Protein 3EWM (pdb70)

Organism: Pyrococcus horikoshii (strain ATCC 700860 / DSM 12428 / JCM 9974 / NBRC 100139 / OT-3) (NCBI:txid70601)

Solvent-accessible surface area: 23932 Å² total

Foldseek 3Di:
DEEEEEFAKAWEFEQPDDDDPVPRDGTDTDIDDLSLLLQLLLLLLPHAGEYAFEAAPDPRLVVRLVVSVVSVYHDPNYHHDPPFHGWYKYWYPDDPDTDIDTDQRGTRLEALVSGPVVNLLPHQEYEYECLSLLHPPSVVNVVSLVVCQVRHAYEYEPPDDVVSQPVNVVVLVSSLVSQASHQEYEEEPVRCCVSVVVVRHNCHCWYWYAPPQQAIWTDDDHDIDTQGADPADFPAQQQLSSQCNLLVLQCVQDPHPPPVLSRLRSRVQSRQLRHADDNNSGHGSVVQCVDPSSVNRSD/DEEEEFAKAWEFEQPDADDPVPRDHTDTDIDDLSLLLQLLLLLQPHAYEYAFEAAPDPRLVVSLVVSVVSNHHDPNYYHDDVFHGWYKYWYPDDPDTDIDTDQRGTRLEALVSGDVVVLQPHQEYEYECLSLLHPPSVVNCVSLVVCQVVHAYEYEPPDDVVSQPPNPVVLVSSLVSQASHQEYEYEVVRQVVSVVVVRHRCHVWYWYQDVQQGIWTDDPHDIDGAGAVLSSSCNLLVLQVVQPPVPPVVLSSLRSRVQSRCLCVNSGHGNVVCPVPPSSCVRSVD

Secondary structure (DSSP, 8-state):
-EEEEES--EEEEEESSSS-TTT--EEEEEEE-HHHHHHHHHHHTT-EEEEEEEEESSHHHHHHHHHHHHTT-B-TTEEEESSSPPEEEEEE-SSSS-EEEE--SSGGG--GGG--HHHHHH-SEEEEESGGGGSTTHHHH--HHHHHBTTBEEEEE----GGGGTT-S---HHHHHHHHH-SEEEEEHHHHHHHHTTT-------EEEE-GGGEEEEEETTEEEEEEPP----S--TTHHHH--HHHHHHHHSSS--HHHHHHHHHHHHHHHTTS-SS--PPPHHHHTTSHHHHHHH-/-EEEES--EEEEEESS-S-TTT--EEEEEEE-HHHHHHHHHHHTTS-EEEEEEEESSHHHHHHHHHHHHTT-B-TTEEEESSSPPEEEEEE--SSS-EEEE--SSGGG--GGG--HHHHHH-SEEEEESGGGGSTTHHHH--HHHHHBTTBEEEEE----GGGGTT-S---HHHHHHHHH-SEEEEEHHHHHHHHTTT-------EEEE-GGG-EEEEETTEEEEE---HHHH--HHHHHHHH-TT--HHHHHHHHHHHHHHH----PPPGGGSTT-HHHHHHHT-

Nearest PDB structures (foldseek):
  3gbu-assembly1_A  TM=9.991E-01  e=4.831E-58  Pyrococcus horikoshii OT3
  3ewm-assembly1_B  TM=9.839E-01  e=7.602E-55  Pyrococcus horikoshii
  3k9e-assembly1_A  TM=8.676E-01  e=8.570E-24  Escherichia coli O6
  4du5-assembly2_C  TM=8.514E-01  e=1.475E-23  Polaromonas sp. JS666
  4du5-assembly1_A  TM=8.436E-01  e=1.307E-23  Polaromonas sp. JS666

CATH classification: 3.40.1190.20

InterPro domains:
  IPR002139 Ribokinase/fructokinase [PR00990] (32-51)
  IPR002139 Ribokinase/fructokinase [PR00990] (185-200)
  IPR002139 Ribokinase/fructokinase [PR00990] (216-227)
  IPR002173 Carbohydrate/purine kinase, PfkB, conserved site [PS00583] (37-61)
  IPR002173 Carbohydrate/purine kinase, PfkB, conserved site [PS00584] (245-258)
  IPR011611 Carbohydrate kinase PfkB [PF00294] (7-290)
  IPR029056 Ribokinase-like [G3DSA:3.40.1190.20] (6-308)
  IPR029056 Ribokinase-like [SSF53613] (8-301)
  IPR050306 PfkB Carbohydrate Kinase [PTHR43085] (8-299)

B-factor: mean 19.5, std 8.05, range [5.49, 53.35]

Sequence (585 aa):
SLIASIGELLIDLISVEEGDLKDVRLFEKHPGGAPANVAVGVSRLGVKSSLISKVGNDPFGEYLIEELSKENVDTRGIVKDEKKHTGIVFVQLKGASPSFLLYDDVAYFNTLNDINWDIVEEAKIVNFGSVILARNPSRETVKVIKKIKGSSLIAFDVNLRLDLWRGQEEEIKVLEESIKLADIVKASEEEVLYLENQGVEVKGSLTAITLGPKGCRLIKNETVVDVPSYNVNPLDTTGAGDAFAALLVGILKLKGLDLLKLGKFANLVAALSTQKRGAWSTPRKDELLKYKEAREVLALIASIGELLIDLISVEEGDLKDVRLFEKHPGGAPANVAVGVSRLGVKSSLISKVGNDPFGEYLIEELSKENVDTRGIVKDEKKHTGIVFVQLKGASPSFLLYDDVAYFNTLNDINWDIVEEAKIVNFGSVILARNPSRETVKVIKKIKGSSSLIAFDVNLRLDLWRGQEEEIKVLEESIKLADIVKASEEEVLYLENQGVEVKGSLTAITLGPKGCRLIKNETVVDVPSGAGDAFAALLVGILKLKGLDLLKLGKFANLVAALSTAWSTPRKDELLKYKEAREVLAE

Structure (mmCIF, N/CA/C/O backbone):
data_3EWM
#
_entry.id   3EWM
#
_cell.length_a   43.757
_cell.length_b   79.373
_cell.length_c   82.990
_cell.angle_alpha   90.00
_cell.angle_beta   94.18
_cell.angle_gamma   90.00
#
_symmetry.space_group_name_H-M   'P 1 21 1'
#
loop_
_entity.id
_entity.type
_entity.pdbx_description
1 polymer 'Uncharacterized sugar kinase PH1459'
2 water water
#
loop_
_atom_site.group_PDB
_atom_site.id
_atom_site.type_symbol
_atom_site.label_atom_id
_atom_site.label_alt_id
_atom_site.label_comp_id
_atom_site.label_asym_id
_atom_site.label_entity_id
_atom_site.label_seq_id
_atom_site.pdbx_PDB_ins_code
_atom_site.Cartn_x
_atom_site.Cartn_y
_atom_site.Cartn_z
_atom_site.occupancy
_atom_site.B_iso_or_equiv
_atom_site.auth_seq_id
_atom_site.auth_comp_id
_atom_site.auth_asym_id
_atom_site.auth_atom_id
_atom_site.pdbx_PDB_model_num
ATOM 1 N N . SER A 1 2 ? -4.345 19.028 24.484 1.00 26.72 2 SER A N 1
ATOM 2 C CA . SER A 1 2 ? -2.937 18.867 24.013 1.00 25.60 2 SER A CA 1
ATOM 3 C C . SER A 1 2 ? -2.931 18.399 22.563 1.00 24.57 2 SER A C 1
ATOM 4 O O . SER A 1 2 ? -3.395 17.302 22.234 1.00 24.67 2 SER A O 1
ATOM 7 N N . LEU A 1 3 ? -2.417 19.266 21.699 1.00 22.43 3 LEU A N 1
ATOM 8 C CA . LEU A 1 3 ? -2.463 19.062 20.272 1.00 20.26 3 LEU A CA 1
ATOM 9 C C . LEU A 1 3 ? -1.052 19.126 19.727 1.00 18.00 3 LEU A C 1
ATOM 10 O O . LEU A 1 3 ? -0.241 19.956 20.141 1.00 17.96 3 LEU A O 1
ATOM 15 N N . ILE A 1 4 ? -0.758 18.206 18.822 1.00 15.54 4 ILE A N 1
ATOM 16 C CA . ILE A 1 4 ? 0.406 18.327 17.962 1.00 13.38 4 ILE A CA 1
ATOM 17 C C . ILE A 1 4 ? -0.045 18.622 16.532 1.00 12.22 4 ILE A C 1
ATOM 18 O O . ILE A 1 4 ? -0.824 17.869 15.944 1.00 11.95 4 ILE A O 1
ATOM 23 N N . ALA A 1 5 ? 0.414 19.740 15.988 1.00 11.68 5 ALA A N 1
ATOM 24 C CA . ALA A 1 5 ? 0.042 20.131 14.625 1.00 10.69 5 ALA A CA 1
ATOM 25 C C . ALA A 1 5 ? 1.215 19.883 13.717 1.00 10.98 5 ALA A C 1
ATOM 26 O O . ALA A 1 5 ? 2.344 20.267 14.030 1.00 11.57 5 ALA A O 1
ATOM 28 N N . SER A 1 6 ? 0.956 19.243 12.589 1.00 10.04 6 SER A N 1
ATOM 29 C CA . SER A 1 6 ? 1.976 19.105 11.571 1.00 10.22 6 SER A CA 1
ATOM 30 C C . SER A 1 6 ? 1.620 19.980 10.388 1.00 10.00 6 SER A C 1
ATOM 31 O O . SER A 1 6 ? 0.442 20.181 10.067 1.00 10.71 6 SER A O 1
ATOM 34 N N . ILE A 1 7 ? 2.637 20.547 9.766 1.00 9.43 7 ILE A N 1
ATOM 35 C CA . ILE A 1 7 ? 2.403 21.406 8.623 1.00 10.24 7 ILE A CA 1
ATOM 36 C C . ILE A 1 7 ? 3.376 21.068 7.530 1.00 9.62 7 ILE A C 1
ATOM 37 O O . ILE A 1 7 ? 4.578 20.977 7.758 1.00 9.74 7 ILE A O 1
ATOM 42 N N . GLY A 1 8 ? 2.847 20.874 6.333 1.00 9.14 8 GLY A N 1
ATOM 43 C CA . GLY A 1 8 ? 3.691 20.639 5.173 1.00 9.09 8 GLY A CA 1
ATOM 44 C C . GLY A 1 8 ? 2.987 19.755 4.160 1.00 9.45 8 GLY A C 1
ATOM 45 O O . GLY A 1 8 ? 1.762 19.768 4.059 1.00 9.81 8 GLY A O 1
ATOM 46 N N . GLU A 1 9 ? 3.785 18.966 3.449 1.00 8.84 9 GLU A N 1
ATOM 47 C CA . GLU A 1 9 ? 3.344 18.233 2.293 1.00 8.73 9 GLU A CA 1
ATOM 48 C C . GLU A 1 9 ? 2.370 17.113 2.665 1.00 8.96 9 GLU A C 1
ATOM 49 O O . GLU A 1 9 ? 2.588 16.365 3.624 1.00 8.86 9 GLU A O 1
ATOM 55 N N . LEU A 1 10 ? 1.298 17.042 1.892 1.00 8.27 10 LEU A N 1
ATOM 56 C CA . LEU A 1 10 ? 0.337 15.955 1.967 1.00 8.61 10 LEU A CA 1
ATOM 57 C C . LEU A 1 10 ? 0.096 15.579 0.537 1.00 8.61 10 LEU A C 1
ATOM 58 O O . LEU A 1 10 ? -0.279 16.427 -0.303 1.00 8.75 10 LEU A O 1
ATOM 63 N N . LEU A 1 11 ? 0.361 14.313 0.231 1.00 8.65 11 LEU A N 1
ATOM 64 C CA . LEU A 1 11 ? 0.397 13.902 -1.169 1.00 9.49 11 LEU A CA 1
ATOM 65 C C . LEU A 1 11 ? 0.020 12.449 -1.355 1.00 8.98 11 LEU A C 1
ATOM 66 O O . LEU A 1 11 ? -0.039 11.686 -0.385 1.00 9.10 11 LEU A O 1
ATOM 71 N N . ILE A 1 12 ? -0.209 12.075 -2.617 1.00 9.30 12 ILE A N 1
ATOM 72 C CA . ILE A 1 12 ? -0.343 10.680 -3.024 1.00 8.97 12 ILE A CA 1
ATOM 73 C C . ILE A 1 12 ? 1.041 10.079 -3.266 1.00 9.28 12 ILE A C 1
ATOM 74 O O . ILE A 1 12 ? 1.828 10.578 -4.076 1.00 9.98 12 ILE A O 1
ATOM 79 N N . ASP A 1 13 ? 1.365 9.024 -2.538 1.00 9.40 13 ASP A N 1
ATOM 80 C CA . ASP A 1 13 ? 2.517 8.222 -2.902 1.00 9.58 13 ASP A CA 1
ATOM 81 C C . ASP A 1 13 ? 2.028 7.177 -3.875 1.00 9.31 13 ASP A C 1
ATOM 82 O O . ASP A 1 13 ? 1.129 6.383 -3.566 1.00 9.77 13 ASP A O 1
ATOM 87 N N . LEU A 1 14 ? 2.620 7.172 -5.053 1.00 8.86 14 LEU A N 1
ATOM 88 C CA . LEU A 1 14 ? 2.354 6.099 -5.999 1.00 9.42 14 LEU A CA 1
ATOM 89 C C . LEU A 1 14 ? 3.540 5.172 -5.907 1.00 9.28 14 LEU A C 1
ATOM 90 O O . LEU A 1 14 ? 4.633 5.481 -6.357 1.00 8.74 14 LEU A O 1
ATOM 95 N N . ILE A 1 15 ? 3.330 4.055 -5.229 1.00 9.64 15 ILE A N 1
ATOM 96 C CA . ILE A 1 15 ? 4.460 3.222 -4.846 1.00 9.93 15 ILE A CA 1
ATOM 97 C C . ILE A 1 15 ? 4.606 2.052 -5.785 1.00 9.82 15 ILE A C 1
ATOM 98 O O . ILE A 1 15 ? 3.704 1.218 -5.888 1.00 9.60 15 ILE A O 1
ATOM 103 N N . SER A 1 16 ? 5.758 2.006 -6.442 1.00 10.80 16 SER A N 1
ATOM 104 C CA . SER A 1 16 ? 6.138 0.885 -7.294 1.00 12.01 16 SER A CA 1
ATOM 105 C C . SER A 1 16 ? 5.853 -0.417 -6.564 1.00 13.38 16 SER A C 1
ATOM 106 O O . SER A 1 16 ? 6.240 -0.610 -5.407 1.00 13.47 16 SER A O 1
ATOM 109 N N . VAL A 1 17 ? 5.161 -1.305 -7.259 1.00 14.83 17 VAL A N 1
ATOM 110 C CA . VAL A 1 17 ? 4.795 -2.589 -6.710 1.00 16.95 17 VAL A CA 1
ATOM 111 C C . VAL A 1 17 ? 5.872 -3.633 -7.038 1.00 17.96 17 VAL A C 1
ATOM 112 O O . VAL A 1 17 ? 5.935 -4.701 -6.417 1.00 19.85 17 VAL A O 1
ATOM 116 N N . GLU A 1 18 ? 6.720 -3.311 -8.003 1.00 17.35 18 GLU A N 1
ATOM 117 C CA . GLU A 1 18 ? 7.836 -4.172 -8.366 1.00 18.27 18 GLU A CA 1
ATOM 118 C C . GLU A 1 18 ? 9.156 -3.431 -8.297 1.00 17.75 18 GLU A C 1
ATOM 119 O O . GLU A 1 18 ? 9.198 -2.201 -8.171 1.00 16.19 18 GLU A O 1
ATOM 125 N N . GLU A 1 19 ? 10.236 -4.197 -8.383 1.00 18.34 19 GLU A N 1
ATOM 126 C CA . GLU A 1 19 ? 11.574 -3.626 -8.455 1.00 19.44 19 GLU A CA 1
ATOM 127 C C . GLU A 1 19 ? 11.832 -2.987 -9.806 1.00 18.65 19 GLU A C 1
ATOM 128 O O . GLU A 1 19 ? 11.149 -3.282 -10.790 1.00 18.66 19 GLU A O 1
ATOM 134 N N . GLY A 1 20 ? 12.810 -2.090 -9.830 1.00 18.03 20 GLY A N 1
ATOM 135 C CA . GLY A 1 20 ? 13.261 -1.473 -11.069 1.00 17.84 20 GLY A CA 1
ATOM 136 C C . GLY A 1 20 ? 13.242 0.037 -11.043 1.00 17.53 20 GLY A C 1
ATOM 137 O O . GLY A 1 20 ? 12.643 0.658 -10.150 1.00 1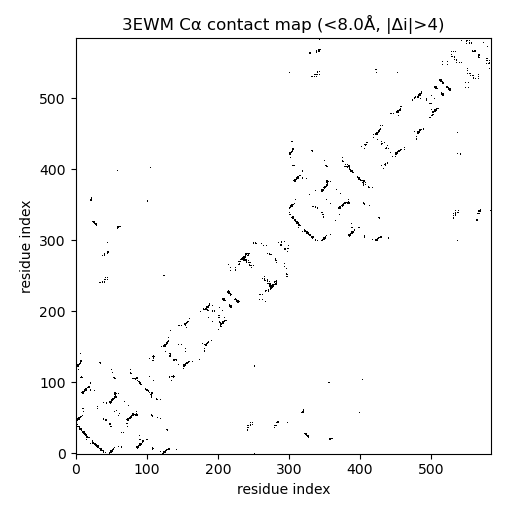7.15 20 GLY A O 1
ATOM 138 N N . ASP A 1 21 ? 13.898 0.620 -12.039 1.00 17.04 21 ASP A N 1
ATOM 139 C CA . ASP A 1 21 ? 13.869 2.038 -12.259 1.00 17.25 21 ASP A CA 1
ATOM 140 C C . ASP A 1 21 ? 12.412 2.442 -12.470 1.00 16.37 21 ASP A C 1
ATOM 141 O O . ASP A 1 21 ? 11.640 1.689 -13.067 1.00 15.54 21 ASP A O 1
ATOM 146 N N . LEU A 1 22 ? 12.038 3.605 -11.942 1.00 16.05 22 LEU A N 1
ATOM 147 C CA . LEU A 1 22 ? 10.722 4.200 -12.198 1.00 16.18 22 LEU A CA 1
ATOM 148 C C . LEU A 1 22 ? 10.356 4.220 -13.668 1.00 16.23 22 LEU A C 1
ATOM 149 O O . LEU A 1 22 ? 9.185 4.078 -14.022 1.00 16.70 22 LEU A O 1
ATOM 154 N N . LYS A 1 23 ? 11.357 4.425 -14.518 1.00 15.90 23 LYS A N 1
ATOM 155 C CA . LYS A 1 23 ? 11.154 4.363 -15.953 1.00 16.72 23 LYS A CA 1
ATOM 156 C C . LYS A 1 23 ? 10.394 3.095 -16.331 1.00 16.64 23 LYS A C 1
ATOM 157 O O . LYS A 1 23 ? 9.468 3.140 -17.163 1.00 16.71 23 LYS A O 1
ATOM 163 N N . ASP A 1 24 ? 10.765 1.988 -15.691 1.00 16.31 24 ASP A N 1
ATOM 164 C CA . ASP A 1 24 ? 10.334 0.660 -16.109 1.00 16.66 24 ASP A CA 1
ATOM 165 C C . ASP A 1 24 ? 9.232 0.056 -15.253 1.00 16.12 24 ASP A C 1
ATOM 166 O O . ASP A 1 24 ? 8.595 -0.907 -15.668 1.00 16.57 24 ASP A O 1
ATOM 171 N N . VAL A 1 25 ? 9.025 0.607 -14.062 1.00 15.33 25 VAL A N 1
ATOM 172 C CA . VAL A 1 25 ? 7.972 0.130 -13.172 1.00 14.79 25 VAL A CA 1
ATOM 173 C C . VAL A 1 25 ? 6.596 0.257 -13.843 1.00 14.75 25 VAL A C 1
ATOM 174 O O . VAL A 1 25 ? 6.253 1.298 -14.377 1.00 14.22 25 VAL A O 1
ATOM 178 N N . ARG A 1 26 ? 5.834 -0.836 -13.800 1.00 15.20 26 ARG A N 1
ATOM 179 C CA . ARG A 1 26 ? 4.571 -0.940 -14.517 1.00 15.72 26 ARG A CA 1
ATOM 180 C C . ARG A 1 26 ? 3.410 -0.584 -13.626 1.00 14.67 26 ARG A C 1
ATOM 181 O O . ARG A 1 26 ? 2.392 -0.113 -14.109 1.00 15.53 26 ARG A O 1
ATOM 189 N N . LEU A 1 27 ? 3.545 -0.867 -12.337 1.00 13.41 27 LEU A N 1
ATOM 190 C CA . LEU A 1 27 ? 2.411 -0.822 -11.424 1.00 13.62 27 LEU A CA 1
ATOM 191 C C . LEU A 1 27 ? 2.718 0.009 -10.196 1.00 12.44 27 LEU A C 1
ATOM 192 O O . LEU A 1 27 ? 3.753 -0.157 -9.570 1.00 12.35 27 LEU A O 1
ATOM 197 N N . PHE A 1 28 ? 1.776 0.864 -9.837 1.00 12.08 28 PHE A N 1
ATOM 198 C CA . PHE A 1 28 ? 1.901 1.723 -8.678 1.00 11.67 28 PHE A CA 1
ATOM 199 C C . PHE A 1 28 ? 0.679 1.607 -7.801 1.00 11.97 28 PHE A C 1
ATOM 200 O O . PHE A 1 28 ? -0.452 1.806 -8.267 1.00 11.26 28 PHE A O 1
ATOM 208 N N . GLU A 1 29 ? 0.928 1.276 -6.534 1.00 11.57 29 GLU A N 1
ATOM 209 C CA . GLU A 1 29 ? -0.066 1.346 -5.486 1.00 12.27 29 GLU A CA 1
ATOM 210 C C . GLU A 1 29 ? -0.217 2.770 -4.943 1.00 11.13 29 GLU A C 1
ATOM 211 O O . GLU A 1 29 ? 0.776 3.431 -4.613 1.00 10.60 29 GLU A O 1
ATOM 217 N N . LYS A 1 30 ? -1.464 3.211 -4.816 1.00 10.44 30 LYS A N 1
ATOM 218 C CA . LYS A 1 30 ? -1.776 4.548 -4.333 1.00 10.01 30 LYS A CA 1
ATOM 219 C C . LYS A 1 30 ? -1.925 4.511 -2.815 1.00 10.29 30 LYS A C 1
ATOM 220 O O . LYS A 1 30 ? -2.688 3.713 -2.265 1.00 9.74 30 LYS A O 1
ATOM 226 N N . HIS A 1 31 ? -1.182 5.378 -2.144 1.00 9.92 31 HIS A N 1
ATOM 227 C CA . HIS A 1 31 ? -1.256 5.466 -0.681 1.00 11.09 31 HIS A CA 1
ATOM 228 C C . HIS A 1 31 ? -1.147 6.922 -0.279 1.00 10.34 31 HIS A C 1
ATOM 229 O O . HIS A 1 31 ? -0.612 7.733 -1.044 1.00 11.33 31 HIS A O 1
ATOM 236 N N . PRO A 1 32 ? -1.619 7.255 0.932 1.00 10.13 32 PRO A N 1
ATOM 237 C CA . PRO A 1 32 ? -1.388 8.603 1.440 1.00 9.88 32 PRO A CA 1
ATOM 238 C C . PRO A 1 32 ? 0.044 8.763 1.901 1.00 10.28 32 PRO A C 1
ATOM 239 O O . PRO A 1 32 ? 0.609 7.851 2.479 1.00 10.11 32 PRO A O 1
ATOM 243 N N . GLY A 1 33 ? 0.632 9.915 1.613 1.00 10.04 33 GLY A N 1
ATOM 244 C CA . GLY A 1 33 ? 2.000 10.158 1.990 1.00 9.20 33 GLY A CA 1
ATOM 245 C C . GLY A 1 33 ? 2.277 11.598 2.337 1.00 9.00 33 GLY A C 1
ATOM 246 O O . GLY A 1 33 ? 1.362 12.459 2.363 1.00 7.70 33 GLY A O 1
ATOM 247 N N . GLY A 1 34 ? 3.562 11.841 2.580 1.00 7.80 34 GLY A N 1
ATOM 248 C CA . GLY A 1 34 ? 4.074 13.137 2.973 1.00 8.45 34 GLY A CA 1
ATOM 249 C C . GLY A 1 34 ? 4.453 12.977 4.420 1.00 8.87 34 GLY A C 1
ATOM 250 O O . GLY A 1 34 ? 3.609 12.625 5.243 1.00 10.12 34 GLY A O 1
ATOM 251 N N . ALA A 1 35 ? 5.723 13.205 4.734 1.00 9.01 35 ALA A N 1
ATOM 252 C CA . ALA A 1 35 ? 6.227 13.041 6.090 1.00 8.97 35 ALA A CA 1
ATOM 253 C C . ALA A 1 35 ? 5.342 13.668 7.198 1.00 9.01 35 ALA A C 1
ATOM 254 O O . ALA A 1 35 ? 4.982 12.983 8.142 1.00 7.95 35 ALA A O 1
ATOM 256 N N . PRO A 1 36 ? 4.926 14.950 7.049 1.00 9.48 36 PRO A N 1
ATOM 257 C CA . PRO A 1 36 ? 4.145 15.549 8.142 1.00 9.87 36 PRO A CA 1
ATOM 258 C C . PRO A 1 36 ? 2.788 14.867 8.316 1.00 9.15 36 PRO A C 1
ATOM 259 O O . PRO A 1 36 ? 2.311 14.746 9.433 1.00 9.35 36 PRO A O 1
ATOM 263 N N . ALA A 1 37 ? 2.194 14.406 7.215 1.00 8.52 37 ALA A N 1
ATOM 264 C CA . ALA A 1 37 ? 0.964 13.621 7.289 1.00 8.37 37 ALA A CA 1
ATOM 265 C C . ALA A 1 37 ? 1.247 12.311 8.013 1.00 8.30 37 ALA A C 1
ATOM 266 O O . ALA A 1 37 ? 0.453 11.870 8.843 1.00 7.96 37 ALA A O 1
ATOM 268 N N . ASN A 1 38 ? 2.374 11.680 7.681 1.00 7.90 38 ASN A N 1
ATOM 269 C CA . ASN A 1 38 ? 2.694 10.394 8.289 1.00 8.33 38 ASN A CA 1
ATOM 270 C C . ASN A 1 38 ? 2.921 10.555 9.777 1.00 7.77 38 ASN A C 1
ATOM 271 O O . ASN A 1 38 ? 2.517 9.710 10.565 1.00 7.82 38 ASN A O 1
ATOM 276 N N . VAL A 1 39 ? 3.600 11.634 10.151 1.00 7.22 39 VAL A N 1
ATOM 277 C CA . VAL A 1 39 ? 3.838 11.930 11.556 1.00 7.51 39 VAL A CA 1
ATOM 278 C C . VAL A 1 39 ? 2.501 12.236 12.250 1.00 7.36 39 VAL A C 1
ATOM 279 O O . VAL A 1 39 ? 2.245 11.774 13.358 1.00 7.54 39 VAL A O 1
ATOM 283 N N . ALA A 1 40 ? 1.654 12.998 11.569 1.00 7.22 40 ALA A N 1
ATOM 284 C CA . ALA A 1 40 ? 0.344 13.359 12.121 1.00 8.03 40 ALA A CA 1
ATOM 285 C C . ALA A 1 40 ? -0.470 12.111 12.419 1.00 8.25 40 ALA A C 1
ATOM 286 O O . ALA A 1 40 ? -1.104 12.026 13.467 1.00 8.96 40 ALA A O 1
ATOM 288 N N . VAL A 1 41 ? -0.451 11.147 11.499 1.00 8.54 41 VAL A N 1
ATOM 289 C CA . VAL A 1 41 ? -1.134 9.867 11.723 1.00 7.75 41 VAL A CA 1
ATOM 290 C C . VAL A 1 41 ? -0.495 9.107 12.902 1.00 7.93 41 VAL A C 1
ATOM 291 O O . VAL A 1 41 ? -1.204 8.595 13.768 1.00 7.37 41 VAL A O 1
ATOM 295 N N . GLY A 1 42 ? 0.832 9.076 12.949 1.00 7.38 42 GLY A N 1
ATOM 296 C CA . GLY A 1 42 ? 1.544 8.453 14.071 1.00 7.43 42 GLY A CA 1
ATOM 297 C C . GLY A 1 42 ? 1.141 9.038 15.410 1.00 7.79 42 GLY A C 1
ATOM 298 O O . GLY A 1 42 ? 0.827 8.301 16.337 1.00 8.07 42 GLY A O 1
ATOM 299 N N . VAL A 1 43 ? 1.135 10.366 15.498 1.00 8.01 43 VAL A N 1
ATOM 300 C CA . VAL A 1 43 ? 0.701 11.089 16.712 1.00 9.45 43 VAL A CA 1
ATOM 301 C C . VAL A 1 43 ? -0.697 10.664 17.147 1.00 10.09 43 VAL A C 1
ATOM 302 O O . VAL A 1 43 ? -0.913 10.303 18.309 1.00 10.48 43 VAL A O 1
ATOM 306 N N . SER A 1 44 ? -1.627 10.679 16.199 1.00 10.41 44 SER A N 1
ATOM 307 C CA . SER A 1 44 ? -2.978 10.210 16.442 1.00 11.71 44 SER A CA 1
ATOM 308 C C . SER A 1 44 ? -3.008 8.765 16.912 1.00 11.48 44 SER A C 1
ATOM 309 O O . SER A 1 44 ? -3.712 8.444 17.851 1.00 11.42 44 SER A O 1
ATOM 312 N N . ARG A 1 45 ? -2.225 7.896 16.275 1.00 11.82 45 ARG A N 1
ATOM 313 C CA . ARG A 1 45 ? -2.190 6.493 16.672 1.00 12.06 45 ARG A CA 1
ATOM 314 C C . ARG A 1 45 ? -1.683 6.261 18.089 1.00 12.07 45 ARG A C 1
ATOM 315 O O . ARG A 1 45 ? -2.108 5.315 18.772 1.00 12.07 45 ARG A O 1
ATOM 323 N N . LEU A 1 46 ? -0.787 7.134 18.523 1.00 12.13 46 LEU A N 1
ATOM 324 C CA . LEU A 1 46 ? -0.268 7.141 19.881 1.00 12.01 46 LEU A CA 1
ATOM 325 C C . LEU A 1 46 ? -1.230 7.771 20.905 1.00 12.96 46 LEU A C 1
ATOM 326 O O . LEU A 1 46 ? -0.884 7.893 22.078 1.00 13.31 46 LEU A O 1
ATOM 331 N N . GLY A 1 47 ? -2.407 8.183 20.445 1.00 13.27 47 GLY A N 1
ATOM 332 C CA . GLY A 1 47 ? -3.498 8.650 21.323 1.00 13.70 47 GLY A CA 1
ATOM 333 C C . GLY A 1 47 ? -3.540 10.144 21.577 1.00 14.00 47 GLY A C 1
ATOM 334 O O . GLY A 1 47 ? -4.256 10.612 22.483 1.00 14.03 47 GLY A O 1
ATOM 335 N N . VAL A 1 48 ? -2.786 10.902 20.780 1.00 12.82 48 VAL A N 1
ATOM 336 C CA . VAL A 1 48 ? -2.661 12.344 20.980 1.00 13.06 48 VAL A CA 1
ATOM 337 C C . VAL A 1 48 ? -3.396 13.090 19.863 1.00 13.39 48 VAL A C 1
ATOM 338 O O . VAL A 1 48 ? -3.312 12.687 18.710 1.00 12.48 48 VAL A O 1
ATOM 342 N N . LYS A 1 49 ? -4.122 14.153 20.222 1.00 14.28 49 LYS A N 1
ATOM 343 C CA . LYS A 1 49 ? -4.794 15.022 19.237 1.00 16.14 49 LYS A CA 1
ATOM 344 C C . LYS A 1 49 ? -3.792 15.526 18.203 1.00 14.70 49 LYS A C 1
ATOM 345 O O . LYS A 1 49 ? -2.765 16.117 18.545 1.00 15.29 49 LYS A O 1
ATOM 351 N N . SER A 1 50 ? -4.096 15.261 16.939 1.00 13.86 50 SER A N 1
ATOM 352 C CA . SER A 1 50 ? -3.183 15.540 15.842 1.00 12.93 50 SER A CA 1
ATOM 353 C C . SER A 1 50 ? -3.912 16.285 14.750 1.00 12.38 50 SER A C 1
ATOM 354 O O . SER A 1 50 ? -4.994 15.887 14.342 1.00 11.10 50 SER A O 1
ATOM 357 N N . SER A 1 51 ? -3.305 17.366 14.274 1.00 11.53 51 SER A N 1
ATOM 358 C CA . SER A 1 51 ? -3.885 18.180 13.216 1.00 12.01 51 SER A CA 1
ATOM 359 C C . SER A 1 51 ? -2.856 18.356 12.128 1.00 11.28 51 SER A C 1
ATOM 360 O O . SER A 1 51 ? -1.666 18.516 12.401 1.00 11.92 51 SER A O 1
ATOM 363 N N . LEU A 1 52 ? -3.314 18.332 10.887 1.00 10.77 52 LEU A N 1
ATOM 364 C CA . LEU A 1 52 ? -2.432 18.546 9.772 1.00 10.39 52 LEU A CA 1
ATOM 365 C C . LEU A 1 52 ? -2.869 19.768 8.994 1.00 10.11 52 LEU A C 1
ATOM 366 O O . LEU A 1 52 ? -4.031 19.911 8.618 1.00 10.47 52 LEU A O 1
ATOM 371 N N . ILE A 1 53 ? -1.921 20.660 8.782 1.00 9.92 53 ILE A N 1
ATOM 372 C CA . ILE A 1 53 ? -2.139 21.816 7.945 1.00 9.24 53 ILE A CA 1
ATOM 373 C C . ILE A 1 53 ? -1.431 21.555 6.641 1.00 9.00 53 ILE A C 1
ATOM 374 O O . ILE A 1 53 ? -0.214 21.360 6.596 1.00 9.48 53 ILE A O 1
ATOM 379 N N . SER A 1 54 ? -2.210 21.543 5.572 1.00 8.54 54 SER A N 1
ATOM 380 C CA . SER A 1 54 ? -1.689 21.266 4.267 1.00 8.06 54 SER A CA 1
ATOM 381 C C . SER A 1 54 ? -2.669 21.763 3.218 1.00 8.43 54 SER A C 1
ATOM 382 O O . SER A 1 54 ? -3.636 22.483 3.530 1.00 7.63 54 SER A O 1
ATOM 385 N N . LYS A 1 55 ? -2.419 21.380 1.972 1.00 8.20 55 LYS A N 1
ATOM 386 C CA . LYS A 1 55 ? -3.253 21.846 0.893 1.00 9.01 55 LYS A CA 1
ATOM 387 C C . LYS A 1 55 ? -3.263 20.756 -0.145 1.00 8.61 55 LYS A C 1
ATOM 388 O O . LYS A 1 55 ? -2.204 20.226 -0.513 1.00 9.31 55 LYS A O 1
ATOM 394 N N . VAL A 1 56 ? -4.464 20.395 -0.582 1.00 8.12 56 VAL A N 1
ATOM 395 C CA . VAL A 1 56 ? -4.622 19.376 -1.633 1.00 7.94 56 VAL A CA 1
ATOM 396 C C . VAL A 1 56 ? -5.405 20.008 -2.772 1.00 8.84 56 VAL A C 1
ATOM 397 O O . VAL A 1 56 ? -5.910 21.129 -2.644 1.00 8.29 56 VAL A O 1
ATOM 401 N N . GLY A 1 57 ? -5.509 19.293 -3.884 1.00 8.85 57 GLY A N 1
ATOM 402 C CA . GLY A 1 57 ? -6.315 19.750 -4.992 1.00 9.36 57 GLY A CA 1
ATOM 403 C C . GLY A 1 57 ? -7.767 19.464 -4.674 1.00 9.61 57 GLY A C 1
ATOM 404 O O . GLY A 1 57 ? -8.094 18.528 -3.930 1.00 9.05 57 GLY A O 1
ATOM 405 N N . ASN A 1 58 ? -8.645 20.270 -5.248 1.00 10.64 58 ASN A N 1
ATOM 406 C CA . ASN A 1 58 ? -10.065 19.936 -5.267 1.00 11.99 58 ASN A CA 1
ATOM 407 C C . ASN A 1 58 ? -10.263 18.831 -6.308 1.00 11.80 58 ASN A C 1
ATOM 408 O O . ASN A 1 58 ? -10.718 19.059 -7.426 1.00 12.41 58 ASN A O 1
ATOM 413 N N . ASP A 1 59 ? -9.863 17.630 -5.930 1.00 11.84 59 ASP A N 1
ATOM 414 C CA . ASP A 1 59 ? -9.857 16.497 -6.835 1.00 11.66 59 ASP A CA 1
ATOM 415 C C . ASP A 1 59 ? -10.011 15.205 -6.038 1.00 11.62 59 ASP A C 1
ATOM 416 O O . ASP A 1 59 ? -9.979 15.241 -4.805 1.00 11.33 59 ASP A O 1
ATOM 421 N N . PRO A 1 60 ? -10.205 14.064 -6.730 1.00 11.89 60 PRO A N 1
ATOM 422 C CA . PRO A 1 60 ? -10.419 12.798 -6.045 1.00 11.49 60 PRO A CA 1
ATOM 423 C C . PRO A 1 60 ? -9.272 12.428 -5.115 1.00 10.27 60 PRO A C 1
ATOM 424 O O . PRO A 1 60 ? -9.492 11.773 -4.103 1.00 9.05 60 PRO A O 1
ATOM 428 N N . PHE A 1 61 ? -8.061 12.835 -5.481 1.00 9.46 61 PHE A N 1
ATOM 429 C CA . PHE A 1 61 ? -6.884 12.474 -4.699 1.00 8.87 61 PHE A CA 1
ATOM 430 C C . PHE A 1 61 ? -6.853 13.279 -3.419 1.00 8.25 61 PHE A C 1
ATOM 431 O O . PHE A 1 61 ? -6.492 12.767 -2.368 1.00 8.48 61 PHE A O 1
ATOM 439 N N . GLY A 1 62 ? -7.251 14.544 -3.517 1.00 9.30 62 GLY A N 1
ATOM 440 C CA . GLY A 1 62 ? -7.421 15.399 -2.342 1.00 7.47 62 GLY A CA 1
ATOM 441 C C . GLY A 1 62 ? -8.459 14.831 -1.400 1.00 8.54 62 GLY A C 1
ATOM 442 O O . GLY A 1 62 ? -8.235 14.748 -0.185 1.00 7.21 62 GLY A O 1
ATOM 443 N N . GLU A 1 63 ? -9.605 14.437 -1.953 1.00 7.90 63 GLU A N 1
ATOM 444 C CA . GLU A 1 63 ? -10.648 13.798 -1.136 1.00 8.96 63 GLU A CA 1
ATOM 445 C C . GLU A 1 63 ? -10.173 12.528 -0.469 1.00 8.16 63 GLU A C 1
ATOM 446 O O . GLU A 1 63 ? -10.437 12.322 0.693 1.00 8.31 63 GLU A O 1
ATOM 452 N N . TYR A 1 64 ? -9.461 11.684 -1.220 1.00 8.04 64 TYR A N 1
ATOM 453 C CA . TYR A 1 64 ? -8.881 10.472 -0.670 1.00 8.89 64 TYR A CA 1
ATOM 454 C C . TYR A 1 64 ? -7.997 10.744 0.527 1.00 8.11 64 TYR A C 1
ATOM 455 O O . TYR A 1 64 ? -8.141 10.109 1.572 1.00 8.86 64 TYR A O 1
ATOM 464 N N . LEU A 1 65 ? -7.060 11.671 0.370 1.00 7.68 65 LEU A N 1
ATOM 465 C CA . LEU A 1 65 ? -6.133 11.969 1.461 1.00 8.05 65 LEU A CA 1
ATOM 466 C C . LEU A 1 65 ? -6.848 12.440 2.710 1.00 8.35 65 LEU A C 1
ATOM 467 O O . LEU A 1 65 ? -6.537 11.999 3.810 1.00 8.55 65 LEU A O 1
ATOM 472 N N . ILE A 1 66 ? -7.809 13.347 2.539 1.00 8.51 66 ILE A N 1
ATOM 473 C CA . ILE A 1 66 ? -8.543 13.858 3.686 1.00 9.14 66 ILE A CA 1
ATOM 474 C C . ILE A 1 66 ? -9.290 12.697 4.367 1.00 9.64 66 ILE A C 1
ATOM 475 O O . ILE A 1 66 ? -9.262 12.558 5.589 1.00 10.10 66 ILE A O 1
ATOM 480 N N . GLU A 1 67 ? -9.914 11.843 3.565 1.00 10.10 67 GLU A N 1
ATOM 481 C CA . GLU A 1 67 ? -10.674 10.703 4.107 1.00 12.04 67 GLU A CA 1
ATOM 482 C C . GLU A 1 67 ? -9.780 9.746 4.877 1.00 10.90 67 GLU A C 1
ATOM 483 O O . GLU A 1 67 ? -10.149 9.304 5.957 1.00 11.10 67 GLU A O 1
ATOM 489 N N . GLU A 1 68 ? -8.609 9.435 4.327 1.00 10.07 68 GLU A N 1
ATOM 490 C CA . GLU A 1 68 ? -7.669 8.535 4.989 1.00 9.53 68 GLU A CA 1
ATOM 491 C C . GLU A 1 68 ? -7.153 9.101 6.307 1.00 8.56 68 GLU A C 1
ATOM 492 O O . GLU A 1 68 ? -7.011 8.371 7.284 1.00 9.04 68 GLU A O 1
ATOM 498 N N . LEU A 1 69 ? -6.838 10.393 6.305 1.00 8.29 69 LEU A N 1
ATOM 499 C CA . LEU A 1 69 ? -6.486 11.117 7.516 1.00 8.87 69 LEU A CA 1
ATOM 500 C C . LEU A 1 69 ? -7.608 11.067 8.550 1.00 9.62 69 LEU A C 1
ATOM 501 O O . LEU A 1 69 ? -7.374 10.707 9.687 1.00 9.02 69 LEU A O 1
ATOM 506 N N . SER A 1 70 ? -8.824 11.415 8.124 1.00 10.59 70 SER A N 1
ATOM 507 C CA . SER A 1 70 ? -10.010 11.292 8.974 1.00 11.40 70 SER A CA 1
ATOM 508 C C . SER A 1 70 ? -10.154 9.888 9.570 1.00 10.81 70 SER A C 1
ATOM 509 O O . SER A 1 70 ? -10.430 9.755 10.753 1.00 10.31 70 SER A O 1
ATOM 512 N N . LYS A 1 71 ? -9.924 8.843 8.776 1.00 11.01 71 LYS A N 1
ATOM 513 C CA . LYS A 1 71 ? -10.031 7.472 9.315 1.00 12.16 71 LYS A CA 1
ATOM 514 C C . LYS A 1 71 ? -9.025 7.231 10.435 1.00 11.74 71 LYS A C 1
ATOM 515 O O . LYS A 1 71 ? -9.237 6.382 11.307 1.00 11.29 71 LYS A O 1
ATOM 521 N N . GLU A 1 72 ? -7.937 7.994 10.409 1.00 11.53 72 GLU A N 1
ATOM 522 C CA . GLU A 1 72 ? -6.902 7.912 11.437 1.00 11.83 72 GLU A CA 1
ATOM 523 C C . GLU A 1 72 ? -7.095 8.929 12.556 1.00 11.70 72 GLU A C 1
ATOM 524 O O . GLU A 1 72 ? -6.237 9.059 13.425 1.00 12.01 72 GLU A O 1
ATOM 530 N N . ASN A 1 73 ? -8.215 9.655 12.517 1.00 12.02 73 ASN A N 1
ATOM 531 C CA . ASN A 1 73 ? -8.586 10.649 13.536 1.00 12.03 73 ASN A CA 1
ATOM 532 C C . ASN A 1 73 ? -7.682 11.855 13.559 1.00 11.76 73 ASN A C 1
ATOM 533 O O . ASN A 1 73 ? -7.569 12.557 14.568 1.00 12.53 73 ASN A O 1
ATOM 538 N N . VAL A 1 74 ? -7.072 12.116 12.419 1.00 11.58 74 VAL A N 1
ATOM 539 C CA . VAL A 1 74 ? -6.262 13.301 12.260 1.00 10.86 74 VAL A CA 1
ATOM 540 C C . VAL A 1 74 ? -7.226 14.396 11.836 1.00 11.20 74 VAL A C 1
ATOM 541 O O . VAL A 1 74 ? -7.982 14.230 10.877 1.00 10.26 74 VAL A O 1
ATOM 545 N N . ASP A 1 75 ? -7.194 15.492 12.582 1.00 11.03 75 ASP A N 1
ATOM 546 C CA . ASP A 1 75 ? -7.985 16.670 12.279 1.00 12.57 75 ASP A CA 1
ATOM 547 C C . ASP A 1 75 ? -7.590 17.164 10.896 1.00 12.54 75 ASP A C 1
ATOM 548 O O . ASP A 1 75 ? -6.406 17.403 10.633 1.00 12.92 75 ASP A O 1
ATOM 553 N N . THR A 1 76 ? -8.576 17.285 10.006 1.00 12.26 76 THR A N 1
ATOM 554 C CA . THR A 1 76 ? -8.291 17.662 8.610 1.00 12.64 76 THR A CA 1
ATOM 555 C C . THR A 1 76 ? -8.837 19.046 8.259 1.00 12.39 76 THR A C 1
ATOM 556 O O . THR A 1 76 ? -8.754 19.478 7.100 1.00 12.13 76 THR A O 1
ATOM 560 N N . ARG A 1 77 ? -9.352 19.754 9.264 1.00 12.93 77 ARG A N 1
ATOM 561 C CA . ARG A 1 77 ? -9.940 21.078 9.065 1.00 13.21 77 ARG A CA 1
ATOM 562 C C . ARG A 1 77 ? -8.942 22.063 8.464 1.00 13.22 77 ARG A C 1
ATOM 563 O O . ARG A 1 77 ? -9.321 22.927 7.663 1.00 12.80 77 ARG A O 1
ATOM 571 N N . GLY A 1 78 ? -7.669 21.930 8.842 1.00 12.43 78 GLY A N 1
ATOM 572 C CA . GLY A 1 78 ? -6.614 22.785 8.309 1.00 11.82 78 GLY A CA 1
ATOM 573 C C . GLY A 1 78 ? -6.049 22.340 6.959 1.00 12.09 78 GLY A C 1
ATOM 574 O O . GLY A 1 78 ? -5.030 22.869 6.499 1.00 12.29 78 GLY A O 1
ATOM 575 N N . ILE A 1 79 ? -6.694 21.376 6.313 1.00 11.64 79 ILE A N 1
ATOM 576 C CA . ILE A 1 79 ? -6.316 21.021 4.951 1.00 11.37 79 ILE A CA 1
ATOM 577 C C . ILE A 1 79 ? -7.185 21.798 3.977 1.00 11.94 79 ILE A C 1
ATOM 578 O O . ILE A 1 79 ? -8.410 21.643 3.958 1.00 13.44 79 ILE A O 1
ATOM 583 N N . VAL A 1 80 ? -6.538 22.640 3.177 1.00 11.93 80 VAL A N 1
ATOM 584 C CA . VAL A 1 80 ? -7.244 23.511 2.226 1.00 12.34 80 VAL A CA 1
ATOM 585 C C . VAL A 1 80 ? -7.314 22.821 0.872 1.00 12.23 80 VAL A C 1
ATOM 586 O O . VAL A 1 80 ? -6.440 22.033 0.521 1.00 11.80 80 VAL A O 1
ATOM 590 N N . LYS A 1 81 ? -8.379 23.082 0.128 1.00 13.01 81 LYS A N 1
ATOM 591 C CA . LYS A 1 81 ? -8.488 22.572 -1.218 1.00 13.98 81 LYS A CA 1
ATOM 592 C C . LYS A 1 81 ? -8.127 23.688 -2.179 1.00 14.20 81 LYS A C 1
ATOM 593 O O . LYS A 1 81 ? -8.692 24.783 -2.134 1.00 14.43 81 LYS A O 1
ATOM 599 N N . ASP A 1 82 ? -7.163 23.385 -3.027 1.00 13.76 82 ASP A N 1
ATOM 600 C CA . ASP A 1 82 ? -6.691 24.289 -4.051 1.00 14.88 82 ASP A CA 1
ATOM 601 C C . ASP A 1 82 ? -7.515 24.077 -5.318 1.00 15.60 82 ASP A C 1
ATOM 602 O O . ASP A 1 82 ? -7.604 22.969 -5.849 1.00 15.25 82 ASP A O 1
ATOM 607 N N . GLU A 1 83 ? -8.155 25.150 -5.767 1.00 16.52 83 GLU A N 1
ATOM 608 C CA . GLU A 1 83 ? -8.924 25.110 -7.003 1.00 17.56 83 GLU A CA 1
ATOM 609 C C . GLU A 1 83 ? -8.048 25.261 -8.244 1.00 17.57 83 GLU A C 1
ATOM 610 O O . GLU A 1 83 ? -8.514 25.052 -9.360 1.00 17.89 83 GLU A O 1
ATOM 616 N N . LYS A 1 84 ? -6.787 25.629 -8.058 1.00 17.30 84 LYS A N 1
ATOM 617 C CA . LYS A 1 84 ? -5.895 25.853 -9.194 1.00 17.47 84 LYS A CA 1
ATOM 618 C C . LYS A 1 84 ? -4.738 24.850 -9.321 1.00 16.80 84 LYS A C 1
ATOM 619 O O . LYS A 1 84 ? -4.051 24.836 -10.337 1.00 18.16 84 LYS A O 1
ATOM 625 N N . LYS A 1 85 ? -4.495 24.042 -8.295 1.00 15.30 85 LYS A N 1
ATOM 626 C CA . LYS A 1 85 ? -3.391 23.094 -8.364 1.00 13.73 85 LYS A CA 1
ATOM 627 C C . LYS A 1 85 ? -3.942 21.737 -7.989 1.00 12.87 85 LYS A C 1
ATOM 628 O O . LYS A 1 85 ? -4.891 21.643 -7.237 1.00 13.36 85 LYS A O 1
ATOM 634 N N . HIS A 1 86 ? -3.364 20.695 -8.561 1.00 12.44 86 HIS A N 1
ATOM 635 C CA . HIS A 1 86 ? -3.792 19.342 -8.262 1.00 11.62 86 HIS A CA 1
ATOM 636 C C . HIS A 1 86 ? -3.079 18.842 -7.026 1.00 10.56 86 HIS A C 1
ATOM 637 O O . HIS A 1 86 ? -2.052 19.384 -6.622 1.00 9.22 86 HIS A O 1
ATOM 644 N N . THR A 1 87 ? -3.667 17.818 -6.433 1.00 9.79 87 THR A N 1
ATOM 645 C CA . THR A 1 87 ? -3.126 17.182 -5.261 1.00 9.12 87 THR A CA 1
ATOM 646 C C . THR A 1 87 ? -1.704 16.700 -5.537 1.00 8.46 87 THR A C 1
ATOM 647 O O . THR A 1 87 ? -1.409 16.164 -6.609 1.00 8.05 87 THR A O 1
ATOM 651 N N . GLY A 1 88 ? -0.826 16.918 -4.570 1.00 8.43 88 GLY A N 1
ATOM 652 C CA . GLY A 1 88 ? 0.516 16.374 -4.638 1.00 8.38 88 GLY A CA 1
ATOM 653 C C . GLY A 1 88 ? 0.544 14.906 -4.997 1.00 8.62 88 GLY A C 1
ATOM 654 O O . GLY A 1 88 ? -0.276 14.101 -4.522 1.00 8.70 88 GLY A O 1
ATOM 655 N N . ILE A 1 89 ? 1.507 14.565 -5.839 1.00 8.75 89 ILE A N 1
ATOM 656 C CA . ILE A 1 89 ? 1.764 13.202 -6.185 1.00 8.98 89 ILE A CA 1
ATOM 657 C C . ILE A 1 89 ? 3.273 12.991 -6.224 1.00 8.72 89 ILE A C 1
ATOM 658 O O . ILE A 1 89 ? 4.063 13.883 -6.567 1.00 8.28 89 ILE A O 1
ATOM 663 N N . VAL A 1 90 ? 3.671 11.812 -5.805 1.00 8.95 90 VAL A N 1
ATOM 664 C CA . VAL A 1 90 ? 5.029 11.385 -5.984 1.00 8.95 90 VAL A CA 1
ATOM 665 C C . VAL A 1 90 ? 5.023 9.922 -6.388 1.00 9.14 90 VAL A C 1
ATOM 666 O O . VAL A 1 90 ? 4.269 9.130 -5.838 1.00 8.73 90 VAL A O 1
ATOM 670 N N . PHE A 1 91 ? 5.850 9.599 -7.377 1.00 8.94 91 PHE A N 1
ATOM 671 C CA . PHE A 1 91 ? 6.074 8.223 -7.801 1.00 9.77 91 PHE A CA 1
ATOM 672 C C . PHE A 1 91 ? 7.328 7.753 -7.107 1.00 10.16 91 PHE A C 1
ATOM 673 O O . PHE A 1 91 ? 8.339 8.441 -7.131 1.00 9.18 91 PHE A O 1
ATOM 681 N N . VAL A 1 92 ? 7.232 6.615 -6.442 1.00 10.57 92 VAL A N 1
ATOM 682 C CA . VAL A 1 92 ? 8.279 6.207 -5.530 1.00 12.13 92 VAL A CA 1
ATOM 683 C C . VAL A 1 92 ? 8.726 4.795 -5.858 1.00 12.18 92 VAL A C 1
ATOM 684 O O . VAL A 1 92 ? 7.907 3.911 -6.131 1.00 11.79 92 VAL A O 1
ATOM 688 N N . GLN A 1 93 ? 10.036 4.622 -5.930 1.00 13.52 93 GLN A N 1
ATOM 689 C CA . GLN A 1 93 ? 10.603 3.285 -5.920 1.00 14.39 93 GLN A CA 1
ATOM 690 C C . GLN A 1 93 ? 11.327 3.129 -4.591 1.00 15.20 93 GLN A C 1
ATOM 691 O O . GLN A 1 93 ? 12.389 3.722 -4.372 1.00 15.17 93 GLN A O 1
ATOM 697 N N . LEU A 1 94 ? 10.745 2.331 -3.702 1.00 15.90 94 LEU A N 1
ATOM 698 C CA . LEU A 1 94 ? 11.340 2.117 -2.380 1.00 17.99 94 LEU A CA 1
ATOM 699 C C . LEU A 1 94 ? 12.372 0.988 -2.394 1.00 19.17 94 LEU A C 1
ATOM 700 O O . LEU A 1 94 ? 13.222 0.928 -1.518 1.00 19.15 94 LEU A O 1
ATOM 705 N N . LYS A 1 95 ? 12.281 0.093 -3.378 1.00 21.27 95 LYS A N 1
ATOM 706 C CA . LYS A 1 95 ? 13.102 -1.127 -3.385 1.00 23.65 95 LYS A CA 1
ATOM 707 C C . LYS A 1 95 ? 14.455 -0.927 -4.080 1.00 24.82 95 LYS A C 1
ATOM 708 O O . LYS A 1 95 ? 14.669 0.053 -4.796 1.00 24.38 95 LYS A O 1
ATOM 714 N N . GLY A 1 96 ? 15.370 -1.869 -3.857 1.00 26.39 96 GLY A N 1
ATOM 715 C CA . GLY A 1 96 ? 16.680 -1.809 -4.494 1.00 27.96 96 GLY A CA 1
ATOM 716 C C . GLY A 1 96 ? 17.666 -0.974 -3.701 1.00 28.84 96 GLY A C 1
ATOM 717 O O . GLY A 1 96 ? 17.303 -0.335 -2.699 1.00 28.96 96 GLY A O 1
ATOM 718 N N . ALA A 1 97 ? 18.917 -0.980 -4.158 1.00 30.03 97 ALA A N 1
ATOM 719 C CA . ALA A 1 97 ? 20.012 -0.300 -3.469 1.00 30.84 97 ALA A CA 1
ATOM 720 C C . ALA A 1 97 ? 19.900 1.214 -3.537 1.00 31.30 97 ALA A C 1
ATOM 721 O O . ALA A 1 97 ? 20.358 1.912 -2.620 1.00 31.74 97 ALA A O 1
ATOM 723 N N . SER A 1 98 ? 19.285 1.711 -4.616 1.00 31.21 98 SER A N 1
ATOM 724 C CA . SER A 1 98 ? 19.176 3.144 -4.877 1.00 30.74 98 SER A CA 1
ATOM 725 C C . SER A 1 98 ? 17.711 3.565 -5.030 1.00 29.85 98 SER A C 1
ATOM 726 O O . SER A 1 98 ? 17.252 3.775 -6.158 1.00 29.96 98 SER A O 1
ATOM 729 N N . PRO A 1 99 ? 16.978 3.697 -3.902 1.00 28.60 99 PRO A N 1
ATOM 730 C CA . PRO A 1 99 ? 15.574 4.095 -3.976 1.00 27.51 99 PRO A CA 1
ATOM 731 C C . PRO A 1 99 ? 15.404 5.460 -4.629 1.00 26.24 99 PRO A C 1
ATOM 732 O O . PRO A 1 99 ? 16.218 6.374 -4.409 1.00 26.17 99 PRO A O 1
ATOM 736 N N . SER A 1 100 ? 14.343 5.604 -5.414 1.00 23.89 100 SER A N 1
ATOM 737 C CA . SER A 1 100 ? 14.168 6.811 -6.195 1.00 21.01 100 SER A CA 1
ATOM 738 C C . SER A 1 100 ? 12.743 7.308 -6.115 1.00 19.21 100 SER A C 1
ATOM 739 O O . SER A 1 100 ? 11.827 6.587 -5.689 1.00 17.38 100 SER A O 1
ATOM 742 N N . PHE A 1 101 ? 12.562 8.554 -6.520 1.00 16.75 101 PHE A N 1
ATOM 743 C CA . PHE A 1 101 ? 11.229 9.105 -6.571 1.00 15.57 101 PHE A CA 1
ATOM 744 C C . PHE A 1 101 ? 11.139 10.155 -7.672 1.00 13.99 101 PHE A C 1
ATOM 745 O O . PHE A 1 101 ? 12.148 10.699 -8.132 1.00 13.19 101 PHE A O 1
ATOM 753 N N . LEU A 1 102 ? 9.918 10.400 -8.112 1.00 12.22 102 LEU A N 1
ATOM 754 C CA . LEU A 1 102 ? 9.652 11.466 -9.052 1.00 10.85 102 LEU A CA 1
ATOM 755 C C . LEU A 1 102 ? 8.519 12.224 -8.443 1.00 10.25 102 LEU A C 1
ATOM 756 O O . LEU A 1 102 ? 7.378 11.761 -8.440 1.00 8.91 102 LEU A O 1
ATOM 761 N N . LEU A 1 103 ? 8.874 13.370 -7.875 1.00 9.99 103 LEU A N 1
ATOM 762 C CA . LEU A 1 103 ? 7.931 14.225 -7.156 1.00 9.62 103 LEU A CA 1
ATOM 763 C C . LEU A 1 103 ? 7.507 15.341 -8.090 1.00 10.00 103 LEU A C 1
ATOM 764 O O . LEU A 1 103 ? 8.352 16.013 -8.683 1.00 10.15 103 LEU A O 1
ATOM 769 N N . TYR A 1 104 ? 6.196 15.514 -8.216 1.00 9.71 104 TYR A N 1
ATOM 770 C CA . TYR A 1 104 ? 5.608 16.562 -9.031 1.00 10.71 104 TYR A CA 1
ATOM 771 C C . TYR A 1 104 ? 5.486 17.812 -8.173 1.00 11.55 104 TYR A C 1
ATOM 772 O O . TYR A 1 104 ? 4.861 17.783 -7.116 1.00 11.72 104 TYR A O 1
ATOM 781 N N . ASP A 1 105 ? 6.124 18.894 -8.604 1.00 12.31 105 ASP A N 1
ATOM 782 C CA . ASP A 1 105 ? 6.285 20.028 -7.718 1.00 14.46 105 ASP A CA 1
ATOM 783 C C . ASP A 1 105 ? 5.224 21.095 -7.931 1.00 14.78 105 ASP A C 1
ATOM 784 O O . ASP A 1 105 ? 4.973 21.887 -7.048 1.00 15.65 105 ASP A O 1
ATOM 789 N N . ASP A 1 106 ? 4.582 21.153 -9.089 1.00 15.31 106 ASP A N 1
ATOM 790 C CA . ASP A 1 106 ? 3.602 22.216 -9.181 1.00 15.47 106 ASP A CA 1
ATOM 791 C C . ASP A 1 106 ? 2.272 21.664 -8.784 1.00 13.83 106 ASP A C 1
ATOM 792 O O . ASP A 1 106 ? 1.415 21.380 -9.635 1.00 14.69 106 ASP A O 1
ATOM 797 N N . VAL A 1 107 ? 2.141 21.495 -7.474 1.00 11.14 107 VAL A N 1
ATOM 798 C CA . VAL A 1 107 ? 1.021 20.819 -6.874 1.00 10.06 107 VAL A CA 1
ATOM 799 C C . VAL A 1 107 ? 0.551 21.642 -5.677 1.00 9.19 107 VAL A C 1
ATOM 800 O O . VAL A 1 107 ? 1.220 22.590 -5.255 1.00 7.93 107 VAL A O 1
ATOM 804 N N . ALA A 1 108 ? -0.588 21.243 -5.129 1.00 8.46 108 ALA A N 1
ATOM 805 C CA . ALA A 1 108 ? -1.336 22.071 -4.207 1.00 8.66 108 ALA A CA 1
ATOM 806 C C . ALA A 1 108 ? -0.585 22.358 -2.916 1.00 8.73 108 ALA A C 1
ATOM 807 O O . ALA A 1 108 ? -0.654 23.488 -2.411 1.00 7.72 108 ALA A O 1
ATOM 809 N N . TYR A 1 109 ? 0.153 21.369 -2.390 1.00 7.63 109 TYR A N 1
ATOM 810 C CA . TYR A 1 109 ? 0.774 21.563 -1.067 1.00 7.63 109 TYR A CA 1
ATOM 811 C C . TYR A 1 109 ? 1.915 22.570 -1.098 1.00 7.64 109 TYR A C 1
ATOM 812 O O . TYR A 1 109 ? 2.299 23.106 -0.048 1.00 7.89 109 TYR A O 1
ATOM 821 N N . PHE A 1 110 ? 2.422 22.839 -2.301 1.00 8.16 110 PHE A N 1
ATOM 822 C CA . PHE A 1 110 ? 3.459 23.851 -2.528 1.00 8.77 110 PHE A CA 1
ATOM 823 C C . PHE A 1 110 ? 2.867 25.239 -2.782 1.00 9.29 110 PHE A C 1
ATOM 824 O O . PHE A 1 110 ? 3.605 26.220 -2.883 1.00 9.11 110 PHE A O 1
ATOM 832 N N . ASN A 1 111 ? 1.538 25.321 -2.809 1.00 9.76 111 ASN A N 1
ATOM 833 C CA . ASN A 1 111 ? 0.812 26.557 -3.094 1.00 10.73 111 ASN A CA 1
ATOM 834 C C . ASN A 1 111 ? 0.090 27.177 -1.874 1.00 11.76 111 ASN A C 1
ATOM 835 O O . ASN A 1 111 ? -0.942 27.834 -2.025 1.00 11.17 111 ASN A O 1
ATOM 848 N N . THR A 1 113 ? -0.691 29.786 0.983 1.00 13.29 113 THR A N 1
ATOM 849 C CA . THR A 1 113 ? -0.472 31.182 1.315 1.00 13.02 113 THR A CA 1
ATOM 850 C C . THR A 1 113 ? -0.939 31.368 2.745 1.00 12.78 113 THR A C 1
ATOM 851 O O . THR A 1 113 ? -1.552 30.469 3.341 1.00 12.58 113 THR A O 1
ATOM 855 N N . LEU A 1 114 ? -0.670 32.535 3.307 1.00 12.47 114 LEU A N 1
ATOM 856 C CA . LEU A 1 114 ? -1.064 32.809 4.681 1.00 12.54 114 LEU A CA 1
ATOM 857 C C . LEU A 1 114 ? -2.561 32.652 4.936 1.00 12.84 114 LEU A C 1
ATOM 858 O O . LEU A 1 114 ? -2.952 32.238 6.013 1.00 10.89 114 LEU A O 1
ATOM 863 N N . ASN A 1 115 ? -3.373 32.968 3.931 1.00 13.55 115 ASN A N 1
ATOM 864 C CA . ASN A 1 115 ? -4.822 32.776 4.008 1.00 15.57 115 ASN A CA 1
ATOM 865 C C . ASN A 1 115 ? -5.226 31.324 4.211 1.00 15.23 115 ASN A C 1
ATOM 866 O O . ASN A 1 115 ? -6.296 31.072 4.738 1.00 16.29 115 ASN A O 1
ATOM 871 N N . ASP A 1 116 ? -4.372 30.384 3.785 1.00 14.10 116 ASP A N 1
ATOM 872 C CA . ASP A 1 116 ? -4.663 28.952 3.860 1.00 13.84 116 ASP A CA 1
ATOM 873 C C . ASP A 1 116 ? -4.409 28.368 5.245 1.00 14.07 116 ASP A C 1
ATOM 874 O O . ASP A 1 116 ? -4.735 27.207 5.512 1.00 14.60 116 ASP A O 1
ATOM 879 N N . ILE A 1 117 ? -3.816 29.170 6.118 1.00 13.44 117 ILE A N 1
ATOM 880 C CA . ILE A 1 117 ? -3.414 28.695 7.431 1.00 12.50 117 ILE A CA 1
ATOM 881 C C . ILE A 1 117 ? -4.538 28.879 8.410 1.00 13.43 117 ILE A C 1
ATOM 882 O O . ILE A 1 117 ? -5.078 29.990 8.581 1.00 12.79 117 ILE A O 1
ATOM 887 N N . ASN A 1 118 ? -4.898 27.773 9.047 1.00 13.12 118 ASN A N 1
ATOM 888 C CA . ASN A 1 118 ? -5.807 27.816 10.153 1.00 13.57 118 ASN A CA 1
ATOM 889 C C . ASN A 1 118 ? -5.001 28.222 11.380 1.00 13.19 118 ASN A C 1
ATOM 890 O O . ASN A 1 118 ? -4.312 27.417 12.008 1.00 13.60 118 ASN A O 1
ATOM 895 N N . TRP A 1 119 ? -5.100 29.490 11.720 1.00 13.34 119 TRP A N 1
ATOM 896 C CA . TRP A 1 119 ? -4.305 30.046 12.801 1.00 13.55 119 TRP A CA 1
ATOM 897 C C . TRP A 1 119 ? -4.784 29.578 14.148 1.00 13.73 119 TRP A C 1
ATOM 898 O O . TRP A 1 119 ? -4.022 29.543 15.100 1.00 14.40 119 TRP A O 1
ATOM 909 N N . ASP A 1 120 ? -6.047 29.196 14.226 1.00 14.34 120 ASP A N 1
ATOM 910 C CA . ASP A 1 120 ? -6.577 28.642 15.454 1.00 14.91 120 ASP A CA 1
ATOM 911 C C . ASP A 1 120 ? -5.886 27.331 15.776 1.00 15.31 120 ASP A C 1
ATOM 912 O O . ASP A 1 120 ? -5.461 27.108 16.903 1.00 14.54 120 ASP A O 1
ATOM 917 N N . ILE A 1 121 ? -5.777 26.470 14.775 1.00 15.14 121 ILE A N 1
ATOM 918 C CA . ILE A 1 121 ? -5.060 25.208 14.941 1.00 15.93 121 ILE A CA 1
ATOM 919 C C . ILE A 1 121 ? -3.599 25.438 15.349 1.00 16.49 121 ILE A C 1
ATOM 920 O O . ILE A 1 121 ? -3.123 24.832 16.323 1.00 16.08 121 ILE A O 1
ATOM 925 N N . VAL A 1 122 ? -2.896 26.316 14.638 1.00 17.05 122 VAL A N 1
ATOM 926 C CA . VAL A 1 122 ? -1.492 26.571 14.979 1.00 18.62 122 VAL A CA 1
ATOM 927 C C . VAL A 1 122 ? -1.349 27.174 16.398 1.00 19.18 122 VAL A C 1
ATOM 928 O O . VAL A 1 122 ? -0.412 26.843 17.118 1.00 19.01 122 VAL A O 1
ATOM 932 N N . GLU A 1 123 ? -2.285 28.029 16.803 1.00 19.51 123 GLU A N 1
ATOM 933 C CA . GLU A 1 123 ? -2.214 28.615 18.145 1.00 19.93 123 GLU A CA 1
ATOM 934 C C . GLU A 1 123 ? -2.566 27.627 19.255 1.00 19.27 123 GLU A C 1
ATOM 935 O O . GLU A 1 123 ? -2.087 27.758 20.385 1.00 19.22 123 GLU A O 1
ATOM 941 N N . GLU A 1 124 ? -3.377 26.628 18.923 1.00 18.63 124 GLU A N 1
ATOM 942 C CA . GLU A 1 124 ? -3.756 25.604 19.877 1.00 18.60 124 GLU A CA 1
ATOM 943 C C . GLU A 1 124 ? -2.606 24.629 20.131 1.00 17.75 124 GLU A C 1
ATOM 944 O O . GLU A 1 124 ? -2.466 24.087 21.232 1.00 17.39 124 GLU A O 1
ATOM 950 N N . ALA A 1 125 ? -1.790 24.401 19.104 1.00 16.28 125 ALA A N 1
ATOM 951 C CA . ALA A 1 125 ? -0.772 23.351 19.159 1.00 15.88 125 ALA A CA 1
ATOM 952 C C . ALA A 1 125 ? 0.253 23.613 20.249 1.00 14.89 125 ALA A C 1
ATOM 953 O O . ALA A 1 125 ? 0.738 24.735 20.400 1.00 15.88 125 ALA A O 1
ATOM 955 N N . LYS A 1 126 ? 0.583 22.574 21.003 1.00 14.12 126 LYS A N 1
ATOM 956 C CA . LYS A 1 126 ? 1.717 22.628 21.930 1.00 13.70 126 LYS A CA 1
ATOM 957 C C . LYS A 1 126 ? 3.028 22.337 21.209 1.00 12.54 126 LYS A C 1
ATOM 958 O O . LYS A 1 126 ? 4.087 22.851 21.582 1.00 10.99 126 LYS A O 1
ATOM 964 N N . ILE A 1 127 ? 2.945 21.468 20.198 1.00 11.61 127 ILE A N 1
ATOM 965 C CA . ILE A 1 127 ? 4.065 21.196 19.310 1.00 10.60 127 ILE A CA 1
ATOM 966 C C . ILE A 1 127 ? 3.597 21.384 17.873 1.00 10.53 127 ILE A C 1
ATOM 967 O O . ILE A 1 127 ? 2.514 20.927 17.498 1.00 10.20 127 ILE A O 1
ATOM 972 N N . VAL A 1 128 ? 4.414 22.078 17.092 1.00 9.94 128 VAL A N 1
ATOM 973 C CA . VAL A 1 128 ? 4.192 22.199 15.646 1.00 9.64 128 VAL A CA 1
ATOM 974 C C . VAL A 1 128 ? 5.345 21.539 14.893 1.00 10.12 128 VAL A C 1
ATOM 975 O O . VAL A 1 128 ? 6.517 21.839 15.107 1.00 9.88 128 VAL A O 1
ATOM 979 N N . ASN A 1 129 ? 4.985 20.628 14.013 1.00 10.51 129 ASN A N 1
ATOM 980 C CA . ASN A 1 129 ? 5.959 19.817 13.316 1.00 11.53 129 ASN A CA 1
ATOM 981 C C . ASN A 1 129 ? 6.013 20.214 11.837 1.00 11.84 129 ASN A C 1
ATOM 982 O O . ASN A 1 129 ? 4.983 20.317 11.174 1.00 11.01 129 ASN A O 1
ATOM 987 N N . PHE A 1 130 ? 7.219 20.448 11.334 1.00 12.58 130 PHE A N 1
ATOM 988 C CA . PHE A 1 130 ? 7.412 20.657 9.900 1.00 14.14 130 PHE A CA 1
ATOM 989 C C . PHE A 1 130 ? 8.698 19.996 9.412 1.00 14.66 130 PHE A C 1
ATOM 990 O O . PHE A 1 130 ? 9.536 19.545 10.212 1.00 16.18 130 PHE A O 1
ATOM 998 N N . GLY A 1 131 ? 8.825 19.884 8.101 1.00 16.09 131 GLY A N 1
ATOM 999 C CA . GLY A 1 131 ? 9.941 19.186 7.478 1.00 16.43 131 GLY A CA 1
ATOM 1000 C C . GLY A 1 131 ? 10.402 20.054 6.333 1.00 16.37 131 GLY A C 1
ATOM 1001 O O . GLY A 1 131 ? 9.754 21.073 6.022 1.00 17.16 131 GLY A O 1
ATOM 1002 N N . SER A 1 132 ? 11.519 19.671 5.726 1.00 15.13 132 SER A N 1
ATOM 1003 C CA . SER A 1 132 ? 12.133 20.526 4.715 1.00 14.36 132 SER A CA 1
ATOM 1004 C C . SER A 1 132 ? 11.463 20.461 3.336 1.00 13.24 132 SER A C 1
ATOM 1005 O O . SER A 1 132 ? 11.579 21.391 2.551 1.00 12.83 132 SER A O 1
ATOM 1008 N N . VAL A 1 133 ? 10.761 19.367 3.051 1.00 12.27 133 VAL A N 1
ATOM 1009 C CA . VAL A 1 133 ? 10.213 19.151 1.716 1.00 11.91 133 VAL A CA 1
ATOM 1010 C C . VAL A 1 133 ? 9.261 20.284 1.340 1.00 11.65 133 VAL A C 1
ATOM 1011 O O . VAL A 1 133 ? 9.319 20.814 0.235 1.00 11.45 133 VAL A O 1
ATOM 1015 N N . ILE A 1 134 ? 8.437 20.688 2.290 1.00 11.66 134 ILE A N 1
ATOM 1016 C CA . ILE A 1 134 ? 7.490 21.761 2.041 1.00 11.52 134 ILE A CA 1
ATOM 1017 C C . ILE A 1 134 ? 8.208 23.046 1.607 1.00 10.71 134 ILE A C 1
ATOM 1018 O O . ILE A 1 134 ? 7.669 23.833 0.834 1.00 10.92 134 ILE A O 1
ATOM 1023 N N . LEU A 1 135 ? 9.444 23.216 2.074 1.00 10.65 135 LEU A N 1
ATOM 1024 C CA . LEU A 1 135 ? 10.189 24.444 1.884 1.00 10.61 135 LEU A CA 1
ATOM 1025 C C . LEU A 1 135 ? 10.796 24.543 0.492 1.00 10.85 135 LEU A C 1
ATOM 1026 O O . LEU A 1 135 ? 11.373 25.578 0.146 1.00 10.97 135 LEU A O 1
ATOM 1031 N N . ALA A 1 136 ? 10.656 23.483 -0.305 1.00 9.79 136 ALA A N 1
ATOM 1032 C CA . ALA A 1 136 ? 11.335 23.408 -1.582 1.00 9.98 136 ALA A CA 1
ATOM 1033 C C . ALA A 1 136 ? 10.788 24.401 -2.594 1.00 9.71 136 ALA A C 1
ATOM 1034 O O . ALA A 1 136 ? 11.499 24.785 -3.515 1.00 10.47 136 ALA A O 1
ATOM 1036 N N . ARG A 1 137 ? 9.534 24.837 -2.404 1.00 9.57 137 ARG A N 1
ATOM 1037 C CA . ARG A 1 137 ? 8.904 25.735 -3.351 1.00 9.92 137 ARG A CA 1
ATOM 1038 C C . ARG A 1 137 ? 8.109 26.807 -2.643 1.00 10.21 137 ARG A C 1
ATOM 1039 O O . ARG A 1 137 ? 7.532 26.569 -1.596 1.00 9.47 137 ARG A O 1
ATOM 1047 N N . ASN A 1 138 ? 8.065 27.976 -3.267 1.00 9.96 138 ASN A N 1
ATOM 1048 C CA . ASN A 1 138 ? 7.143 29.006 -2.872 1.00 10.52 138 ASN A CA 1
ATOM 1049 C C . ASN A 1 138 ? 5.817 28.777 -3.591 1.00 10.10 138 ASN A C 1
ATOM 1050 O O . ASN A 1 138 ? 5.791 28.065 -4.586 1.00 11.33 138 ASN A O 1
ATOM 1055 N N . PRO A 1 139 ? 4.713 29.362 -3.090 1.00 10.37 139 PRO A N 1
ATOM 1056 C CA . PRO A 1 139 ? 4.592 30.185 -1.882 1.00 9.84 139 PRO A CA 1
ATOM 1057 C C . PRO A 1 139 ? 4.683 29.421 -0.565 1.00 9.64 139 PRO A C 1
ATOM 1058 O O . PRO A 1 139 ? 4.791 30.055 0.478 1.00 9.06 139 PRO A O 1
ATOM 1062 N N . SER A 1 140 ? 4.645 28.089 -0.602 1.00 8.96 140 SER A N 1
ATOM 1063 C CA . SER A 1 140 ? 4.560 27.316 0.637 1.00 9.77 140 SER A CA 1
ATOM 1064 C C . SER A 1 140 ? 5.759 27.550 1.559 1.00 10.16 140 SER A C 1
ATOM 1065 O O . SER A 1 140 ? 5.587 27.701 2.775 1.00 11.13 140 SER A O 1
ATOM 1068 N N . ARG A 1 141 ? 6.954 27.591 0.979 1.00 10.54 141 ARG A N 1
ATOM 1069 C CA . ARG A 1 141 ? 8.150 27.881 1.749 1.00 11.38 141 ARG A CA 1
ATOM 1070 C C . ARG A 1 141 ? 7.994 29.139 2.602 1.00 10.89 141 ARG A C 1
ATOM 1071 O O . ARG A 1 141 ? 8.130 29.090 3.814 1.00 10.10 141 ARG A O 1
ATOM 1079 N N . GLU A 1 142 ? 7.682 30.260 1.973 1.00 11.36 142 GLU A N 1
ATOM 1080 C CA . GLU A 1 142 ? 7.565 31.504 2.714 1.00 11.78 142 GLU A CA 1
ATOM 1081 C C . GLU A 1 142 ? 6.437 31.455 3.736 1.00 11.38 142 GLU A C 1
ATOM 1082 O O . GLU A 1 142 ? 6.598 31.931 4.849 1.00 10.87 142 GLU A O 1
ATOM 1088 N N . THR A 1 143 ? 5.321 30.840 3.348 1.00 10.46 143 THR A N 1
ATOM 1089 C CA . THR A 1 143 ? 4.153 30.724 4.180 1.00 10.13 143 THR A CA 1
ATOM 1090 C C . THR A 1 143 ? 4.487 29.917 5.433 1.00 10.12 143 THR A C 1
ATOM 1091 O O . THR A 1 143 ? 4.221 30.368 6.547 1.00 8.90 143 THR A O 1
ATOM 1095 N N . VAL A 1 144 ? 5.092 28.744 5.240 1.00 9.23 144 VAL A N 1
ATOM 1096 C CA . VAL A 1 144 ? 5.437 27.881 6.360 1.00 9.03 144 VAL A CA 1
ATOM 1097 C C . VAL A 1 144 ? 6.444 28.593 7.254 1.00 8.79 144 VAL A C 1
ATOM 1098 O O . VAL A 1 144 ? 6.309 28.537 8.465 1.00 8.55 144 VAL A O 1
ATOM 1110 N N . LYS A 1 146 ? 6.796 31.723 7.803 1.00 10.75 146 LYS A N 1
ATOM 1111 C CA . LYS A 1 146 ? 5.998 32.670 8.580 1.00 10.24 146 LYS A CA 1
ATOM 1112 C C . LYS A 1 146 ? 5.200 32.016 9.700 1.00 9.77 146 LYS A C 1
ATOM 1113 O O . LYS A 1 146 ? 5.176 32.522 10.803 1.00 9.72 146 LYS A O 1
ATOM 1119 N N . VAL A 1 147 ? 4.575 30.880 9.429 1.00 9.23 147 VAL A N 1
ATOM 1120 C CA . VAL A 1 147 ? 3.826 30.174 10.473 1.00 9.43 147 VAL A CA 1
ATOM 1121 C C . VAL A 1 147 ? 4.731 29.844 11.663 1.00 9.37 147 VAL A C 1
ATOM 1122 O O . VAL A 1 147 ? 4.418 30.155 12.824 1.00 9.26 147 VAL A O 1
ATOM 1126 N N . ILE A 1 148 ? 5.872 29.242 11.352 1.00 9.23 148 ILE A N 1
ATOM 1127 C CA . ILE A 1 148 ? 6.857 28.856 12.351 1.00 10.00 148 ILE A CA 1
ATOM 1128 C C . ILE A 1 148 ? 7.378 30.068 13.133 1.00 10.43 148 ILE A C 1
ATOM 1129 O O . ILE A 1 148 ? 7.404 30.041 14.349 1.00 9.89 148 ILE A O 1
ATOM 1134 N N . LYS A 1 149 ? 7.766 31.129 12.430 1.00 10.81 149 LYS A N 1
ATOM 1135 C CA . LYS A 1 149 ? 8.184 32.361 13.102 1.00 12.51 149 LYS A CA 1
ATOM 1136 C C . LYS A 1 149 ? 7.088 32.928 14.004 1.00 13.07 149 LYS A C 1
ATOM 1137 O O . LYS A 1 149 ? 7.370 33.381 15.110 1.00 13.30 149 LYS A O 1
ATOM 1143 N N . LYS A 1 150 ? 5.842 32.882 13.544 1.00 14.82 150 LYS A N 1
ATOM 1144 C CA . LYS A 1 150 ? 4.708 33.398 14.322 1.00 16.43 150 LYS A CA 1
ATOM 1145 C C . LYS A 1 150 ? 4.541 32.659 15.650 1.00 17.81 150 LYS A C 1
ATOM 1146 O O . LYS A 1 150 ? 4.269 33.285 16.685 1.00 17.49 150 LYS A O 1
ATOM 1152 N N . ILE A 1 151 ? 4.689 31.335 15.619 1.00 18.88 151 ILE A N 1
ATOM 1153 C CA . ILE A 1 151 ? 4.470 30.510 16.817 1.00 21.40 151 ILE A CA 1
ATOM 1154 C C . ILE A 1 151 ? 5.699 30.263 17.684 1.00 22.08 151 ILE A C 1
ATOM 1155 O O . ILE A 1 151 ? 5.568 29.730 18.786 1.00 23.21 151 ILE A O 1
ATOM 1160 N N . LYS A 1 152 ? 6.882 30.601 17.179 1.00 23.29 152 LYS A N 1
ATOM 1161 C CA . LYS A 1 152 ? 8.107 30.531 17.964 1.00 24.54 152 LYS A CA 1
ATOM 1162 C C . LYS A 1 152 ? 7.867 31.207 19.315 1.00 25.20 152 LYS A C 1
ATOM 1163 O O . LYS A 1 152 ? 7.385 32.335 19.366 1.00 25.11 152 LYS A O 1
ATOM 1169 N N . GLY A 1 153 ? 8.172 30.491 20.397 1.00 25.63 153 GLY A N 1
ATOM 1170 C CA . GLY A 1 153 ? 7.905 30.978 21.753 1.00 25.55 153 GLY A CA 1
ATOM 1171 C C . GLY A 1 153 ? 6.602 30.502 22.384 1.00 25.42 153 GLY A C 1
ATOM 1172 O O . GLY A 1 153 ? 6.522 30.393 23.616 1.00 26.42 153 GLY A O 1
ATOM 1173 N N . SER A 1 154 ? 5.588 30.230 21.555 1.00 24.72 154 SER A N 1
ATOM 1174 C CA . SER A 1 154 ? 4.246 29.804 22.019 1.00 23.63 154 SER A CA 1
ATOM 1175 C C . SER A 1 154 ? 3.971 28.304 21.943 1.00 22.60 154 SER A C 1
ATOM 1176 O O . SER A 1 154 ? 3.156 27.784 22.712 1.00 22.97 154 SER A O 1
ATOM 1179 N N . SER A 1 155 ? 4.596 27.634 20.973 1.00 20.72 155 SER A N 1
ATOM 1180 C CA . SER A 1 155 ? 4.531 26.176 20.823 1.00 19.15 155 SER A CA 1
ATOM 1181 C C . SER A 1 155 ? 5.947 25.721 20.566 1.00 17.10 155 SER A C 1
ATOM 1182 O O . SER A 1 155 ? 6.725 26.465 19.977 1.00 17.40 155 SER A O 1
ATOM 1185 N N . LEU A 1 156 ? 6.269 24.502 20.981 1.00 15.27 156 LEU A N 1
ATOM 1186 C CA . LEU A 1 156 ? 7.504 23.854 20.572 1.00 13.95 156 LEU A CA 1
ATOM 1187 C C . LEU A 1 156 ? 7.483 23.574 19.063 1.00 13.62 156 LEU A C 1
ATOM 1188 O O . LEU A 1 156 ? 6.458 23.183 18.498 1.00 13.19 156 LEU A O 1
ATOM 1193 N N . ILE A 1 157 ? 8.625 23.791 18.431 1.00 12.61 157 ILE A N 1
ATOM 1194 C CA . ILE A 1 157 ? 8.768 23.610 17.008 1.00 12.25 157 ILE A CA 1
ATOM 1195 C C . ILE A 1 157 ? 9.661 22.410 16.758 1.00 11.82 157 ILE A C 1
ATOM 1196 O O . ILE A 1 157 ? 10.740 22.299 17.327 1.00 12.44 157 ILE A O 1
ATOM 1201 N N . ALA A 1 158 ? 9.199 21.510 15.907 1.00 11.95 158 ALA A N 1
ATOM 1202 C CA . ALA A 1 158 ? 9.978 20.329 15.550 1.00 11.64 158 ALA A CA 1
ATOM 1203 C C . ALA A 1 158 ? 10.187 20.294 14.046 1.00 11.93 158 ALA A C 1
ATOM 1204 O O . ALA A 1 158 ? 9.259 20.558 13.268 1.00 11.06 158 ALA A O 1
ATOM 1206 N N . PHE A 1 159 ? 11.416 19.974 13.639 1.00 11.79 159 PHE A N 1
ATOM 1207 C CA . PHE A 1 159 ? 11.799 20.029 12.245 1.00 12.01 159 PHE A CA 1
ATOM 1208 C C . PHE A 1 159 ? 12.550 18.755 11.878 1.00 11.95 159 PHE A C 1
ATOM 1209 O O . PHE A 1 159 ? 13.553 18.433 12.492 1.00 11.04 159 PHE A O 1
ATOM 1217 N N . ASP A 1 160 ? 11.982 18.009 10.943 1.00 11.81 160 ASP A N 1
ATOM 1218 C CA . ASP A 1 160 ? 12.629 16.874 10.325 1.00 12.95 160 ASP A CA 1
ATOM 1219 C C . ASP A 1 160 ? 13.363 17.444 9.118 1.00 12.28 160 ASP A C 1
ATOM 1220 O O . ASP A 1 160 ? 12.754 17.991 8.205 1.00 12.46 160 ASP A O 1
ATOM 1225 N N . VAL A 1 161 ? 14.684 17.360 9.140 1.00 11.60 161 VAL A N 1
ATOM 1226 C CA . VAL A 1 161 ? 15.499 17.912 8.074 1.00 11.42 161 VAL A CA 1
ATOM 1227 C C . VAL A 1 161 ? 15.102 17.240 6.744 1.00 11.47 161 VAL A C 1
ATOM 1228 O O . VAL A 1 161 ? 15.011 17.901 5.707 1.00 9.78 161 VAL A O 1
ATOM 1232 N N . ASN A 1 162 ? 14.843 15.939 6.799 1.00 11.95 162 ASN A N 1
ATOM 1233 C CA . ASN A 1 162 ? 14.312 15.188 5.657 1.00 13.10 162 ASN A CA 1
ATOM 1234 C C . ASN A 1 162 ? 14.834 15.754 4.333 1.00 13.82 162 ASN A C 1
ATOM 1235 O O . ASN A 1 162 ? 14.062 16.233 3.490 1.00 13.47 162 ASN A O 1
ATOM 1240 N N . LEU A 1 163 ? 16.146 15.703 4.151 1.00 14.83 163 LEU A N 1
ATOM 1241 C CA . LEU A 1 163 ? 16.727 16.431 3.044 1.00 16.10 163 LEU A CA 1
ATOM 1242 C C . LEU A 1 163 ? 16.591 15.665 1.734 1.00 16.16 163 LEU A C 1
ATOM 1243 O O . LEU A 1 163 ? 16.991 14.506 1.644 1.00 15.93 163 LEU A O 1
ATOM 1248 N N . ARG A 1 164 ? 16.015 16.342 0.737 1.00 16.08 164 ARG A N 1
ATOM 1249 C CA . ARG A 1 164 ? 15.796 15.790 -0.583 1.00 16.93 164 ARG A CA 1
ATOM 1250 C C . ARG A 1 164 ? 16.468 16.717 -1.586 1.00 16.64 164 ARG A C 1
ATOM 1251 O O . ARG A 1 164 ? 15.841 17.631 -2.124 1.00 15.72 164 ARG A O 1
ATOM 1259 N N . LEU A 1 165 ? 17.753 16.464 -1.823 1.00 16.97 165 LEU A N 1
ATOM 1260 C CA . LEU A 1 165 ? 18.589 17.302 -2.699 1.00 18.06 165 LEU A CA 1
ATOM 1261 C C . LEU A 1 165 ? 17.980 17.569 -4.066 1.00 17.91 165 LEU A C 1
ATOM 1262 O O . LEU A 1 165 ? 18.121 18.664 -4.606 1.00 17.86 165 LEU A O 1
ATOM 1267 N N . ASP A 1 166 ? 17.281 16.573 -4.610 1.00 17.94 166 ASP A N 1
ATOM 1268 C CA . ASP A 1 166 ? 16.663 16.698 -5.923 1.00 18.93 166 ASP A CA 1
ATOM 1269 C C . ASP A 1 166 ? 15.609 17.794 -5.962 1.00 18.40 166 ASP A C 1
ATOM 1270 O O . ASP A 1 166 ? 15.316 18.333 -7.029 1.00 19.11 166 ASP A O 1
ATOM 1275 N N . LEU A 1 167 ? 15.061 18.138 -4.803 1.00 17.64 167 LEU A N 1
ATOM 1276 C CA . LEU A 1 167 ? 14.040 19.178 -4.737 1.00 17.04 167 LEU A CA 1
ATOM 1277 C C . LEU A 1 167 ? 14.630 20.575 -4.726 1.00 17.22 167 LEU A C 1
ATOM 1278 O O . LEU A 1 167 ? 13.899 21.560 -4.795 1.00 16.42 167 LEU A O 1
ATOM 1283 N N . TRP A 1 168 ? 15.950 20.654 -4.642 1.00 17.59 168 TRP A N 1
ATOM 1284 C CA . TRP A 1 168 ? 16.605 21.947 -4.520 1.00 19.05 168 TRP A CA 1
ATOM 1285 C C . TRP A 1 168 ? 17.618 22.238 -5.609 1.00 20.24 168 TRP A C 1
ATOM 1286 O O . TRP A 1 168 ? 18.459 23.121 -5.443 1.00 19.71 168 TRP A O 1
ATOM 1297 N N . ARG A 1 169 ? 17.566 21.521 -6.721 1.00 22.11 169 ARG A N 1
ATOM 1298 C CA . ARG A 1 169 ? 18.576 21.792 -7.744 1.00 24.72 169 ARG A CA 1
ATOM 1299 C C . ARG A 1 169 ? 18.387 23.190 -8.343 1.00 24.31 169 ARG A C 1
ATOM 1300 O O . ARG A 1 169 ? 17.256 23.635 -8.583 1.00 24.39 169 ARG A O 1
ATOM 1308 N N . GLY A 1 170 ? 19.507 23.887 -8.528 1.00 24.58 170 GLY A N 1
ATOM 1309 C CA . GLY A 1 170 ? 19.498 25.276 -8.965 1.00 24.84 170 GLY A CA 1
ATOM 1310 C C . GLY A 1 170 ? 19.248 26.273 -7.840 1.00 25.23 170 GLY A C 1
ATOM 1311 O O . GLY A 1 170 ? 19.324 27.489 -8.056 1.00 25.85 170 GLY A O 1
ATOM 1312 N N . GLN A 1 171 ? 18.935 25.781 -6.641 1.00 24.72 171 GLN A N 1
ATOM 1313 C CA . GLN A 1 171 ? 18.678 26.674 -5.506 1.00 25.23 171 GLN A CA 1
ATOM 1314 C C . GLN A 1 171 ? 19.330 26.180 -4.216 1.00 25.40 171 GLN A C 1
ATOM 1315 O O . GLN A 1 171 ? 18.814 26.365 -3.100 1.00 25.40 171 GLN A O 1
ATOM 1321 N N . GLU A 1 172 ? 20.493 25.575 -4.388 1.00 25.89 172 GLU A N 1
ATOM 1322 C CA . GLU A 1 172 ? 21.232 24.982 -3.293 1.00 26.86 172 GLU A CA 1
ATOM 1323 C C . GLU A 1 172 ? 21.598 26.020 -2.241 1.00 26.68 172 GLU A C 1
ATOM 1324 O O . GLU A 1 172 ? 21.656 25.707 -1.064 1.00 26.47 172 GLU A O 1
ATOM 1330 N N . GLU A 1 173 ? 21.816 27.263 -2.665 1.00 26.84 173 GLU A N 1
ATOM 1331 C CA . GLU A 1 173 ? 22.129 28.337 -1.720 1.00 27.52 173 GLU A CA 1
ATOM 1332 C C . GLU A 1 173 ? 20.888 28.760 -0.942 1.00 26.54 173 GLU A C 1
ATOM 1333 O O . GLU A 1 173 ? 20.959 29.007 0.259 1.00 26.24 173 GLU A O 1
ATOM 1339 N N . GLU A 1 174 ? 19.745 28.821 -1.618 1.00 25.70 174 GLU A N 1
ATOM 1340 C CA . GLU A 1 174 ? 18.495 29.089 -0.926 1.00 25.49 174 GLU A CA 1
ATOM 1341 C C . GLU A 1 174 ? 18.181 27.981 0.087 1.00 24.44 174 GLU A C 1
ATOM 1342 O O . GLU A 1 174 ? 17.717 28.260 1.189 1.00 23.67 174 GLU A O 1
ATOM 1356 N N . ILE A 1 176 ? 20.282 25.890 1.762 1.00 22.33 176 ILE A N 1
ATOM 1357 C CA . ILE A 1 176 ? 21.130 25.998 2.932 1.00 21.43 176 ILE A CA 1
ATOM 1358 C C . ILE A 1 176 ? 20.642 27.113 3.856 1.00 20.56 176 ILE A C 1
ATOM 1359 O O . ILE A 1 176 ? 20.671 26.970 5.073 1.00 20.45 176 ILE A O 1
ATOM 1364 N N . LYS A 1 177 ? 20.187 28.213 3.266 1.00 19.43 177 LYS A N 1
ATOM 1365 C CA . LYS A 1 177 ? 19.660 29.338 4.039 1.00 19.34 177 LYS A CA 1
ATOM 1366 C C . LYS A 1 177 ? 18.361 28.973 4.752 1.00 17.99 177 LYS A C 1
ATOM 1367 O O . LYS A 1 177 ? 18.206 29.236 5.946 1.00 17.60 177 LYS A O 1
ATOM 1373 N N . VAL A 1 178 ? 17.435 28.357 4.028 1.00 17.18 178 VAL A N 1
ATOM 1374 C CA . VAL A 1 178 ? 16.132 28.021 4.627 1.00 17.11 178 VAL A CA 1
ATOM 1375 C C . VAL A 1 178 ? 16.256 26.882 5.638 1.00 15.59 178 VAL A C 1
ATOM 1376 O O . VAL A 1 178 ? 15.575 26.893 6.648 1.00 15.25 178 VAL A O 1
ATOM 1380 N N . LEU A 1 179 ? 17.124 25.909 5.357 1.00 14.83 179 LEU A N 1
ATOM 1381 C CA . LEU A 1 179 ? 17.367 24.826 6.305 1.00 14.86 179 LEU A CA 1
ATOM 1382 C C . LEU A 1 179 ? 17.972 25.362 7.579 1.00 14.16 179 LEU A C 1
ATOM 1383 O O . LEU A 1 179 ? 17.540 24.999 8.661 1.00 14.15 179 LEU A O 1
ATOM 1388 N N . GLU A 1 180 ? 18.962 26.247 7.456 1.00 14.45 180 GLU A N 1
ATOM 1389 C CA . GLU A 1 180 ? 19.549 26.840 8.641 1.00 14.71 180 GLU A CA 1
ATOM 1390 C C . GLU A 1 180 ? 18.519 27.651 9.411 1.00 14.14 180 GLU A C 1
ATOM 1391 O O . GLU A 1 180 ? 18.453 27.551 10.616 1.00 14.26 180 GLU A O 1
ATOM 1397 N N . GLU A 1 181 ? 17.711 28.444 8.716 1.00 14.25 181 GLU A N 1
ATOM 1398 C CA . GLU A 1 181 ? 16.722 29.258 9.419 1.00 14.60 181 GLU A CA 1
ATOM 1399 C C . GLU A 1 181 ? 15.710 28.386 10.154 1.00 13.77 181 GLU A C 1
ATOM 1400 O O . GLU A 1 181 ? 15.347 28.689 11.281 1.00 12.58 181 GLU A O 1
ATOM 1406 N N . SER A 1 182 ? 15.303 27.292 9.514 1.00 13.15 182 SER A N 1
ATOM 1407 C CA . SER A 1 182 ? 14.361 26.330 10.087 1.00 13.57 182 SER A CA 1
ATOM 1408 C C . SER A 1 182 ? 14.944 25.639 11.301 1.00 13.05 182 SER A C 1
ATOM 1409 O O . SER A 1 182 ? 14.278 25.480 12.306 1.00 13.26 182 SER A O 1
ATOM 1412 N N . ILE A 1 183 ? 16.194 25.202 11.188 1.00 13.69 183 ILE A N 1
ATOM 1413 C CA . ILE A 1 183 ? 16.855 24.524 12.285 1.00 12.91 183 ILE A CA 1
ATOM 1414 C C . ILE A 1 183 ? 16.955 25.478 13.477 1.00 13.85 183 ILE A C 1
ATOM 1415 O O . ILE A 1 183 ? 16.652 25.104 14.607 1.00 13.36 183 ILE A O 1
ATOM 1420 N N . LYS A 1 184 ? 17.343 26.725 13.199 1.00 14.56 184 LYS A N 1
ATOM 1421 C CA . LYS A 1 184 ? 17.472 27.750 14.239 1.00 15.93 184 LYS A CA 1
ATOM 1422 C C . LYS A 1 184 ? 16.143 28.085 14.921 1.00 15.60 184 LYS A C 1
ATOM 1423 O O . LYS A 1 184 ? 16.127 28.475 16.083 1.00 15.97 184 LYS A O 1
ATOM 1429 N N . LEU A 1 185 ? 15.039 27.884 14.207 1.00 15.53 185 LEU A N 1
ATOM 1430 C CA . LEU A 1 185 ? 13.709 28.094 14.766 1.00 15.48 185 LEU A CA 1
ATOM 1431 C C . LEU A 1 185 ? 13.224 26.888 15.544 1.00 15.21 185 LEU A C 1
ATOM 1432 O O . LEU A 1 185 ? 12.317 27.002 16.364 1.00 15.65 185 LEU A O 1
ATOM 1437 N N . ALA A 1 186 ? 13.838 25.732 15.309 1.00 14.51 186 ALA A N 1
ATOM 1438 C CA . ALA A 1 186 ? 13.333 24.496 15.893 1.00 14.22 186 ALA A CA 1
ATOM 1439 C C . ALA A 1 186 ? 13.868 24.231 17.296 1.00 14.26 186 ALA A C 1
ATOM 1440 O O . ALA A 1 186 ? 15.055 24.391 17.570 1.00 14.41 186 ALA A O 1
ATOM 1442 N N . ASP A 1 187 ? 12.961 23.824 18.171 1.00 13.75 187 ASP A N 1
ATOM 1443 C CA . ASP A 1 187 ? 13.313 23.287 19.477 1.00 13.77 187 ASP A CA 1
ATOM 1444 C C . ASP A 1 187 ? 13.840 21.870 19.329 1.00 13.14 187 ASP A C 1
ATOM 1445 O O . ASP A 1 187 ? 14.772 21.476 20.016 1.00 12.99 187 ASP A O 1
ATOM 1450 N N . ILE A 1 188 ? 13.213 21.122 18.424 1.00 12.30 188 ILE A N 1
ATOM 1451 C CA . ILE A 1 188 ? 13.475 19.708 18.249 1.00 11.63 188 ILE A CA 1
ATOM 1452 C C . ILE A 1 188 ? 13.872 19.544 16.809 1.00 11.87 188 ILE A C 1
ATOM 1453 O O . ILE A 1 188 ? 13.147 19.956 15.896 1.00 11.83 188 ILE A O 1
ATOM 1458 N N . VAL A 1 189 ? 15.039 18.959 16.592 1.00 11.63 189 VAL A N 1
ATOM 1459 C CA . VAL A 1 189 ? 15.496 18.698 15.241 1.00 11.48 189 VAL A CA 1
ATOM 1460 C C . VAL A 1 189 ? 15.787 17.214 15.110 1.00 11.92 189 VAL A C 1
ATOM 1461 O O . VAL A 1 189 ? 16.433 16.608 15.983 1.00 12.02 189 VAL A O 1
ATOM 1465 N N . LYS A 1 190 ? 15.259 16.640 14.033 1.00 11.57 190 LYS A N 1
ATOM 1466 C CA . LYS A 1 190 ? 15.550 15.285 13.638 1.00 11.75 190 LYS A CA 1
ATOM 1467 C C . LYS A 1 190 ? 16.331 15.302 12.326 1.00 11.48 190 LYS A C 1
ATOM 1468 O O . LYS A 1 190 ? 15.927 15.947 11.353 1.00 11.46 190 LYS A O 1
ATOM 1474 N N . ALA A 1 191 ? 17.450 14.579 12.301 1.00 10.41 191 ALA A N 1
ATOM 1475 C CA . ALA A 1 191 ? 18.267 14.490 11.120 1.00 10.20 191 ALA A CA 1
ATOM 1476 C C . ALA A 1 191 ? 18.981 13.161 11.112 1.00 10.30 191 ALA A C 1
ATOM 1477 O O . ALA A 1 191 ? 19.286 12.622 12.171 1.00 10.13 191 ALA A O 1
ATOM 1479 N N . SER A 1 192 ? 19.246 12.641 9.915 1.00 11.08 192 SER A N 1
ATOM 1480 C CA . SER A 1 192 ? 20.116 11.485 9.773 1.00 11.55 192 SER A CA 1
ATOM 1481 C C . SER A 1 192 ? 21.551 11.940 9.964 1.00 11.63 192 SER A C 1
ATOM 1482 O O . SER A 1 192 ? 21.885 13.110 9.771 1.00 11.03 192 SER A O 1
ATOM 1485 N N . GLU A 1 193 ? 22.410 10.996 10.312 1.00 12.42 193 GLU A N 1
ATOM 1486 C CA . GLU A 1 193 ? 23.822 11.314 10.416 1.00 13.77 193 GLU A CA 1
ATOM 1487 C C . GLU A 1 193 ? 24.368 11.861 9.078 1.00 13.35 193 GLU A C 1
ATOM 1488 O O . GLU A 1 193 ? 25.233 12.735 9.086 1.00 13.47 193 GLU A O 1
ATOM 1494 N N . GLU A 1 194 ? 23.824 11.397 7.948 1.00 13.47 194 GLU A N 1
ATOM 1495 C CA . GLU A 1 194 ? 24.278 11.860 6.620 1.00 13.95 194 GLU A CA 1
ATOM 1496 C C . GLU A 1 194 ? 23.908 13.321 6.388 1.00 13.36 194 GLU A C 1
ATOM 1497 O O . GLU A 1 194 ? 24.699 14.107 5.838 1.00 13.36 194 GLU A O 1
ATOM 1503 N N . GLU A 1 195 ? 22.709 13.685 6.832 1.00 12.89 195 GLU A N 1
ATOM 1504 C CA . GLU A 1 195 ? 22.264 15.082 6.794 1.00 12.59 195 GLU A CA 1
ATOM 1505 C C . GLU A 1 195 ? 23.096 15.987 7.694 1.00 12.55 195 GLU A C 1
ATOM 1506 O O . GLU A 1 195 ? 23.441 17.109 7.311 1.00 13.20 195 GLU A O 1
ATOM 1512 N N . VAL A 1 196 ? 23.414 15.501 8.884 1.00 12.76 196 VAL A N 1
ATOM 1513 C CA . VAL A 1 196 ? 24.230 16.256 9.836 1.00 13.11 196 VAL A CA 1
ATOM 1514 C C . VAL A 1 196 ? 25.556 16.584 9.169 1.00 13.74 196 VAL A C 1
ATOM 1515 O O . VAL A 1 196 ? 25.955 17.744 9.119 1.00 14.16 196 VAL A O 1
ATOM 1519 N N . LEU A 1 197 ? 26.203 15.559 8.611 1.00 13.86 197 LEU A N 1
ATOM 1520 C CA . LEU A 1 197 ? 27.505 15.739 7.980 1.00 14.40 197 LEU A CA 1
ATOM 1521 C C . LEU A 1 197 ? 27.394 16.750 6.833 1.00 14.53 197 LEU A C 1
ATOM 1522 O O . LEU A 1 197 ? 28.187 17.685 6.730 1.00 14.19 197 LEU A O 1
ATOM 1527 N N . TYR A 1 198 ? 26.381 16.568 5.998 1.00 14.96 198 TYR A N 1
ATOM 1528 C CA . TYR A 1 198 ? 26.214 17.389 4.813 1.00 15.21 198 TYR A CA 1
ATOM 1529 C C . TYR A 1 198 ? 26.028 18.864 5.169 1.00 15.07 198 TYR A C 1
ATOM 1530 O O . TYR A 1 198 ? 26.698 19.767 4.622 1.00 14.38 198 TYR A O 1
ATOM 1539 N N . LEU A 1 199 ? 25.117 19.102 6.097 1.00 14.23 199 LEU A N 1
ATOM 1540 C CA . LEU A 1 199 ? 24.771 20.449 6.482 1.00 14.44 199 LEU A CA 1
ATOM 1541 C C . LEU A 1 199 ? 25.827 21.121 7.345 1.00 15.19 199 LEU A C 1
ATOM 1542 O O . LEU A 1 199 ? 26.208 22.261 7.080 1.00 15.06 199 LEU A O 1
ATOM 1547 N N . GLU A 1 200 ? 26.335 20.401 8.341 1.00 15.87 200 GLU A N 1
ATOM 1548 C CA . GLU A 1 200 ? 27.310 20.981 9.267 1.00 16.89 200 GLU A CA 1
ATOM 1549 C C . GLU A 1 200 ? 28.608 21.330 8.571 1.00 17.20 200 GLU A C 1
ATOM 1550 O O . GLU A 1 200 ? 29.278 22.285 8.961 1.00 18.13 200 GLU A O 1
ATOM 1556 N N . ASN A 1 201 ? 28.926 20.581 7.516 1.00 17.63 201 ASN A N 1
ATOM 1557 C CA . ASN A 1 201 ? 30.057 20.889 6.657 1.00 18.75 201 ASN A CA 1
ATOM 1558 C C . ASN A 1 201 ? 29.861 22.099 5.756 1.00 19.60 201 ASN A C 1
ATOM 1559 O O . ASN A 1 201 ? 30.783 22.511 5.051 1.00 20.54 201 ASN A O 1
ATOM 1564 N N . GLN A 1 202 ? 28.654 22.650 5.775 1.00 19.71 202 GLN A N 1
ATOM 1565 C CA . GLN A 1 202 ? 28.379 23.919 5.115 1.00 20.36 202 GLN A CA 1
ATOM 1566 C C . GLN A 1 202 ? 28.043 24.991 6.141 1.00 19.90 202 GLN A C 1
ATOM 1567 O O . GLN A 1 202 ? 27.413 26.006 5.820 1.00 20.49 202 GLN A O 1
ATOM 1573 N N . GLY A 1 203 ? 28.501 24.756 7.370 1.00 19.59 203 GLY A N 1
ATOM 1574 C CA . GLY A 1 203 ? 28.415 25.725 8.446 1.00 18.95 203 GLY A CA 1
ATOM 1575 C C . GLY A 1 203 ? 27.030 25.848 9.048 1.00 18.94 203 GLY A C 1
ATOM 1576 O O . GLY A 1 203 ? 26.757 26.812 9.756 1.00 19.01 203 GLY A O 1
ATOM 1577 N N . VAL A 1 204 ? 26.154 24.883 8.751 1.00 18.32 204 VAL A N 1
ATOM 1578 C CA . VAL A 1 204 ? 24.830 24.829 9.356 1.00 18.28 204 VAL A CA 1
ATOM 1579 C C . VAL A 1 204 ? 24.859 23.809 10.479 1.00 17.96 204 VAL A C 1
ATOM 1580 O O . VAL A 1 204 ? 24.896 22.613 10.226 1.00 17.34 204 VAL A O 1
ATOM 1584 N N . GLU A 1 205 ? 24.858 24.298 11.713 1.00 17.98 205 GLU A N 1
ATOM 1585 C CA . GLU A 1 205 ? 24.727 23.443 12.878 1.00 18.53 205 GLU A CA 1
ATOM 1586 C C . GLU A 1 205 ? 23.379 22.695 12.847 1.00 17.54 205 GLU A C 1
ATOM 1587 O O . GLU A 1 205 ? 22.327 23.297 12.657 1.00 17.58 205 GLU A O 1
ATOM 1593 N N . VAL A 1 206 ? 23.421 21.380 13.009 1.00 16.74 206 VAL A N 1
ATOM 1594 C CA . VAL A 1 206 ? 22.198 20.593 12.988 1.00 16.33 206 VAL A CA 1
ATOM 1595 C C . VAL A 1 206 ? 21.881 20.196 14.423 1.00 16.74 206 VAL A C 1
ATOM 1596 O O . VAL A 1 206 ? 22.220 19.107 14.902 1.00 16.00 206 VAL A O 1
ATOM 1600 N N . LYS A 1 207 ? 21.217 21.116 15.097 1.00 16.67 207 LYS A N 1
ATOM 1601 C CA . LYS A 1 207 ? 20.935 21.006 16.504 1.00 17.53 207 LYS A CA 1
ATOM 1602 C C . LYS A 1 207 ? 19.646 21.758 16.729 1.00 16.95 207 LYS A C 1
ATOM 1603 O O . LYS A 1 207 ? 19.499 22.891 16.240 1.00 17.04 207 LYS A O 1
ATOM 1609 N N . GLY A 1 208 ? 18.705 21.129 17.430 1.00 16.09 208 GLY A N 1
ATOM 1610 C CA . GLY A 1 208 ? 17.542 21.859 17.944 1.00 16.88 208 GLY A CA 1
ATOM 1611 C C . GLY A 1 208 ? 17.965 22.614 19.194 1.00 17.32 208 GLY A C 1
ATOM 1612 O O . GLY A 1 208 ? 18.991 22.292 19.781 1.00 16.76 208 GLY A O 1
ATOM 1613 N N . SER A 1 209 ? 17.189 23.615 19.606 1.00 18.11 209 SER A N 1
ATOM 1614 C CA . SER A 1 209 ? 17.534 24.380 20.808 1.00 19.28 209 SER A CA 1
ATOM 1615 C C . SER A 1 209 ? 17.308 23.547 22.083 1.00 20.52 209 SER A C 1
ATOM 1616 O O . SER A 1 209 ? 18.023 23.693 23.089 1.00 20.24 209 SER A O 1
ATOM 1627 N N . LEU A 1 211 ? 16.396 19.860 21.798 1.00 20.18 211 LEU A N 1
ATOM 1628 C CA . LEU A 1 211 ? 16.687 18.447 21.571 1.00 17.97 211 LEU A CA 1
ATOM 1629 C C . LEU A 1 211 ? 17.013 18.138 20.125 1.00 16.75 211 LEU A C 1
ATOM 1630 O O . LEU A 1 211 ? 16.386 18.646 19.194 1.00 16.43 211 LEU A O 1
ATOM 1635 N N . THR A 1 212 ? 17.997 17.276 19.936 1.00 15.31 212 THR A N 1
ATOM 1636 C CA . THR A 1 212 ? 18.344 16.832 18.604 1.00 14.33 212 THR A CA 1
ATOM 1637 C C . THR A 1 212 ? 18.265 15.318 18.582 1.00 14.17 212 THR A C 1
ATOM 1638 O O . THR A 1 212 ? 18.805 14.652 19.471 1.00 14.37 212 THR A O 1
ATOM 1642 N N . ALA A 1 213 ? 17.586 14.786 17.570 1.00 13.80 213 ALA A N 1
ATOM 1643 C CA . ALA A 1 213 ? 17.511 13.354 17.369 1.00 13.57 213 ALA A CA 1
ATOM 1644 C C . ALA A 1 213 ? 18.257 13.068 16.094 1.00 13.29 213 ALA A C 1
ATOM 1645 O O . ALA A 1 213 ? 17.888 13.566 15.029 1.00 12.42 213 ALA A O 1
ATOM 1647 N N . ILE A 1 214 ? 19.342 12.306 16.209 1.00 12.68 214 ILE A N 1
ATOM 1648 C CA . ILE A 1 214 ? 20.122 11.958 15.040 1.00 13.04 214 ILE A CA 1
ATOM 1649 C C . ILE A 1 214 ? 19.881 10.492 14.762 1.00 13.31 214 ILE A C 1
ATOM 1650 O O . ILE A 1 214 ? 20.188 9.642 15.597 1.00 12.87 214 ILE A O 1
ATOM 1655 N N . THR A 1 215 ? 19.327 10.207 13.589 1.00 13.47 215 THR A N 1
ATOM 1656 C CA . THR A 1 215 ? 19.054 8.840 13.196 1.00 14.10 215 THR A CA 1
ATOM 1657 C C . THR A 1 215 ? 20.298 8.198 12.567 1.00 16.00 215 THR A C 1
ATOM 1658 O O . THR A 1 215 ? 21.052 8.831 11.815 1.00 14.58 215 THR A O 1
ATOM 1662 N N . LEU A 1 216 ? 20.511 6.932 12.900 1.00 17.89 216 LEU A N 1
ATOM 1663 C CA . LEU A 1 216 ? 21.651 6.205 12.357 1.00 20.79 216 LEU A CA 1
ATOM 1664 C C . LEU A 1 216 ? 21.171 5.013 11.515 1.00 22.48 216 LEU A C 1
ATOM 1665 O O . LEU A 1 216 ? 21.841 3.987 11.419 1.00 24.24 216 LEU A O 1
ATOM 1670 N N . GLY A 1 217 ? 20.009 5.184 10.884 1.00 24.40 217 GLY A N 1
ATOM 1671 C CA . GLY A 1 217 ? 19.390 4.156 10.051 1.00 26.05 217 GLY A CA 1
ATOM 1672 C C . GLY A 1 217 ? 18.903 2.959 10.860 1.00 27.30 217 GLY A C 1
ATOM 1673 O O . GLY A 1 217 ? 18.261 3.128 11.899 1.00 27.02 217 GLY A O 1
ATOM 1674 N N . PRO A 1 218 ? 19.204 1.734 10.375 1.00 28.13 218 PRO A N 1
ATOM 1675 C CA . PRO A 1 218 ? 18.946 0.485 11.113 1.00 28.33 218 PRO A CA 1
ATOM 1676 C C . PRO A 1 218 ? 19.687 0.365 12.447 1.00 28.11 218 PRO A C 1
ATOM 1677 O O . PRO A 1 218 ? 19.205 -0.334 13.338 1.00 28.59 218 PRO A O 1
ATOM 1681 N N . LYS A 1 219 ? 20.833 1.032 12.587 1.00 27.64 219 LYS A N 1
ATOM 1682 C CA . LYS A 1 219 ? 21.657 0.942 13.805 1.00 26.62 219 LYS A CA 1
ATOM 1683 C C . LYS A 1 219 ? 20.987 1.559 15.039 1.00 25.49 219 LYS A C 1
ATOM 1684 O O . LYS A 1 219 ? 21.311 1.217 16.177 1.00 25.24 219 LYS A O 1
ATOM 1690 N N . GLY A 1 220 ? 20.047 2.463 14.806 1.00 23.94 220 GLY A N 1
ATOM 1691 C CA . GLY A 1 220 ? 19.338 3.101 15.896 1.00 22.35 220 GLY A CA 1
ATOM 1692 C C . GLY A 1 220 ? 19.453 4.598 15.769 1.00 21.31 220 GLY A C 1
ATOM 1693 O O . GLY A 1 220 ? 19.452 5.126 14.666 1.00 20.19 220 GLY A O 1
ATOM 1694 N N . CYS A 1 221 ? 19.567 5.279 16.900 1.00 20.57 221 CYS A N 1
ATOM 1695 C CA . CYS A 1 221 ? 19.618 6.727 16.883 1.00 20.91 221 CYS A CA 1
ATOM 1696 C C . CYS A 1 221 ? 20.255 7.271 18.143 1.00 19.58 221 CYS A C 1
ATOM 1697 O O . CYS A 1 221 ? 20.640 6.520 19.043 1.00 19.33 221 CYS A O 1
ATOM 1700 N N . ARG A 1 222 ? 20.347 8.587 18.198 1.00 18.25 222 ARG A N 1
ATOM 1701 C CA . ARG A 1 222 ? 21.040 9.264 19.264 1.00 18.54 222 ARG A CA 1
ATOM 1702 C C . ARG A 1 222 ? 20.235 10.508 19.628 1.00 17.51 222 ARG A C 1
ATOM 1703 O O . ARG A 1 222 ? 19.717 11.197 18.760 1.00 15.82 222 ARG A O 1
ATOM 1711 N N . LEU A 1 223 ? 20.095 10.763 20.922 1.00 17.01 223 LEU A N 1
ATOM 1712 C CA . LEU A 1 223 ? 19.401 11.952 21.383 1.00 17.21 223 LEU A CA 1
ATOM 1713 C C . LEU A 1 223 ? 20.399 12.859 22.046 1.00 18.04 223 LEU A C 1
ATOM 1714 O O . LEU A 1 223 ? 21.128 12.436 22.936 1.00 18.12 223 LEU A O 1
ATOM 1719 N N . ILE A 1 224 ? 20.436 14.101 21.592 1.00 18.82 224 ILE A N 1
ATOM 1720 C CA . ILE A 1 224 ? 21.383 15.079 22.103 1.00 20.60 224 ILE A CA 1
ATOM 1721 C C . ILE A 1 224 ? 20.639 16.234 22.756 1.00 21.61 224 ILE A C 1
ATOM 1722 O O . ILE A 1 224 ? 19.756 16.855 22.150 1.00 21.00 224 ILE A O 1
ATOM 1727 N N . LYS A 1 225 ? 20.991 16.502 24.005 1.00 23.74 225 LYS A N 1
ATOM 1728 C CA . LYS A 1 225 ? 20.560 17.721 24.670 1.00 25.91 225 LYS A CA 1
ATOM 1729 C C . LYS A 1 225 ? 21.785 18.392 25.258 1.00 27.95 225 LYS A C 1
ATOM 1730 O O . LYS A 1 225 ? 22.494 17.804 26.092 1.00 28.23 225 LYS A O 1
ATOM 1736 N N . ASN A 1 226 ? 22.035 19.617 24.795 1.00 29.82 226 ASN A N 1
ATOM 1737 C CA . ASN A 1 226 ? 23.263 20.351 25.108 1.00 31.33 226 ASN A CA 1
ATOM 1738 C C . ASN A 1 226 ? 24.487 19.507 24.783 1.00 31.91 226 ASN A C 1
ATOM 1739 O O . ASN A 1 226 ? 24.761 19.251 23.609 1.00 31.94 226 ASN A O 1
ATOM 1744 N N . GLU A 1 227 ? 25.194 19.051 25.818 1.00 32.37 227 GLU A N 1
ATOM 1745 C CA . GLU A 1 227 ? 26.386 18.223 25.644 1.00 32.92 227 GLU A CA 1
ATOM 1746 C C . GLU A 1 227 ? 26.055 16.745 25.835 1.00 32.29 227 GLU A C 1
ATOM 1747 O O . GLU A 1 227 ? 26.853 15.880 25.464 1.00 32.53 227 GLU A O 1
ATOM 1753 N N . THR A 1 228 ? 24.888 16.469 26.419 1.00 31.19 228 THR A N 1
ATOM 1754 C CA . THR A 1 228 ? 24.456 15.106 26.709 1.00 30.58 228 THR A CA 1
ATOM 1755 C C . THR A 1 228 ? 24.078 14.374 25.426 1.00 29.42 228 THR A C 1
ATOM 1756 O O . THR A 1 228 ? 23.248 14.853 24.651 1.00 28.76 228 THR A O 1
ATOM 1760 N N . VAL A 1 229 ? 24.718 13.228 25.211 1.00 27.90 229 VAL A N 1
ATOM 1761 C CA . VAL A 1 229 ? 24.390 12.332 24.108 1.00 26.60 229 VAL A CA 1
ATOM 1762 C C . VAL A 1 229 ? 23.877 11.014 24.691 1.00 26.09 229 VAL A C 1
ATOM 1763 O O . VAL A 1 229 ? 24.571 10.377 25.487 1.00 26.16 229 VAL A O 1
ATOM 1767 N N . VAL A 1 230 ? 22.648 10.639 24.334 1.00 24.70 230 VAL A N 1
ATOM 1768 C CA . VAL A 1 230 ? 22.097 9.323 24.674 1.00 23.40 230 VAL A CA 1
ATOM 1769 C C . VAL A 1 230 ? 22.012 8.487 23.404 1.00 23.29 230 VAL A C 1
ATOM 1770 O O . VAL A 1 230 ? 21.225 8.789 22.491 1.00 22.14 230 VAL A O 1
ATOM 1774 N N . ASP A 1 231 ? 22.841 7.452 23.321 1.00 22.58 231 ASP A N 1
ATOM 1775 C CA . ASP A 1 231 ? 22.760 6.562 22.184 1.00 22.81 231 ASP A CA 1
ATOM 1776 C C . ASP A 1 231 ? 21.747 5.464 22.427 1.00 22.05 231 ASP A C 1
ATOM 1777 O O . ASP A 1 231 ? 21.734 4.842 23.490 1.00 21.62 231 ASP A O 1
ATOM 1782 N N . VAL A 1 232 ? 20.874 5.259 21.444 1.00 21.26 232 VAL A N 1
ATOM 1783 C CA . VAL A 1 232 ? 19.838 4.240 21.527 1.00 20.98 232 VAL A CA 1
ATOM 1784 C C . VAL A 1 232 ? 20.025 3.250 20.377 1.00 21.05 232 VAL A C 1
ATOM 1785 O O . VAL A 1 232 ? 19.553 3.501 19.261 1.00 20.82 232 VAL A O 1
ATOM 1789 N N . PRO A 1 233 ? 20.734 2.125 20.630 1.00 21.52 233 PRO A N 1
ATOM 1790 C CA . PRO A 1 233 ? 20.861 1.146 19.561 1.00 21.99 233 PRO A CA 1
ATOM 1791 C C . PRO A 1 233 ? 19.518 0.517 19.274 1.00 22.50 233 PRO A C 1
ATOM 1792 O O . PRO A 1 233 ? 18.665 0.423 20.159 1.00 21.98 233 PRO A O 1
ATOM 1796 N N . SER A 1 234 ? 19.321 0.116 18.030 1.00 23.63 234 SER A N 1
ATOM 1797 C CA . SER A 1 234 ? 18.057 -0.470 17.631 1.00 24.83 234 SER A CA 1
ATOM 1798 C C . SER A 1 234 ? 17.875 -1.843 18.257 1.00 25.41 234 SER A C 1
ATOM 1799 O O . SER A 1 234 ? 18.842 -2.538 18.591 1.00 25.28 234 SER A O 1
ATOM 1802 N N . TYR A 1 235 ? 16.616 -2.205 18.439 1.00 26.51 235 TYR A N 1
ATOM 1803 C CA . TYR A 1 235 ? 16.269 -3.567 18.774 1.00 27.49 235 TYR A CA 1
ATOM 1804 C C . TYR A 1 235 ? 16.529 -4.452 17.564 1.00 27.13 235 TYR A C 1
ATOM 1805 O O . TYR A 1 235 ? 16.395 -4.009 16.412 1.00 26.23 235 TYR A O 1
ATOM 1814 N N . ASN A 1 236 ? 16.923 -5.692 17.838 1.00 26.63 236 ASN A N 1
ATOM 1815 C CA . ASN A 1 236 ? 17.242 -6.651 16.800 1.00 26.33 236 ASN A CA 1
ATOM 1816 C C . ASN A 1 236 ? 15.956 -7.197 16.200 1.00 25.69 236 ASN A C 1
ATOM 1817 O O . ASN A 1 236 ? 15.621 -8.378 16.358 1.00 25.33 236 ASN A O 1
ATOM 1822 N N . VAL A 1 237 ? 15.237 -6.304 15.522 1.00 24.97 237 VAL A N 1
ATOM 1823 C CA . VAL A 1 237 ? 13.957 -6.615 14.911 1.00 23.80 237 VAL A CA 1
ATOM 1824 C C . VAL A 1 237 ? 14.156 -7.448 13.657 1.00 23.84 237 VAL A C 1
ATOM 1825 O O . VAL A 1 237 ? 15.253 -7.484 13.079 1.00 23.65 237 VAL A O 1
ATOM 1829 N N . ASN A 1 238 ? 13.099 -8.152 13.285 1.00 23.23 238 ASN A N 1
ATOM 1830 C CA . ASN A 1 238 ? 12.990 -8.759 11.974 1.00 23.39 238 ASN A CA 1
ATOM 1831 C C . ASN A 1 238 ? 11.939 -7.970 11.201 1.00 22.51 238 ASN A C 1
ATOM 1832 O O . ASN A 1 238 ? 10.748 -8.256 11.297 1.00 22.50 238 ASN A O 1
ATOM 1837 N N . PRO A 1 239 ? 12.384 -6.938 10.459 1.00 21.85 239 PRO A N 1
ATOM 1838 C CA . PRO A 1 239 ? 11.438 -5.981 9.899 1.00 21.48 239 PRO A CA 1
ATOM 1839 C C . PRO A 1 239 ? 10.642 -6.550 8.734 1.00 21.02 239 PRO A C 1
ATOM 1840 O O . PRO A 1 239 ? 11.198 -7.242 7.861 1.00 20.85 239 PRO A O 1
ATOM 1844 N N . LEU A 1 240 ? 9.345 -6.271 8.748 1.00 20.15 240 LEU A N 1
ATOM 1845 C CA . LEU A 1 240 ? 8.494 -6.470 7.591 1.00 19.84 240 LEU A CA 1
ATOM 1846 C C . LEU A 1 240 ? 8.707 -5.316 6.610 1.00 19.35 240 LEU A C 1
ATOM 1847 O O . LEU A 1 240 ? 8.903 -5.534 5.410 1.00 19.24 240 LEU A O 1
ATOM 1852 N N . ASP A 1 241 ? 8.662 -4.090 7.132 1.00 18.51 241 ASP A N 1
ATOM 1853 C CA . ASP A 1 241 ? 8.726 -2.881 6.316 1.00 17.90 241 ASP A CA 1
ATOM 1854 C C . ASP A 1 241 ? 9.208 -1.713 7.194 1.00 17.77 241 ASP A C 1
ATOM 1855 O O . ASP A 1 241 ? 8.574 -1.393 8.203 1.00 17.29 241 ASP A O 1
ATOM 1860 N N . THR A 1 242 ? 10.337 -1.101 6.822 1.00 17.98 242 THR A N 1
ATOM 1861 C CA . THR A 1 242 ? 10.872 0.034 7.586 1.00 17.92 242 THR A CA 1
ATOM 1862 C C . THR A 1 242 ? 10.530 1.393 6.968 1.00 17.52 242 THR A C 1
ATOM 1863 O O . THR A 1 242 ? 10.992 2.425 7.454 1.00 17.43 242 THR A O 1
ATOM 1867 N N . THR A 1 243 ? 9.720 1.399 5.911 1.00 16.95 243 THR A N 1
ATOM 1868 C CA . THR A 1 243 ? 9.388 2.641 5.196 1.00 16.87 243 THR A CA 1
ATOM 1869 C C . THR A 1 243 ? 8.869 3.734 6.126 1.00 15.95 243 THR A C 1
ATOM 1870 O O . THR A 1 243 ? 9.263 4.902 6.009 1.00 16.25 243 THR A O 1
ATOM 1874 N N . GLY A 1 244 ? 7.982 3.354 7.036 1.00 14.58 244 GLY A N 1
ATOM 1875 C CA . GLY A 1 244 ? 7.368 4.321 7.944 1.00 13.23 244 GLY A CA 1
ATOM 1876 C C . GLY A 1 244 ? 8.088 4.561 9.254 1.00 12.26 244 GLY A C 1
ATOM 1877 O O . GLY A 1 244 ? 7.607 5.339 10.079 1.00 12.19 244 GLY A O 1
ATOM 1878 N N . ALA A 1 245 ? 9.234 3.908 9.452 1.00 11.53 245 ALA A N 1
ATOM 1879 C CA . ALA A 1 245 ? 9.945 3.923 10.745 1.00 11.34 245 ALA A CA 1
ATOM 1880 C C . ALA A 1 245 ? 10.400 5.301 11.197 1.00 10.45 245 ALA A C 1
ATOM 1881 O O . ALA A 1 245 ? 10.341 5.606 12.386 1.00 10.60 245 ALA A O 1
ATOM 1883 N N . GLY A 1 246 ? 10.842 6.118 10.246 1.00 10.26 246 GLY A N 1
ATOM 1884 C CA . GLY A 1 246 ? 11.375 7.444 10.538 1.00 9.61 246 GLY A CA 1
ATOM 1885 C C . GLY A 1 246 ? 10.265 8.363 11.016 1.00 8.83 246 GLY A C 1
ATOM 1886 O O . GLY A 1 246 ? 10.421 9.106 11.987 1.00 8.34 246 GLY A O 1
ATOM 1887 N N . ASP A 1 247 ? 9.144 8.307 10.325 1.00 9.08 247 ASP A N 1
ATOM 1888 C CA . ASP A 1 247 ? 7.996 9.127 10.711 1.00 9.33 247 ASP A CA 1
ATOM 1889 C C . ASP A 1 247 ? 7.324 8.612 11.982 1.00 9.75 247 ASP A C 1
ATOM 1890 O O . ASP A 1 247 ? 6.824 9.398 12.767 1.00 9.82 247 ASP A O 1
ATOM 1895 N N . ALA A 1 248 ? 7.298 7.291 12.148 1.00 10.70 248 ALA A N 1
ATOM 1896 C CA . ALA A 1 248 ? 6.883 6.659 13.402 1.00 10.63 248 ALA A CA 1
ATOM 1897 C C . ALA A 1 248 ? 7.764 7.147 14.559 1.00 10.54 248 ALA A C 1
ATOM 1898 O O . ALA A 1 248 ? 7.265 7.541 15.619 1.00 10.37 248 ALA A O 1
ATOM 1900 N N . PHE A 1 249 ? 9.076 7.103 14.339 1.00 10.44 249 PHE A N 1
ATOM 1901 C CA . PHE A 1 249 ? 10.030 7.610 15.295 1.00 10.76 249 PHE A CA 1
ATOM 1902 C C . PHE A 1 249 ? 9.756 9.085 15.641 1.00 10.63 249 PHE A C 1
ATOM 1903 O O . PHE A 1 249 ? 9.703 9.444 16.812 1.00 9.87 249 PHE A O 1
ATOM 1919 N N . ALA A 1 251 ? 6.934 10.771 15.337 1.00 9.63 251 ALA A N 1
ATOM 1920 C CA . ALA A 1 251 ? 5.687 10.804 16.094 1.00 9.55 251 ALA A CA 1
ATOM 1921 C C . ALA A 1 251 ? 5.922 10.455 17.568 1.00 9.89 251 ALA A C 1
ATOM 1922 O O . ALA A 1 251 ? 5.502 11.188 18.455 1.00 8.51 251 ALA A O 1
ATOM 1924 N N . ALA A 1 252 ? 6.646 9.360 17.801 1.00 9.91 252 ALA A N 1
ATOM 1925 C CA . ALA A 1 252 ? 6.998 8.936 19.158 1.00 10.89 252 ALA A CA 1
ATOM 1926 C C . ALA A 1 252 ? 7.770 10.000 19.916 1.00 10.99 252 ALA A C 1
ATOM 1927 O O . ALA A 1 252 ? 7.565 10.187 21.111 1.00 11.74 252 ALA A O 1
ATOM 1929 N N . LEU A 1 253 ? 8.695 10.670 19.233 1.00 11.88 253 LEU A N 1
ATOM 1930 C CA . LEU A 1 253 ? 9.525 11.654 19.896 1.00 12.21 253 LEU A CA 1
ATOM 1931 C C . LEU A 1 253 ? 8.671 12.816 20.377 1.00 11.74 253 LEU A C 1
ATOM 1932 O O . LEU A 1 253 ? 8.811 13.282 21.512 1.00 11.29 253 LEU A O 1
ATOM 1937 N N . LEU A 1 254 ? 7.797 13.268 19.485 1.00 10.64 254 LEU A N 1
ATOM 1938 C CA . LEU A 1 254 ? 6.920 14.394 19.740 1.00 10.12 254 LEU A CA 1
ATOM 1939 C C . LEU A 1 254 ? 5.894 14.069 20.808 1.00 10.06 254 LEU A C 1
ATOM 1940 O O . LEU A 1 254 ? 5.690 14.854 21.726 1.00 9.62 254 LEU A O 1
ATOM 1945 N N . VAL A 1 255 ? 5.260 12.911 20.691 1.00 9.88 255 VAL A N 1
ATOM 1946 C CA . VAL A 1 255 ? 4.333 12.458 21.737 1.00 10.47 255 VAL A CA 1
ATOM 1947 C C . VAL A 1 255 ? 5.057 12.297 23.086 1.00 10.47 255 VAL A C 1
ATOM 1948 O O . VAL A 1 255 ? 4.549 12.755 24.104 1.00 11.34 255 VAL A O 1
ATOM 1952 N N . GLY A 1 256 ? 6.244 11.686 23.077 1.00 11.26 256 GLY A N 1
ATOM 1953 C CA . GLY A 1 256 ? 7.091 11.573 24.272 1.00 11.56 256 GLY A CA 1
ATOM 1954 C C . GLY A 1 256 ? 7.387 12.899 24.945 1.00 12.24 256 GLY A C 1
ATOM 1955 O O . GLY A 1 256 ? 7.184 13.068 26.159 1.00 12.59 256 GLY A O 1
ATOM 1956 N N . ILE A 1 257 ? 7.859 13.851 24.156 1.00 12.79 257 ILE A N 1
ATOM 1957 C CA . ILE A 1 257 ? 8.140 15.189 24.646 1.00 13.93 257 ILE A CA 1
ATOM 1958 C C . ILE A 1 257 ? 6.871 15.830 25.233 1.00 15.15 257 ILE A C 1
ATOM 1959 O O . ILE A 1 257 ? 6.905 16.460 26.300 1.0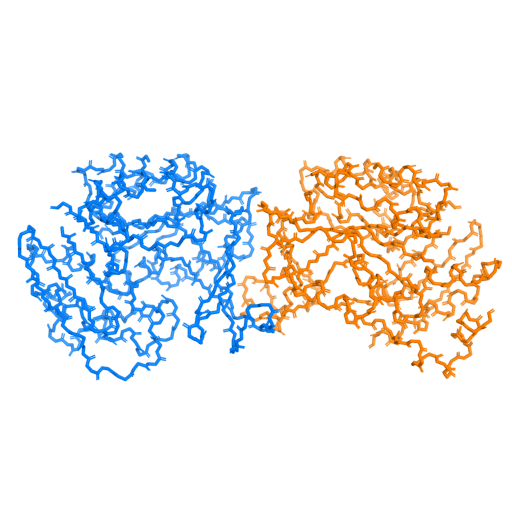0 14.79 257 ILE A O 1
ATOM 1964 N N . LEU A 1 258 ? 5.749 15.659 24.537 1.00 15.76 258 LEU A N 1
ATOM 1965 C CA . LEU A 1 258 ? 4.481 16.189 25.027 1.00 17.07 258 LEU A CA 1
ATOM 1966 C C . LEU A 1 258 ? 4.065 15.552 26.366 1.00 18.05 258 LEU A C 1
ATOM 1967 O O . LEU A 1 258 ? 3.608 16.242 27.267 1.00 17.59 258 LEU A O 1
ATOM 1972 N N . LYS A 1 259 ? 4.225 14.238 26.482 1.00 19.01 259 LYS A N 1
ATOM 1973 C CA . LYS A 1 259 ? 3.688 13.499 27.624 1.00 20.72 259 LYS A CA 1
ATOM 1974 C C . LYS A 1 259 ? 4.597 13.475 28.865 1.00 21.93 259 LYS A C 1
ATOM 1975 O O . LYS A 1 259 ? 4.101 13.448 29.992 1.00 22.46 259 LYS A O 1
ATOM 1981 N N . LEU A 1 260 ? 5.912 13.470 28.663 1.00 22.60 260 LEU A N 1
ATOM 1982 C CA . LEU A 1 260 ? 6.838 13.350 29.790 1.00 23.91 260 LEU A CA 1
ATOM 1983 C C . LEU A 1 260 ? 6.918 14.666 30.562 1.00 25.09 260 LEU A C 1
ATOM 1984 O O . LEU A 1 260 ? 6.691 15.732 29.989 1.00 24.73 260 LEU A O 1
ATOM 1989 N N . LYS A 1 261 ? 7.225 14.573 31.860 1.00 26.82 261 LYS A N 1
ATOM 1990 C CA . LYS A 1 261 ? 7.397 15.746 32.727 1.00 28.17 261 LYS A CA 1
ATOM 1991 C C . LYS A 1 261 ? 8.471 16.644 32.165 1.00 28.00 261 LYS A C 1
ATOM 1992 O O . LYS A 1 261 ? 8.228 17.805 31.831 1.00 29.08 261 LYS A O 1
ATOM 1998 N N . GLY A 1 262 ? 9.670 16.095 32.068 1.00 27.45 262 GLY A N 1
ATOM 1999 C CA . GLY A 1 262 ? 10.794 16.831 31.547 1.00 26.87 262 GLY A CA 1
ATOM 2000 C C . GLY A 1 262 ? 11.261 16.128 30.297 1.00 25.92 262 GLY A C 1
ATOM 2001 O O . GLY A 1 262 ? 10.697 15.102 29.897 1.00 26.72 262 GLY A O 1
ATOM 2002 N N . LEU A 1 263 ? 12.284 16.690 29.675 1.00 24.54 263 LEU A N 1
ATOM 2003 C CA . LEU A 1 263 ? 12.949 16.056 28.564 1.00 23.40 263 LEU A CA 1
ATOM 2004 C C . LEU A 1 263 ? 13.825 14.932 29.096 1.00 21.96 263 LEU A C 1
ATOM 2005 O O . LEU A 1 263 ? 15.049 15.052 29.114 1.00 21.86 263 LEU A O 1
ATOM 2010 N N . ASP A 1 264 ? 13.199 13.848 29.543 1.00 20.59 264 ASP A N 1
ATOM 2011 C CA . ASP A 1 264 ? 13.960 12.715 30.035 1.00 18.72 264 ASP A CA 1
ATOM 2012 C C . ASP A 1 264 ? 14.437 11.869 28.852 1.00 18.23 264 ASP A C 1
ATOM 2013 O O . ASP A 1 264 ? 13.656 11.108 28.292 1.00 17.49 264 ASP A O 1
ATOM 2018 N N . LEU A 1 265 ? 15.720 11.980 28.506 1.00 17.73 265 LEU A N 1
ATOM 2019 C CA . LEU A 1 265 ? 16.252 11.381 27.270 1.00 17.48 265 LEU A CA 1
ATOM 2020 C C . LEU A 1 265 ? 16.173 9.860 27.215 1.00 16.95 265 LEU A C 1
ATOM 2021 O O . LEU A 1 265 ? 15.877 9.283 26.161 1.00 15.61 265 LEU A O 1
ATOM 2026 N N . LEU A 1 266 ? 16.436 9.219 28.350 1.00 16.22 266 LEU A N 1
ATOM 2027 C CA . LEU A 1 266 ? 16.288 7.768 28.477 1.00 16.17 266 LEU A CA 1
ATOM 2028 C C . LEU A 1 266 ? 14.857 7.273 28.263 1.00 15.73 266 LEU A C 1
ATOM 2029 O O . LEU A 1 266 ? 14.637 6.346 27.494 1.00 15.46 266 LEU A O 1
ATOM 2034 N N . LYS A 1 267 ? 13.889 7.911 28.918 1.00 15.13 267 LYS A N 1
ATOM 2035 C CA . LYS A 1 267 ? 12.486 7.505 28.792 1.00 15.32 267 LYS A CA 1
ATOM 2036 C C . LYS A 1 267 ? 12.022 7.751 27.360 1.00 15.16 267 LYS A C 1
ATOM 2037 O O . LYS A 1 267 ? 11.330 6.924 26.762 1.00 15.05 267 LYS A O 1
ATOM 2043 N N . LEU A 1 268 ? 12.426 8.895 26.830 1.00 14.58 268 LEU A N 1
ATOM 2044 C CA . LEU A 1 268 ? 12.082 9.290 25.485 1.00 15.18 268 LEU A CA 1
ATOM 2045 C C . LEU A 1 268 ? 12.738 8.340 24.474 1.00 14.71 268 LEU A C 1
ATOM 2046 O O . LEU A 1 268 ? 12.072 7.826 23.587 1.00 14.50 268 LEU A O 1
ATOM 2051 N N . GLY A 1 269 ? 14.034 8.085 24.647 1.00 14.59 269 GLY A N 1
ATOM 2052 C CA . GLY A 1 269 ? 14.768 7.142 23.794 1.00 14.90 269 GLY A CA 1
ATOM 2053 C C . GLY A 1 269 ? 14.183 5.738 23.751 1.00 14.95 269 GLY A C 1
ATOM 2054 O O . GLY A 1 269 ? 13.983 5.172 22.666 1.00 14.75 269 GLY A O 1
ATOM 2055 N N . LYS A 1 270 ? 13.904 5.177 24.922 1.00 14.96 270 LYS A N 1
ATOM 2056 C CA . LYS A 1 270 ? 13.293 3.846 25.012 1.00 14.88 270 LYS A CA 1
ATOM 2057 C C . LYS A 1 270 ? 11.897 3.808 24.371 1.00 13.91 270 LYS A C 1
ATOM 2058 O O . LYS A 1 270 ? 11.545 2.837 23.716 1.00 13.47 270 LYS A O 1
ATOM 2064 N N . PHE A 1 271 ? 11.127 4.881 24.532 1.00 13.45 271 PHE A N 1
ATOM 2065 C CA . PHE A 1 271 ? 9.791 4.952 23.922 1.00 12.59 271 PHE A CA 1
ATOM 2066 C C . PHE A 1 271 ? 9.891 5.053 22.404 1.00 12.04 271 PHE A C 1
ATOM 2067 O O . PHE A 1 271 ? 9.274 4.268 21.682 1.00 10.78 271 PHE A O 1
ATOM 2075 N N . ALA A 1 272 ? 10.691 6.006 21.921 1.00 11.62 272 ALA A N 1
ATOM 2076 C CA . ALA A 1 272 ? 10.844 6.195 20.486 1.00 11.75 272 ALA A CA 1
ATOM 2077 C C . ALA A 1 272 ? 11.446 4.961 19.827 1.00 12.57 272 ALA A C 1
ATOM 2078 O O . ALA A 1 272 ? 11.022 4.560 18.731 1.00 12.08 272 ALA A O 1
ATOM 2080 N N . ASN A 1 273 ? 12.388 4.320 20.517 1.00 12.60 273 ASN A N 1
ATOM 2081 C CA . ASN A 1 273 ? 12.981 3.088 20.005 1.00 13.06 273 ASN A CA 1
ATOM 2082 C C . ASN A 1 273 ? 11.920 1.997 19.830 1.00 13.09 273 ASN A C 1
ATOM 2083 O O . ASN A 1 273 ? 11.872 1.336 18.785 1.00 13.03 273 ASN A O 1
ATOM 2088 N N . LEU A 1 274 ? 11.073 1.823 20.846 1.00 12.51 274 LEU A N 1
ATOM 2089 C CA . LEU A 1 274 ? 10.027 0.796 20.825 1.00 13.39 274 LEU A CA 1
ATOM 2090 C C . LEU A 1 274 ? 9.022 1.046 19.716 1.00 12.65 274 LEU A C 1
ATOM 2091 O O . LEU A 1 274 ? 8.659 0.132 18.988 1.00 12.56 274 LEU A O 1
ATOM 2096 N N . VAL A 1 275 ? 8.578 2.293 19.599 1.00 12.99 275 VAL A N 1
ATOM 2097 C CA . VAL A 1 275 ? 7.652 2.678 18.531 1.00 12.75 275 VAL A CA 1
ATOM 2098 C C . VAL A 1 275 ? 8.238 2.391 17.149 1.00 12.84 275 VAL A C 1
ATOM 2099 O O . VAL A 1 275 ? 7.573 1.755 16.320 1.00 12.08 275 VAL A O 1
ATOM 2103 N N . ALA A 1 276 ? 9.473 2.853 16.911 1.00 12.74 276 ALA A N 1
ATOM 2104 C CA . ALA A 1 276 ? 10.164 2.570 15.656 1.00 13.10 276 ALA A CA 1
ATOM 2105 C C . ALA A 1 276 ? 10.294 1.070 15.415 1.00 13.30 276 ALA A C 1
ATOM 2106 O O . ALA A 1 276 ? 9.986 0.595 14.321 1.00 12.78 276 ALA A O 1
ATOM 2108 N N . ALA A 1 277 ? 10.735 0.336 16.437 1.00 13.24 277 ALA A N 1
ATOM 2109 C CA . ALA A 1 277 ? 10.916 -1.113 16.313 1.00 14.28 277 ALA A CA 1
ATOM 2110 C C . ALA A 1 277 ? 9.601 -1.761 15.896 1.00 14.10 277 ALA A C 1
ATOM 2111 O O . ALA A 1 277 ? 9.543 -2.518 14.917 1.00 13.86 277 ALA A O 1
ATOM 2113 N N . LEU A 1 278 ? 8.541 -1.431 16.632 1.00 14.35 278 LEU A N 1
ATOM 2114 C CA . LEU A 1 278 ? 7.215 -1.983 16.352 1.00 14.58 278 LEU A CA 1
ATOM 2115 C C . LEU A 1 278 ? 6.675 -1.526 14.997 1.00 14.06 278 LEU A C 1
ATOM 2116 O O . LEU A 1 278 ? 5.948 -2.270 14.348 1.00 13.89 278 LEU A O 1
ATOM 2121 N N . SER A 1 279 ? 7.053 -0.324 14.557 1.00 13.77 279 SER A N 1
ATOM 2122 C CA . SER A 1 279 ? 6.616 0.164 13.238 1.00 13.10 279 SER A CA 1
ATOM 2123 C C . SER A 1 279 ? 7.106 -0.714 12.099 1.00 13.38 279 SER A C 1
ATOM 2124 O O . SER A 1 279 ? 6.487 -0.747 11.024 1.00 13.64 279 SER A O 1
ATOM 2127 N N . THR A 1 280 ? 8.218 -1.414 12.324 1.00 13.53 280 THR A N 1
ATOM 2128 C CA . THR A 1 280 ? 8.807 -2.241 11.274 1.00 14.03 280 THR A CA 1
ATOM 2129 C C . THR A 1 280 ? 7.961 -3.459 10.935 1.00 14.72 280 THR A C 1
ATOM 2130 O O . THR A 1 280 ? 8.221 -4.120 9.936 1.00 15.35 280 THR A O 1
ATOM 2134 N N . GLN A 1 281 ? 6.970 -3.753 11.770 1.00 15.45 281 GLN A N 1
ATOM 2135 C CA . GLN A 1 281 ? 6.121 -4.921 11.597 1.00 16.77 281 GLN A CA 1
ATOM 2136 C C . GLN A 1 281 ? 4.871 -4.575 10.786 1.00 17.28 281 GLN A C 1
ATOM 2137 O O . GLN A 1 281 ? 4.066 -5.449 10.496 1.00 17.67 281 GLN A O 1
ATOM 2143 N N . LYS A 1 282 ? 4.750 -3.301 10.409 1.00 17.10 282 LYS A N 1
ATOM 2144 C CA . LYS A 1 282 ? 3.583 -2.771 9.726 1.00 18.10 282 LYS A CA 1
ATOM 2145 C C . LYS A 1 282 ? 4.008 -2.196 8.361 1.00 17.89 282 LYS A C 1
ATOM 2146 O O . LYS A 1 282 ? 5.055 -1.544 8.242 1.00 17.37 282 LYS A O 1
ATOM 2152 N N . ARG A 1 283 ? 3.210 -2.454 7.326 1.00 17.65 283 ARG A N 1
ATOM 2153 C CA . ARG A 1 283 ? 3.549 -1.997 5.977 1.00 17.88 283 ARG A CA 1
ATOM 2154 C C . ARG A 1 283 ? 3.216 -0.537 5.726 1.00 17.21 283 ARG A C 1
ATOM 2155 O O . ARG A 1 283 ? 2.208 -0.020 6.228 1.00 17.40 283 ARG A O 1
ATOM 2163 N N . GLY A 1 284 ? 4.053 0.114 4.921 1.00 16.43 284 GLY A N 1
ATOM 2164 C CA . GLY A 1 284 ? 3.727 1.425 4.363 1.00 15.98 284 GLY A CA 1
ATOM 2165 C C . GLY A 1 284 ? 4.183 2.630 5.164 1.00 15.08 284 GLY A C 1
ATOM 2166 O O . GLY A 1 284 ? 4.827 2.504 6.226 1.00 14.59 284 GLY A O 1
ATOM 2167 N N . ALA A 1 285 ? 3.840 3.800 4.642 1.00 13.88 285 ALA A N 1
ATOM 2168 C CA . ALA A 1 285 ? 4.266 5.077 5.219 1.00 13.50 285 ALA A CA 1
ATOM 2169 C C . ALA A 1 285 ? 3.635 5.402 6.576 1.00 12.73 285 ALA A C 1
ATOM 2170 O O . ALA A 1 285 ? 4.173 6.227 7.326 1.00 12.88 285 ALA A O 1
ATOM 2172 N N . TRP A 1 286 ? 2.500 4.767 6.896 1.00 11.75 286 TRP A N 1
ATOM 2173 C CA . TRP A 1 286 ? 1.849 4.957 8.198 1.00 11.14 286 TRP A CA 1
ATOM 2174 C C . TRP A 1 286 ? 1.969 3.684 9.004 1.00 11.46 286 TRP A C 1
ATOM 2175 O O . TRP A 1 286 ? 1.028 2.879 9.083 1.00 11.12 286 TRP A O 1
ATOM 2186 N N . SER A 1 287 ? 3.135 3.503 9.596 1.00 11.63 287 SER A N 1
ATOM 2187 C CA . SER A 1 287 ? 3.453 2.246 10.233 1.00 12.40 287 SER A CA 1
ATOM 2188 C C . SER A 1 287 ? 3.489 2.355 11.765 1.00 12.26 287 SER A C 1
ATOM 2189 O O . SER A 1 287 ? 3.729 1.359 12.441 1.00 13.20 287 SER A O 1
ATOM 2192 N N . THR A 1 288 ? 3.217 3.539 12.308 1.00 11.94 288 THR A N 1
ATOM 2193 C CA . THR A 1 288 ? 3.258 3.737 13.760 1.00 12.13 288 THR A CA 1
ATOM 2194 C C . THR A 1 288 ? 2.275 2.762 14.413 1.00 12.15 288 THR A C 1
ATOM 2195 O O . THR A 1 288 ? 1.127 2.705 14.006 1.00 12.74 288 THR A O 1
ATOM 2199 N N . PRO A 1 289 ? 2.730 1.997 15.414 1.00 12.98 289 PRO A N 1
ATOM 2200 C CA . PRO A 1 289 ? 1.803 1.136 16.147 1.00 13.06 289 PRO A CA 1
ATOM 2201 C C . PRO A 1 289 ? 0.798 1.953 16.952 1.00 13.72 289 PRO A C 1
ATOM 2202 O O . PRO A 1 289 ? 1.047 3.108 17.283 1.00 13.24 289 PRO A O 1
ATOM 2206 N N . ARG A 1 290 ? -0.331 1.338 17.258 1.00 15.08 290 ARG A N 1
ATOM 2207 C CA . ARG A 1 290 ? -1.357 1.991 18.045 1.00 16.67 290 ARG A CA 1
ATOM 2208 C C . ARG A 1 290 ? -1.000 1.981 19.528 1.00 17.18 290 ARG A C 1
ATOM 2209 O O . ARG A 1 290 ? -0.307 1.070 20.013 1.00 16.94 290 ARG A O 1
ATOM 2217 N N . LYS A 1 291 ? -1.469 3.011 20.228 1.00 17.41 291 LYS A N 1
ATOM 2218 C CA . LYS A 1 291 ? -1.366 3.109 21.668 1.00 18.61 291 LYS A CA 1
ATOM 2219 C C . LYS A 1 291 ? -1.710 1.776 22.354 1.00 19.40 291 LYS A C 1
ATOM 2220 O O . LYS A 1 291 ? -0.971 1.316 23.235 1.00 18.95 291 LYS A O 1
ATOM 2226 N N . ASP A 1 292 ? -2.807 1.150 21.932 1.00 20.04 292 ASP A N 1
ATOM 2227 C CA . ASP A 1 292 ? -3.274 -0.088 22.574 1.00 21.45 292 ASP A CA 1
ATOM 2228 C C . ASP A 1 292 ? -2.240 -1.221 22.462 1.00 21.11 292 ASP A C 1
ATOM 2229 O O . ASP A 1 292 ? -2.026 -1.961 23.415 1.00 21.20 292 ASP A O 1
ATOM 2234 N N . GLU A 1 293 ? -1.582 -1.331 21.312 1.00 20.54 293 GLU A N 1
ATOM 2235 C CA . GLU A 1 293 ? -0.494 -2.292 21.150 1.00 21.10 293 GLU A CA 1
ATOM 2236 C C . GLU A 1 293 ? 0.706 -1.944 22.011 1.00 20.41 293 GLU A C 1
ATOM 2237 O O . GLU A 1 293 ? 1.348 -2.834 22.563 1.00 20.16 293 GLU A O 1
ATOM 2243 N N . LEU A 1 294 ? 1.027 -0.650 22.086 1.00 19.82 294 LEU A N 1
ATOM 2244 C CA . LEU A 1 294 ? 2.198 -0.178 22.815 1.00 19.90 294 LEU A CA 1
ATOM 2245 C C . LEU A 1 294 ? 2.052 -0.346 24.315 1.00 20.46 294 LEU A C 1
ATOM 2246 O O . LEU A 1 294 ? 3.036 -0.582 25.019 1.00 20.87 294 LEU A O 1
ATOM 2251 N N . LEU A 1 295 ? 0.819 -0.240 24.797 1.00 21.16 295 LEU A N 1
ATOM 2252 C CA . LEU A 1 295 ? 0.541 -0.359 26.225 1.00 21.98 295 LEU A CA 1
ATOM 2253 C C . LEU A 1 295 ? 0.936 -1.725 26.811 1.00 22.13 295 LEU A C 1
ATOM 2254 O O . LEU A 1 295 ? 1.115 -1.848 28.016 1.00 22.04 295 LEU A O 1
ATOM 2259 N N . LYS A 1 296 ? 1.116 -2.722 25.946 1.00 23.09 296 LYS A N 1
ATOM 2260 C CA . LYS A 1 296 ? 1.574 -4.062 26.353 1.00 23.87 296 LYS A CA 1
ATOM 2261 C C . LYS A 1 296 ? 3.047 -4.087 26.773 1.00 23.88 296 LYS A C 1
ATOM 2262 O O . LYS A 1 296 ? 3.527 -5.094 27.306 1.00 24.08 296 LYS A O 1
ATOM 2268 N N . TYR A 1 297 ? 3.749 -2.980 26.532 1.00 23.41 297 TYR A N 1
ATOM 2269 C CA . TYR A 1 297 ? 5.178 -2.843 26.828 1.00 22.98 297 TYR A CA 1
ATOM 2270 C C . TYR A 1 297 ? 5.405 -1.762 27.862 1.00 23.24 297 TYR A C 1
ATOM 2271 O O . TYR A 1 297 ? 4.744 -0.718 27.831 1.00 22.72 297 TYR A O 1
ATOM 2280 N N . LYS A 1 298 ? 6.357 -1.996 28.764 1.00 23.58 298 LYS A N 1
ATOM 2281 C CA . LYS A 1 298 ? 6.593 -1.061 29.857 1.00 24.60 298 LYS A CA 1
ATOM 2282 C C . LYS A 1 298 ? 7.271 0.230 29.387 1.00 24.41 298 LYS A C 1
ATOM 2283 O O . LYS A 1 298 ? 7.033 1.294 29.955 1.00 24.04 298 LYS A O 1
ATOM 2289 N N . GLU A 1 299 ? 8.088 0.137 28.337 1.00 24.59 299 GLU A N 1
ATOM 2290 C CA . GLU A 1 299 ? 8.768 1.314 27.767 1.00 24.83 299 GLU A CA 1
ATOM 2291 C C . GLU A 1 299 ? 7.774 2.340 27.213 1.00 24.52 299 GLU A C 1
ATOM 2292 O O . GLU A 1 299 ? 8.083 3.531 27.110 1.00 24.38 299 GLU A O 1
ATOM 2298 N N . ALA A 1 300 ? 6.584 1.863 26.858 1.00 24.47 300 ALA A N 1
ATOM 2299 C CA . ALA A 1 300 ? 5.530 2.715 26.329 1.00 24.49 300 ALA A CA 1
ATOM 2300 C C . ALA A 1 300 ? 4.625 3.200 27.437 1.00 25.00 300 ALA A C 1
ATOM 2301 O O . ALA A 1 300 ? 4.128 4.315 27.378 1.00 24.37 300 ALA A O 1
ATOM 2303 N N . ARG A 1 301 ? 4.412 2.354 28.444 1.00 26.01 301 ARG A N 1
ATOM 2304 C CA . ARG A 1 301 ? 3.579 2.724 29.588 1.00 27.24 301 ARG A CA 1
ATOM 2305 C C . ARG A 1 301 ? 4.137 3.920 30.363 1.00 27.42 301 ARG A C 1
ATOM 2306 O O . ARG A 1 301 ? 3.389 4.718 30.906 1.00 27.37 301 ARG A O 1
ATOM 2314 N N . GLU A 1 302 ? 5.454 4.052 30.387 1.00 28.55 302 GLU A N 1
ATOM 2315 C CA . GLU A 1 302 ? 6.088 5.217 30.980 1.00 29.64 302 GLU A CA 1
ATOM 2316 C C . GLU A 1 302 ? 5.546 6.524 30.375 1.00 29.93 302 GLU A C 1
ATOM 2317 O O . GLU A 1 302 ? 5.189 7.458 31.103 1.00 30.14 302 GLU A O 1
ATOM 2323 N N . VAL A 1 303 ? 5.454 6.560 29.046 1.00 29.71 303 VAL A N 1
ATOM 2324 C CA . VAL A 1 303 ? 5.044 7.758 28.315 1.00 29.66 303 VAL A CA 1
ATOM 2325 C C . VAL A 1 303 ? 3.531 7.843 28.158 1.00 29.63 303 VAL A C 1
ATOM 2326 O O . VAL A 1 303 ? 2.941 8.904 28.382 1.00 29.72 303 VAL A O 1
ATOM 2330 N N . LEU A 1 304 ? 2.901 6.736 27.766 1.00 29.55 304 LEU A N 1
ATOM 2331 C CA . LEU A 1 304 ? 1.501 6.793 27.380 1.00 29.70 304 LEU A CA 1
ATOM 2332 C C . LEU A 1 304 ? 0.545 6.577 28.546 1.00 30.33 304 LEU A C 1
ATOM 2333 O O . LEU A 1 304 ? -0.546 7.130 28.538 1.00 30.58 304 LEU A O 1
ATOM 2338 N N . ALA A 1 305 ? 0.954 5.786 29.540 1.00 30.77 305 ALA A N 1
ATOM 2339 C CA . ALA A 1 305 ? 0.071 5.456 30.672 1.00 31.08 305 ALA A CA 1
ATOM 2340 C C . ALA A 1 305 ? 0.551 6.064 31.988 1.00 31.17 305 ALA A C 1
ATOM 2341 O O . ALA A 1 305 ? 1.132 7.150 32.008 1.00 31.56 305 ALA A O 1
ATOM 2343 N N . LEU B 1 3 ? 5.043 11.181 -44.950 1.00 21.73 3 LEU B N 1
ATOM 2344 C CA . LEU B 1 3 ? 5.227 11.323 -43.470 1.00 20.35 3 LEU B CA 1
ATOM 2345 C C . LEU B 1 3 ? 4.076 12.068 -42.801 1.00 19.45 3 LEU B C 1
ATOM 2346 O O . LEU B 1 3 ? 3.583 13.086 -43.297 1.00 19.03 3 LEU B O 1
ATOM 2351 N N . ILE B 1 4 ? 3.639 11.522 -41.672 1.00 17.90 4 ILE B N 1
ATOM 2352 C CA . ILE B 1 4 ? 2.584 12.134 -40.876 1.00 16.78 4 ILE B CA 1
ATOM 2353 C C . ILE B 1 4 ? 3.200 12.584 -39.561 1.00 16.44 4 ILE B C 1
ATOM 2354 O O . ILE B 1 4 ? 3.838 11.796 -38.862 1.00 15.96 4 ILE B O 1
ATOM 2359 N N . ALA B 1 5 ? 3.031 13.859 -39.226 1.00 15.86 5 ALA B N 1
ATOM 2360 C CA . ALA B 1 5 ? 3.489 14.336 -37.926 1.00 14.84 5 ALA B CA 1
ATOM 2361 C C . ALA B 1 5 ? 2.277 14.547 -37.044 1.00 14.84 5 ALA B C 1
ATOM 2362 O O . ALA B 1 5 ? 1.214 14.948 -37.520 1.00 14.67 5 ALA B O 1
ATOM 2364 N N . SER B 1 6 ? 2.436 14.234 -35.765 1.00 13.91 6 SER B N 1
ATOM 2365 C CA . SER B 1 6 ? 1.428 14.537 -34.774 1.00 13.66 6 SER B CA 1
ATOM 2366 C C . SER B 1 6 ? 2.053 15.519 -33.789 1.00 13.26 6 SER B C 1
ATOM 2367 O O . SER B 1 6 ? 3.239 15.443 -33.479 1.00 12.98 6 SER B O 1
ATOM 2370 N N . ILE B 1 7 ? 1.267 16.476 -33.348 1.00 12.50 7 ILE B N 1
ATOM 2371 C CA . ILE B 1 7 ? 1.771 17.454 -32.401 1.00 13.13 7 ILE B CA 1
ATOM 2372 C C . ILE B 1 7 ? 0.798 17.599 -31.244 1.00 12.18 7 ILE B C 1
ATOM 2373 O O . ILE B 1 7 ? -0.400 17.794 -31.431 1.00 11.43 7 ILE B O 1
ATOM 2378 N N . GLY B 1 8 ? 1.317 17.472 -30.036 1.00 12.23 8 GLY B N 1
ATOM 2379 C CA . GLY B 1 8 ? 0.464 17.659 -28.886 1.00 11.91 8 GLY B CA 1
ATOM 2380 C C . GLY B 1 8 ? 0.901 16.814 -27.720 1.00 12.02 8 GLY B C 1
ATOM 2381 O O . GLY B 1 8 ? 2.096 16.507 -27.567 1.00 12.65 8 GLY B O 1
ATOM 2382 N N . GLU B 1 9 ? -0.076 16.427 -26.916 1.00 12.10 9 GLU B N 1
ATOM 2383 C CA . GLU B 1 9 ? 0.187 15.801 -25.629 1.00 11.66 9 GLU B CA 1
ATOM 2384 C C . GLU B 1 9 ? 0.845 14.442 -25.752 1.00 11.16 9 GLU B C 1
ATOM 2385 O O . GLU B 1 9 ? 0.422 13.601 -26.544 1.00 11.13 9 GLU B O 1
ATOM 2391 N N . LEU B 1 10 ? 1.904 14.267 -24.973 1.00 1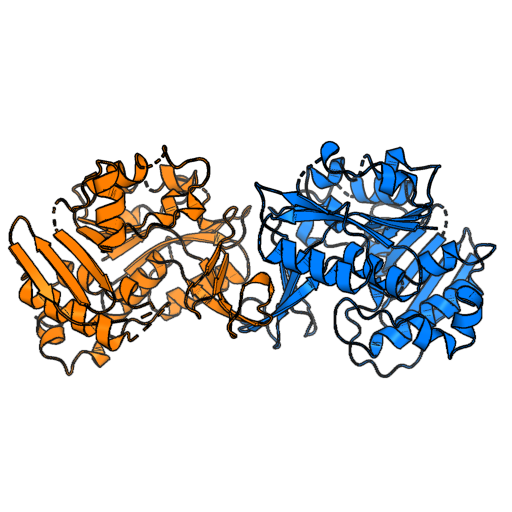0.85 10 LEU B N 1
ATOM 2392 C CA . LEU B 1 10 ? 2.548 12.974 -24.794 1.00 10.82 10 LEU B CA 1
ATOM 2393 C C . LEU B 1 10 ? 2.709 12.807 -23.293 1.00 10.66 10 LEU B C 1
ATOM 2394 O O . LEU B 1 10 ? 3.273 13.654 -22.606 1.00 11.02 10 LEU B O 1
ATOM 2399 N N . LEU B 1 11 ? 2.187 11.718 -22.769 1.00 10.39 11 LEU B N 1
ATOM 2400 C CA . LEU B 1 11 ? 2.023 11.662 -21.342 1.00 9.96 11 LEU B CA 1
ATOM 2401 C C . LEU B 1 11 ? 1.951 10.228 -20.863 1.00 10.03 11 LEU B C 1
ATOM 2402 O O . LEU B 1 11 ? 1.827 9.293 -21.669 1.00 9.89 11 LEU B O 1
ATOM 2407 N N . ILE B 1 12 ? 2.063 10.063 -19.552 1.00 10.05 12 ILE B N 1
ATOM 2408 C CA . ILE B 1 12 ? 1.844 8.762 -18.916 1.00 10.23 12 ILE B CA 1
ATOM 2409 C C . ILE B 1 12 ? 0.383 8.614 -18.543 1.00 10.31 12 ILE B C 1
ATOM 2410 O O . ILE B 1 12 ? -0.147 9.417 -17.780 1.00 10.34 12 ILE B O 1
ATOM 2415 N N . ASP B 1 13 ? -0.250 7.565 -19.050 1.00 10.34 13 ASP B N 1
ATOM 2416 C CA . ASP B 1 13 ? -1.578 7.173 -18.576 1.00 10.96 13 ASP B CA 1
ATOM 2417 C C . ASP B 1 13 ? -1.364 6.235 -17.407 1.00 10.93 13 ASP B C 1
ATOM 2418 O O . ASP B 1 13 ? -0.759 5.177 -17.567 1.00 11.07 13 ASP B O 1
ATOM 2423 N N . LEU B 1 14 ? -1.831 6.648 -16.238 1.00 10.20 14 LEU B N 1
ATOM 2424 C CA . LEU B 1 14 ? -1.874 5.771 -15.069 1.00 10.88 14 LEU B CA 1
ATOM 2425 C C . LEU B 1 14 ? -3.269 5.206 -15.028 1.00 10.03 14 LEU B C 1
ATOM 2426 O O . LEU B 1 14 ? -4.222 5.843 -14.601 1.00 9.58 14 LEU B O 1
ATOM 2431 N N . ILE B 1 15 ? -3.386 4.013 -15.567 1.00 9.88 15 ILE B N 1
ATOM 2432 C CA . ILE B 1 15 ? -4.687 3.449 -15.758 1.00 10.60 15 ILE B CA 1
ATOM 2433 C C . ILE B 1 15 ? -5.085 2.612 -14.551 1.00 10.12 15 ILE B C 1
ATOM 2434 O O . ILE B 1 15 ? -4.361 1.706 -14.151 1.00 10.25 15 ILE B O 1
ATOM 2439 N N . SER B 1 16 ? -6.235 2.946 -13.984 1.00 10.11 16 SER B N 1
ATOM 2440 C CA . SER B 1 16 ? -6.823 2.229 -12.857 1.00 11.38 16 SER B CA 1
ATOM 2441 C C . SER B 1 16 ? -7.002 0.770 -13.221 1.00 11.49 16 SER B C 1
ATOM 2442 O O . SER B 1 16 ? -7.667 0.448 -14.211 1.00 10.97 16 SER B O 1
ATOM 2445 N N . VAL B 1 17 ? -6.413 -0.106 -12.414 1.00 11.55 17 VAL B N 1
ATOM 2446 C CA . VAL B 1 17 ? -6.537 -1.551 -12.610 1.00 12.06 17 VAL B CA 1
ATOM 2447 C C . VAL B 1 17 ? -7.915 -1.995 -12.189 1.00 12.88 17 VAL B C 1
ATOM 2448 O O . VAL B 1 17 ? -8.564 -2.787 -12.875 1.00 13.19 17 VAL B O 1
ATOM 2452 N N . GLU B 1 18 ? -8.394 -1.446 -11.083 1.00 13.71 18 GLU B N 1
ATOM 2453 C CA . GLU B 1 18 ? -9.706 -1.804 -10.608 1.00 14.94 18 GLU B CA 1
ATOM 2454 C C . GLU B 1 18 ? -10.736 -0.772 -10.992 1.00 15.08 18 GLU B C 1
ATOM 2455 O O . GLU B 1 18 ? -10.418 0.338 -11.442 1.00 14.77 18 GLU B O 1
ATOM 2461 N N . GLU B 1 19 ? -11.981 -1.140 -10.785 1.00 14.87 19 GLU B N 1
ATOM 2462 C CA . GLU B 1 19 ? -13.066 -0.219 -11.018 1.00 15.64 19 GLU B CA 1
ATOM 2463 C C . GLU B 1 19 ? -13.215 0.664 -9.785 1.00 14.81 19 GLU B C 1
ATOM 2464 O O . GLU B 1 19 ? -12.699 0.337 -8.710 1.00 14.06 19 GLU B O 1
ATOM 2470 N N . GLY B 1 20 ? -13.911 1.784 -9.946 1.00 14.15 20 GLY B N 1
ATOM 2471 C CA . GLY B 1 20 ? -14.206 2.687 -8.834 1.00 14.06 20 GLY B CA 1
ATOM 2472 C C . GLY B 1 20 ? -13.820 4.120 -9.152 1.00 14.16 20 GLY B C 1
ATOM 2473 O O . GLY B 1 20 ? -13.142 4.375 -10.155 1.00 14.11 20 GLY B O 1
ATOM 2474 N N . ASP B 1 21 ? -14.263 5.061 -8.315 1.00 14.29 21 ASP B N 1
ATOM 2475 C CA . ASP B 1 21 ? -13.839 6.449 -8.448 1.00 14.61 21 ASP B CA 1
ATOM 2476 C C . ASP B 1 21 ? -12.336 6.488 -8.254 1.00 13.79 21 ASP B C 1
ATOM 2477 O O . ASP B 1 21 ? -11.781 5.734 -7.468 1.00 12.82 21 ASP B O 1
ATOM 2482 N N . LEU B 1 22 ? -11.682 7.385 -8.965 1.00 13.40 22 LEU B N 1
ATOM 2483 C CA . LEU B 1 22 ? -10.253 7.601 -8.774 1.00 13.24 22 LEU B CA 1
ATOM 2484 C C . LEU B 1 22 ? -9.868 7.776 -7.315 1.00 13.44 22 LEU B C 1
ATOM 2485 O O . LEU B 1 22 ? -8.787 7.350 -6.907 1.00 13.73 22 LEU B O 1
ATOM 2490 N N . LYS B 1 23 ? -10.746 8.406 -6.533 1.00 12.97 23 LYS B N 1
ATOM 2491 C CA . LYS B 1 23 ? -10.510 8.570 -5.111 1.00 13.63 23 LYS B CA 1
ATOM 2492 C C . LYS B 1 23 ? -10.168 7.217 -4.472 1.00 13.51 23 LYS B C 1
ATOM 2493 O O . LYS B 1 23 ? -9.288 7.134 -3.625 1.00 13.47 23 LYS B O 1
ATOM 2499 N N . ASP B 1 24 ? -10.851 6.166 -4.918 1.00 13.21 24 ASP B N 1
ATOM 2500 C CA . ASP B 1 24 ? -10.777 4.865 -4.252 1.00 13.13 24 ASP B CA 1
ATOM 2501 C C . ASP B 1 24 ? -9.846 3.871 -4.910 1.00 12.74 24 ASP B C 1
ATOM 2502 O O . ASP B 1 24 ? -9.454 2.889 -4.283 1.00 13.22 24 ASP B O 1
ATOM 2507 N N . VAL B 1 25 ? -9.487 4.124 -6.165 1.00 12.41 25 VAL B N 1
ATOM 2508 C CA . VAL B 1 25 ? -8.617 3.217 -6.930 1.00 12.12 25 VAL B CA 1
ATOM 2509 C C . VAL B 1 25 ? -7.236 3.106 -6.266 1.00 12.49 25 VAL B C 1
ATOM 2510 O O . VAL B 1 25 ? -6.576 4.109 -6.029 1.00 12.32 25 VAL B O 1
ATOM 2514 N N . ARG B 1 26 ? -6.821 1.875 -6.000 1.00 12.60 26 ARG B N 1
ATOM 2515 C CA . ARG B 1 26 ? -5.635 1.585 -5.208 1.00 13.95 26 ARG B CA 1
ATOM 2516 C C . ARG B 1 26 ? -4.427 1.225 -6.066 1.00 13.57 26 ARG B C 1
ATOM 2517 O O . ARG B 1 26 ? -3.278 1.276 -5.595 1.00 14.82 26 ARG B O 1
ATOM 2525 N N . LEU B 1 27 ? -4.688 0.819 -7.306 1.00 13.35 27 LEU B N 1
ATOM 2526 C CA . LEU B 1 27 ? -3.651 0.320 -8.195 1.00 12.98 27 LEU B CA 1
ATOM 2527 C C . LEU B 1 27 ? -3.772 0.892 -9.601 1.00 12.30 27 LEU B C 1
ATOM 2528 O O . LEU B 1 27 ? -4.825 0.775 -10.245 1.00 12.70 27 LEU B O 1
ATOM 2533 N N . PHE B 1 28 ? -2.664 1.457 -10.078 1.00 11.32 28 PHE B N 1
ATOM 2534 C CA . PHE B 1 28 ? -2.565 2.016 -11.417 1.00 10.40 28 PHE B CA 1
ATOM 2535 C C . PHE B 1 28 ? -1.487 1.329 -12.248 1.00 10.56 28 PHE B C 1
ATOM 2536 O O . PHE B 1 28 ? -0.392 1.026 -11.750 1.00 10.21 28 PHE B O 1
ATOM 2544 N N . GLU B 1 29 ? -1.799 1.091 -13.517 1.00 10.69 29 GLU B N 1
ATOM 2545 C CA . GLU B 1 29 ? -0.809 0.578 -14.442 1.00 11.56 29 GLU B CA 1
ATOM 2546 C C . GLU B 1 29 ? -0.363 1.685 -15.368 1.00 11.28 29 GLU B C 1
ATOM 2547 O O . GLU B 1 29 ? -1.182 2.383 -15.954 1.00 11.05 29 GLU B O 1
ATOM 2553 N N . LYS B 1 30 ? 0.946 1.845 -15.468 1.00 11.89 30 LYS B N 1
ATOM 2554 C CA . LYS B 1 30 ? 1.560 2.853 -16.317 1.00 11.81 30 LYS B CA 1
ATOM 2555 C C . LYS B 1 30 ? 1.606 2.436 -17.796 1.00 12.43 30 LYS B C 1
ATOM 2556 O O . LYS B 1 30 ? 2.083 1.340 -18.154 1.00 11.02 30 LYS B O 1
ATOM 2562 N N . HIS B 1 31 ? 1.119 3.340 -18.642 1.00 11.50 31 HIS B N 1
ATOM 2563 C CA . HIS B 1 31 ? 1.101 3.152 -20.090 1.00 12.76 31 HIS B CA 1
ATOM 2564 C C . HIS B 1 31 ? 1.426 4.468 -20.774 1.00 12.20 31 HIS B C 1
ATOM 2565 O O . HIS B 1 31 ? 1.136 5.536 -20.226 1.00 11.97 31 HIS B O 1
ATOM 2572 N N . PRO B 1 32 ? 2.068 4.399 -21.951 1.00 12.50 32 PRO B N 1
ATOM 2573 C CA . PRO B 1 32 ? 2.210 5.635 -22.714 1.00 11.88 32 PRO B CA 1
ATOM 2574 C C . PRO B 1 32 ? 0.846 6.058 -23.245 1.00 11.60 32 PRO B C 1
ATOM 2575 O O . PRO B 1 32 ? -0.017 5.203 -23.540 1.00 11.54 32 PRO B O 1
ATOM 2579 N N . GLY B 1 33 ? 0.633 7.362 -23.305 1.00 11.97 33 GLY B N 1
ATOM 2580 C CA . GLY B 1 33 ? -0.659 7.916 -23.720 1.00 11.44 33 GLY B CA 1
ATOM 2581 C C . GLY B 1 33 ? -0.558 9.280 -24.365 1.00 11.16 33 GLY B C 1
ATOM 2582 O O . GLY B 1 33 ? 0.537 9.792 -24.595 1.00 10.22 33 GLY B O 1
ATOM 2583 N N . GLY B 1 34 ? -1.723 9.877 -24.630 1.00 10.89 34 GLY B N 1
ATOM 2584 C CA . GLY B 1 34 ? -1.804 11.165 -25.309 1.00 12.04 34 GLY B CA 1
ATOM 2585 C C . GLY B 1 34 ? -2.238 10.883 -26.728 1.00 12.14 34 GLY B C 1
ATOM 2586 O O . GLY B 1 34 ? -1.537 10.206 -27.454 1.00 12.26 34 GLY B O 1
ATOM 2587 N N . ALA B 1 35 ? -3.414 11.363 -27.108 1.00 12.74 35 ALA B N 1
ATOM 2588 C CA . ALA B 1 35 ? -3.989 11.055 -28.434 1.00 13.33 35 ALA B CA 1
ATOM 2589 C C . ALA B 1 35 ? -2.997 11.176 -29.608 1.00 13.50 35 ALA B C 1
ATOM 2590 O O . ALA B 1 35 ? -2.909 10.257 -30.429 1.00 13.03 35 ALA B O 1
ATOM 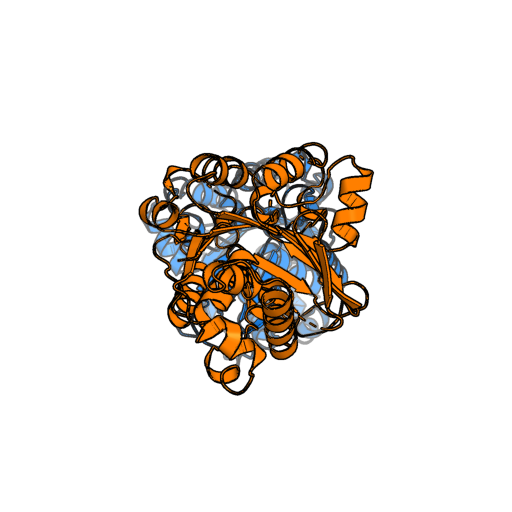2592 N N . PRO B 1 36 ? -2.242 12.300 -29.698 1.00 14.15 36 PRO B N 1
ATOM 2593 C CA . PRO B 1 36 ? -1.333 12.426 -30.848 1.00 14.31 36 PRO B CA 1
ATOM 2594 C C . PRO B 1 36 ? -0.252 11.345 -30.856 1.00 14.22 36 PRO B C 1
ATOM 2595 O O . PRO B 1 36 ? 0.145 10.874 -31.918 1.00 13.90 36 PRO B O 1
ATOM 2599 N N . ALA B 1 37 ? 0.211 10.968 -29.673 1.00 13.87 37 ALA B N 1
ATOM 2600 C CA . ALA B 1 37 ? 1.180 9.889 -29.530 1.00 13.73 37 ALA B CA 1
ATOM 2601 C C . ALA B 1 37 ? 0.570 8.567 -29.997 1.00 13.63 37 ALA B C 1
ATOM 2602 O O . ALA B 1 37 ? 1.215 7.783 -30.707 1.00 13.33 37 ALA B O 1
ATOM 2604 N N . ASN B 1 38 ? -0.661 8.312 -29.563 1.00 13.13 38 ASN B N 1
ATOM 2605 C CA . ASN B 1 38 ? -1.384 7.092 -29.924 1.00 13.50 38 ASN B CA 1
ATOM 2606 C C . ASN B 1 38 ? -1.584 7.009 -31.436 1.00 13.23 38 ASN B C 1
ATOM 2607 O O . ASN B 1 38 ? -1.431 5.944 -32.051 1.00 13.04 38 ASN B O 1
ATOM 2612 N N . VAL B 1 39 ? -1.871 8.156 -32.041 1.00 12.51 39 VAL B N 1
ATOM 2613 C CA . VAL B 1 39 ? -2.073 8.224 -33.482 1.00 11.93 39 VAL B CA 1
ATOM 2614 C C . VAL B 1 39 ? -0.728 7.999 -34.164 1.00 11.94 39 VAL B C 1
ATOM 2615 O O . VAL B 1 39 ? -0.632 7.206 -35.100 1.00 11.33 39 VAL B O 1
ATOM 2619 N N . ALA B 1 40 ? 0.304 8.682 -33.674 1.00 11.49 40 ALA B N 1
ATOM 2620 C CA . ALA B 1 40 ? 1.647 8.561 -34.233 1.00 11.85 40 ALA B CA 1
ATOM 2621 C C . ALA B 1 40 ? 2.122 7.101 -34.242 1.00 11.45 40 ALA B C 1
ATOM 2622 O O . ALA B 1 40 ? 2.699 6.633 -35.223 1.00 12.12 40 ALA B O 1
ATOM 2624 N N . VAL B 1 41 ? 1.867 6.382 -33.151 1.00 11.52 41 VAL B N 1
ATOM 2625 C CA . VAL B 1 41 ? 2.201 4.964 -33.066 1.00 11.16 41 VAL B CA 1
ATOM 2626 C C . VAL B 1 41 ? 1.373 4.193 -34.095 1.00 11.05 41 VAL B C 1
ATOM 2627 O O . VAL B 1 41 ? 1.915 3.365 -34.839 1.00 11.03 41 VAL B O 1
ATOM 2631 N N . GLY B 1 42 ? 0.078 4.493 -34.145 1.00 10.26 42 GLY B N 1
ATOM 2632 C CA . GLY B 1 42 ? -0.854 3.838 -35.076 1.00 10.63 42 GLY B CA 1
ATOM 2633 C C . GLY B 1 42 ? -0.418 3.993 -36.522 1.00 11.57 42 GLY B C 1
ATOM 2634 O O . GLY B 1 42 ? -0.377 3.011 -37.282 1.00 11.87 42 GLY B O 1
ATOM 2635 N N . VAL B 1 43 ? -0.093 5.232 -36.894 1.00 12.01 43 VAL B N 1
ATOM 2636 C CA . VAL B 1 43 ? 0.459 5.549 -38.222 1.00 12.21 43 VAL B CA 1
ATOM 2637 C C . VAL B 1 43 ? 1.712 4.709 -38.518 1.00 13.17 43 VAL B C 1
ATOM 2638 O O . VAL B 1 43 ? 1.861 4.167 -39.626 1.00 13.34 43 VAL B O 1
ATOM 2642 N N . SER B 1 44 ? 2.605 4.602 -37.540 1.00 13.62 44 SER B N 1
ATOM 2643 C CA . SER B 1 44 ? 3.817 3.789 -37.705 1.00 14.75 44 SER B CA 1
ATOM 2644 C C . SER B 1 44 ? 3.507 2.304 -37.855 1.00 15.07 44 SER B C 1
ATOM 2645 O O . SER B 1 44 ? 4.078 1.633 -38.723 1.00 15.55 44 SER B O 1
ATOM 2648 N N . ARG B 1 45 ? 2.606 1.787 -37.024 1.00 15.43 45 ARG B N 1
ATOM 2649 C CA . ARG B 1 45 ? 2.218 0.383 -37.128 1.00 16.83 45 ARG B CA 1
ATOM 2650 C C . ARG B 1 45 ? 1.556 0.064 -38.475 1.00 17.47 45 ARG B C 1
ATOM 2651 O O . ARG B 1 45 ? 1.702 -1.042 -39.001 1.00 17.40 45 ARG B O 1
ATOM 2659 N N . LEU B 1 46 ? 0.871 1.051 -39.050 1.00 17.49 46 LEU B N 1
ATOM 2660 C CA . LEU B 1 46 ? 0.323 0.918 -40.408 1.00 17.89 46 LEU B CA 1
ATOM 2661 C C . LEU B 1 46 ? 1.373 1.077 -41.509 1.00 18.66 46 LEU B C 1
ATOM 2662 O O . LEU B 1 46 ? 1.023 1.091 -42.694 1.00 19.08 46 LEU B O 1
ATOM 2667 N N . GLY B 1 47 ? 2.640 1.237 -41.108 1.00 19.26 47 GLY B N 1
ATOM 2668 C CA . GLY B 1 47 ? 3.789 1.238 -42.023 1.00 19.71 47 GLY B CA 1
ATOM 2669 C C . GLY B 1 47 ? 4.079 2.575 -42.680 1.00 20.04 47 GLY B C 1
ATOM 2670 O O . GLY B 1 47 ? 4.703 2.625 -43.738 1.00 20.33 47 GLY B O 1
ATOM 2671 N N . VAL B 1 48 ? 3.609 3.661 -42.072 1.00 19.32 48 VAL B N 1
ATOM 2672 C CA . VAL B 1 48 ? 3.944 5.004 -42.541 1.00 19.20 48 VAL B CA 1
ATOM 2673 C C . VAL B 1 48 ? 4.875 5.666 -41.540 1.00 19.04 48 VAL B C 1
ATOM 2674 O O . VAL B 1 48 ? 4.669 5.537 -40.338 1.00 18.28 48 VAL B O 1
ATOM 2678 N N . LYS B 1 49 ? 5.886 6.382 -42.045 1.00 19.17 49 LYS B N 1
ATOM 2679 C CA . LYS B 1 49 ? 6.841 7.093 -41.192 1.00 19.76 49 LYS B CA 1
ATOM 2680 C C . LYS B 1 49 ? 6.077 8.143 -40.399 1.00 18.54 49 LYS B C 1
ATOM 2681 O O . LYS B 1 49 ? 5.344 8.957 -40.962 1.00 18.35 49 LYS B O 1
ATOM 2687 N N . SER B 1 50 ? 6.255 8.110 -39.088 1.00 17.54 50 SER B N 1
ATOM 2688 C CA . SER B 1 50 ? 5.429 8.908 -38.200 1.00 16.92 50 SER B CA 1
ATOM 2689 C C . SER B 1 50 ? 6.336 9.702 -37.294 1.00 15.97 50 SER B C 1
ATOM 2690 O O . SER B 1 50 ? 7.362 9.203 -36.843 1.00 15.74 50 SER B O 1
ATOM 2693 N N . SER B 1 51 ? 5.944 10.939 -37.024 1.00 15.83 51 SER B N 1
ATOM 2694 C CA . SER B 1 51 ? 6.690 11.826 -36.148 1.00 16.33 51 SER B CA 1
ATOM 2695 C C . SER B 1 51 ? 5.772 12.355 -35.069 1.00 15.48 51 SER B C 1
ATOM 2696 O O . SER B 1 51 ? 4.569 12.514 -35.300 1.00 15.28 51 SER B O 1
ATOM 2699 N N . LEU B 1 52 ? 6.345 12.635 -33.901 1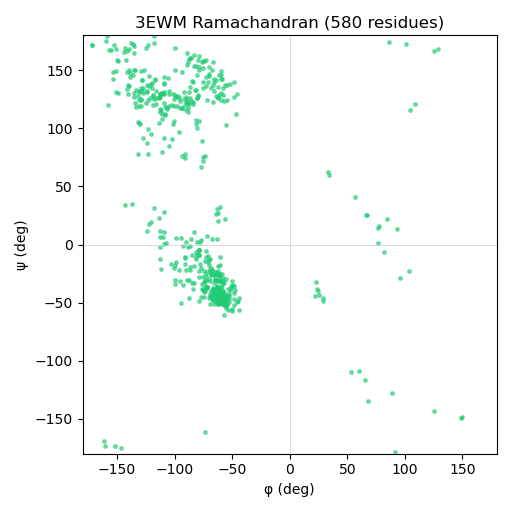.00 14.60 52 LEU B N 1
ATOM 2700 C CA . LEU B 1 52 ? 5.598 13.263 -32.812 1.00 13.91 52 LEU B CA 1
ATOM 2701 C C . LEU B 1 52 ? 6.357 14.464 -32.308 1.00 13.45 52 LEU B C 1
ATOM 2702 O O . LEU B 1 52 ? 7.517 14.351 -31.934 1.00 14.04 52 LEU B O 1
ATOM 2707 N N . ILE B 1 53 ? 5.684 15.610 -32.292 1.00 12.64 53 ILE B N 1
ATOM 2708 C CA . ILE B 1 53 ? 6.219 16.792 -31.687 1.00 12.88 53 ILE B CA 1
ATOM 2709 C C . ILE B 1 53 ? 5.527 16.942 -30.330 1.00 12.00 53 ILE B C 1
ATOM 2710 O O . ILE B 1 53 ? 4.293 17.022 -30.239 1.00 11.23 53 ILE B O 1
ATOM 2715 N N . SER B 1 54 ? 6.336 16.924 -29.285 1.00 10.83 54 SER B N 1
ATOM 2716 C CA . SER B 1 54 ? 5.821 17.078 -27.939 1.00 11.13 54 SER B CA 1
ATOM 2717 C C . SER B 1 54 ? 6.930 17.488 -26.990 1.00 10.92 54 SER B C 1
ATOM 2718 O O . SER B 1 54 ? 8.060 17.783 -27.403 1.00 11.39 54 SER B O 1
ATOM 2721 N N . LYS B 1 55 ? 6.589 17.521 -25.711 1.00 11.69 55 LYS B N 1
ATOM 2722 C CA . LYS B 1 55 ? 7.533 17.856 -24.681 1.00 12.18 55 LYS B CA 1
ATOM 2723 C C . LYS B 1 55 ? 7.290 16.961 -23.491 1.00 12.09 55 LYS B C 1
ATOM 2724 O O . LYS B 1 55 ? 6.152 16.823 -23.003 1.00 12.10 55 LYS B O 1
ATOM 2730 N N . VAL B 1 56 ? 8.372 16.355 -23.026 1.00 11.65 56 VAL B N 1
ATOM 2731 C CA . VAL B 1 56 ? 8.330 15.553 -21.810 1.00 11.73 56 VAL B CA 1
ATOM 2732 C C . VAL B 1 56 ? 9.266 16.177 -20.770 1.00 11.85 56 VAL B C 1
ATOM 2733 O O . VAL B 1 56 ? 9.988 17.153 -21.054 1.00 11.91 56 VAL B O 1
ATOM 2737 N N . GLY B 1 57 ? 9.228 15.642 -19.561 1.00 11.79 57 GLY B N 1
ATOM 2738 C CA . GLY B 1 57 ? 10.135 16.085 -18.527 1.00 12.66 57 GLY B CA 1
ATOM 2739 C C . GLY B 1 57 ? 11.447 15.382 -18.734 1.00 13.27 57 GLY B C 1
ATOM 2740 O O . GLY B 1 57 ? 11.503 14.304 -19.342 1.00 13.02 57 GLY B O 1
ATOM 2741 N N . ASN B 1 58 ? 12.512 16.021 -18.263 1.00 14.17 58 ASN B N 1
ATOM 2742 C CA . ASN B 1 58 ? 13.762 15.339 -18.039 1.00 14.31 58 ASN B CA 1
ATOM 2743 C C . ASN B 1 58 ? 13.594 14.464 -16.799 1.00 14.27 58 ASN B C 1
ATOM 2744 O O . ASN B 1 58 ? 14.017 14.816 -15.703 1.00 14.00 58 ASN B O 1
ATOM 2749 N N . ASP B 1 59 ? 12.905 13.344 -16.967 1.00 13.79 59 ASP B N 1
ATOM 2750 C CA . ASP B 1 59 ? 12.621 12.461 -15.857 1.00 13.27 59 ASP B CA 1
ATOM 2751 C C . ASP B 1 59 ? 12.399 11.060 -16.391 1.00 13.44 59 ASP B C 1
ATOM 2752 O O . ASP B 1 59 ? 12.279 10.888 -17.607 1.00 13.25 59 ASP B O 1
ATOM 2757 N N . PRO B 1 60 ? 12.387 10.053 -15.493 1.00 12.94 60 PRO B N 1
ATOM 2758 C CA . PRO B 1 60 ? 12.228 8.668 -15.920 1.00 13.09 60 PRO B CA 1
ATOM 2759 C C . PRO B 1 60 ? 10.975 8.439 -16.752 1.00 12.27 60 PRO B C 1
ATOM 2760 O O . PRO B 1 60 ? 10.976 7.567 -17.598 1.00 12.68 60 PRO B O 1
ATOM 2764 N N . PHE B 1 61 ? 9.925 9.220 -16.517 1.00 11.59 61 PHE B N 1
ATOM 2765 C CA . PHE B 1 61 ? 8.691 9.078 -17.288 1.00 11.27 61 PHE B CA 1
ATOM 2766 C C . PHE B 1 61 ? 8.827 9.604 -18.719 1.00 11.15 61 PHE B C 1
ATOM 2767 O O . PHE B 1 61 ? 8.266 9.022 -19.671 1.00 10.47 61 PHE B O 1
ATOM 2775 N N . GLY B 1 62 ? 9.580 10.693 -18.864 1.00 10.60 62 GLY B N 1
ATOM 2776 C CA . GLY B 1 62 ? 9.930 11.207 -20.189 1.00 11.04 62 GLY B CA 1
ATOM 2777 C C . GLY B 1 62 ? 10.751 10.200 -20.970 1.00 12.29 62 GLY B C 1
ATOM 2778 O O . GLY B 1 62 ? 10.470 9.943 -22.145 1.00 11.88 62 GLY B O 1
ATOM 2779 N N . GLU B 1 63 ? 11.753 9.619 -20.308 1.00 12.32 63 GLU B N 1
ATOM 2780 C CA . GLU B 1 63 ? 12.608 8.588 -20.900 1.00 13.12 63 GLU B CA 1
ATOM 2781 C C . GLU B 1 63 ? 11.778 7.386 -21.334 1.00 12.97 63 GLU B C 1
ATOM 2782 O O . GLU B 1 63 ? 11.946 6.857 -22.434 1.00 13.20 63 GLU B O 1
ATOM 2788 N N . TYR B 1 64 ? 10.881 6.959 -20.460 1.00 12.64 64 TYR B N 1
ATOM 2789 C CA . TYR B 1 64 ? 9.982 5.869 -20.766 1.00 12.98 64 TYR B CA 1
ATOM 2790 C C . TYR B 1 64 ? 9.169 6.127 -22.032 1.00 12.48 64 TYR B C 1
ATOM 2791 O O . TYR B 1 64 ? 9.153 5.289 -22.951 1.00 12.30 64 TYR B O 1
ATOM 2800 N N . LEU B 1 65 ? 8.509 7.283 -22.080 1.00 12.91 65 LEU B N 1
ATOM 2801 C CA . LEU B 1 65 ? 7.679 7.633 -23.244 1.00 12.58 65 LEU B CA 1
ATOM 2802 C C . LEU B 1 65 ? 8.506 7.637 -24.538 1.00 12.78 65 LEU B C 1
ATOM 2803 O O . LEU B 1 65 ? 8.099 7.051 -25.531 1.00 11.88 65 LEU B O 1
ATOM 2808 N N . ILE B 1 66 ? 9.668 8.291 -24.507 1.00 13.12 66 ILE B N 1
ATOM 2809 C CA . ILE B 1 66 ? 10.564 8.288 -25.657 1.00 13.94 66 ILE B CA 1
ATOM 2810 C C . ILE B 1 66 ? 10.990 6.852 -26.041 1.00 14.21 66 ILE B C 1
ATOM 2811 O O . ILE B 1 66 ? 10.973 6.498 -27.213 1.00 13.94 66 ILE B O 1
ATOM 2816 N N . GLU B 1 67 ? 11.317 6.015 -25.052 1.00 14.79 67 GLU B N 1
ATOM 2817 C CA . GLU B 1 67 ? 11.688 4.628 -25.337 1.00 16.49 67 GLU B CA 1
ATOM 2818 C C . GLU B 1 67 ? 10.545 3.871 -25.997 1.00 15.40 67 GLU B C 1
ATOM 2819 O O . GLU B 1 67 ? 10.754 3.159 -26.975 1.00 14.51 67 GLU B O 1
ATOM 2825 N N . GLU B 1 68 ? 9.338 4.068 -25.486 1.00 15.01 68 GLU B N 1
ATOM 2826 C CA . GLU B 1 68 ? 8.164 3.338 -25.964 1.00 15.64 68 GLU B CA 1
ATOM 2827 C C . GLU B 1 68 ? 7.816 3.726 -27.406 1.00 15.32 68 GLU B C 1
ATOM 2828 O O . GLU B 1 68 ? 7.451 2.883 -28.219 1.00 15.38 68 GLU B O 1
ATOM 2834 N N . LEU B 1 69 ? 7.973 5.004 -27.708 1.00 15.43 69 LEU B N 1
ATOM 2835 C CA . LEU B 1 69 ? 7.764 5.526 -29.055 1.00 15.45 69 LEU B CA 1
ATOM 2836 C C . LEU B 1 69 ? 8.820 5.027 -30.046 1.00 15.77 69 LEU B C 1
ATOM 2837 O O . LEU B 1 69 ? 8.499 4.623 -31.151 1.00 15.19 69 LEU B O 1
ATOM 2842 N N . SER B 1 70 ? 10.078 5.070 -29.631 1.00 16.48 70 SER B N 1
ATOM 2843 C CA . SER B 1 70 ? 11.173 4.546 -30.431 1.00 17.56 70 SER B CA 1
ATOM 2844 C C . SER B 1 70 ? 10.994 3.070 -30.780 1.00 17.32 70 SER B C 1
ATOM 2845 O O . SER B 1 70 ? 11.256 2.665 -31.914 1.00 17.64 70 SER B O 1
ATOM 2848 N N . LYS B 1 71 ? 10.526 2.272 -29.819 1.00 17.21 71 LYS B N 1
ATOM 2849 C CA . LYS B 1 71 ? 10.255 0.864 -30.061 1.00 17.27 71 LYS B CA 1
ATOM 2850 C C . LYS B 1 71 ? 9.197 0.697 -31.142 1.00 17.17 71 LYS B C 1
ATOM 2851 O O . LYS B 1 71 ? 9.215 -0.267 -31.889 1.00 17.00 71 LYS B O 1
ATOM 2857 N N . GLU B 1 72 ? 8.278 1.656 -31.221 1.00 16.83 72 GLU B N 1
ATOM 2858 C CA . GLU B 1 72 ? 7.233 1.660 -32.241 1.00 16.77 72 GLU B CA 1
ATOM 2859 C C . GLU B 1 72 ? 7.663 2.308 -33.555 1.00 16.93 72 GLU B C 1
ATOM 2860 O O . GLU B 1 72 ? 6.848 2.460 -34.468 1.00 17.61 72 GLU B O 1
ATOM 2866 N N . ASN B 1 73 ? 8.937 2.686 -33.633 1.00 16.85 73 ASN B N 1
ATOM 2867 C CA . ASN B 1 73 ? 9.550 3.307 -34.812 1.00 17.14 73 ASN B CA 1
ATOM 2868 C C . ASN B 1 73 ? 8.985 4.693 -35.123 1.00 16.76 73 ASN B C 1
ATOM 2869 O O . ASN B 1 73 ? 9.029 5.148 -36.267 1.00 17.46 73 ASN B O 1
ATOM 2874 N N . VAL B 1 74 ? 8.456 5.361 -34.092 1.00 15.71 74 VAL B N 1
ATOM 2875 C CA . VAL B 1 74 ? 8.031 6.739 -34.212 1.00 15.03 74 VAL B CA 1
ATOM 2876 C C . VAL B 1 74 ? 9.279 7.587 -34.051 1.00 15.06 74 VAL B C 1
ATOM 2877 O O . VAL B 1 74 ? 10.080 7.353 -33.145 1.00 14.60 74 VAL B O 1
ATOM 2881 N N . ASP B 1 75 ? 9.447 8.548 -34.952 1.00 15.69 75 ASP B N 1
ATOM 2882 C CA . ASP B 1 75 ? 10.531 9.507 -34.892 1.00 16.68 75 ASP B CA 1
ATOM 2883 C C . ASP B 1 75 ? 10.310 10.375 -33.661 1.00 17.15 75 ASP B C 1
ATOM 2884 O O . ASP B 1 75 ? 9.256 10.995 -33.514 1.00 17.24 75 ASP B O 1
ATOM 2889 N N . THR B 1 76 ? 11.303 10.397 -32.777 1.00 17.17 76 THR B N 1
ATOM 2890 C CA . THR B 1 76 ? 11.186 11.109 -31.505 1.00 17.78 76 THR B CA 1
ATOM 2891 C C . THR B 1 76 ? 12.055 12.357 -31.426 1.00 18.34 76 THR B C 1
ATOM 2892 O O . THR B 1 76 ? 12.126 13.002 -30.372 1.00 17.94 76 THR B O 1
ATOM 2896 N N . ARG B 1 77 ? 12.699 12.717 -32.533 1.00 18.89 77 ARG B N 1
ATOM 2897 C CA . ARG B 1 77 ? 13.583 13.888 -32.533 1.00 20.01 77 ARG B CA 1
ATOM 2898 C C . ARG B 1 77 ? 12.837 15.166 -32.185 1.00 19.38 77 ARG B C 1
ATOM 2899 O O . ARG B 1 77 ? 13.417 16.075 -31.610 1.00 20.08 77 ARG B O 1
ATOM 2907 N N . GLY B 1 78 ? 11.544 15.219 -32.502 1.00 18.88 78 GLY B N 1
ATOM 2908 C CA . GLY B 1 78 ? 10.708 16.369 -32.143 1.00 17.93 78 GLY B CA 1
ATOM 2909 C C . GLY B 1 78 ? 10.192 16.385 -30.706 1.00 17.51 78 GLY B C 1
ATOM 2910 O O . GLY B 1 78 ? 9.438 17.285 -30.324 1.00 16.36 78 GLY B O 1
ATOM 2911 N N . ILE B 1 79 ? 10.581 15.391 -29.907 1.00 17.72 79 ILE B N 1
ATOM 2912 C CA . ILE B 1 79 ? 10.224 15.391 -28.498 1.00 17.76 79 ILE B CA 1
ATOM 2913 C C . ILE B 1 79 ? 11.345 16.033 -27.685 1.00 18.13 79 ILE B C 1
ATOM 2914 O O . ILE B 1 79 ? 12.471 15.555 -27.659 1.00 18.34 79 ILE B O 1
ATOM 2919 N N . VAL B 1 80 ? 11.002 17.135 -27.045 1.00 18.19 80 VAL B N 1
ATOM 2920 C CA . VAL B 1 80 ? 11.944 17.959 -26.310 1.00 19.06 80 VAL B CA 1
ATOM 2921 C C . VAL B 1 80 ? 11.786 17.601 -24.843 1.00 19.09 80 VAL B C 1
ATOM 2922 O O . VAL B 1 80 ? 10.716 17.182 -24.423 1.00 18.14 80 VAL B O 1
ATOM 2926 N N . LYS B 1 81 ? 12.868 17.730 -24.081 1.00 18.93 81 LYS B N 1
ATOM 2927 C CA . LYS B 1 81 ? 12.801 17.576 -22.644 1.00 19.53 81 LYS B CA 1
ATOM 2928 C C . LYS B 1 81 ? 12.724 18.941 -21.973 1.00 19.73 81 LYS B C 1
ATOM 2929 O O . LYS B 1 81 ? 13.519 19.847 -22.261 1.00 19.52 81 LYS B O 1
ATOM 2935 N N . ASP B 1 82 ? 11.712 19.097 -21.132 1.00 19.63 82 ASP B N 1
ATOM 2936 C CA . ASP B 1 82 ? 11.540 20.272 -20.313 1.00 20.95 82 ASP B CA 1
ATOM 2937 C C . ASP B 1 82 ? 12.337 20.122 -19.012 1.00 21.87 82 ASP B C 1
ATOM 2938 O O . ASP B 1 82 ? 12.137 19.172 -18.251 1.00 22.13 82 ASP B O 1
ATOM 2943 N N . GLU B 1 83 ? 13.220 21.076 -18.745 1.00 22.96 83 GLU B N 1
ATOM 2944 C CA . GLU B 1 83 ? 14.023 21.053 -17.515 1.00 24.18 83 GLU B CA 1
ATOM 2945 C C . GLU B 1 83 ? 13.298 21.578 -16.279 1.00 24.18 83 GLU B C 1
ATOM 2946 O O . GLU B 1 83 ? 13.761 21.381 -15.146 1.00 24.98 83 GLU B O 1
ATOM 2952 N N . LYS B 1 84 ? 12.158 22.224 -16.506 1.00 23.95 84 LYS B N 1
ATOM 2953 C CA . LYS B 1 84 ? 11.391 22.906 -15.466 1.00 24.44 84 LYS B CA 1
ATOM 2954 C C . LYS B 1 84 ? 10.045 22.209 -15.178 1.00 23.47 84 LYS B C 1
ATOM 2955 O O . LYS B 1 84 ? 9.445 22.395 -14.104 1.00 24.69 84 LYS B O 1
ATOM 2961 N N . LYS B 1 85 ? 9.568 21.423 -16.135 1.00 21.14 85 LYS B N 1
ATOM 2962 C CA . LYS B 1 85 ? 8.273 20.776 -15.995 1.00 19.03 85 LYS B CA 1
ATOM 2963 C C . LYS B 1 85 ? 8.453 19.271 -16.106 1.00 17.64 85 LYS B C 1
ATOM 2964 O O . LYS B 1 85 ? 9.277 18.791 -16.869 1.00 17.02 85 LYS B O 1
ATOM 2970 N N . HIS B 1 86 ? 7.650 18.536 -15.348 1.00 16.67 86 HIS B N 1
ATOM 2971 C CA . HIS B 1 86 ? 7.670 17.095 -15.378 1.00 14.80 86 HIS B CA 1
ATOM 2972 C C . HIS B 1 86 ? 6.749 16.546 -16.446 1.00 13.44 86 HIS B C 1
ATOM 2973 O O . HIS B 1 86 ? 5.846 17.222 -16.906 1.00 12.30 86 HIS B O 1
ATOM 2980 N N . THR B 1 87 ? 7.023 15.305 -16.819 1.00 12.39 87 THR B N 1
ATOM 2981 C CA . THR B 1 87 ? 6.296 14.590 -17.838 1.00 11.36 87 THR B CA 1
ATOM 2982 C C . THR B 1 87 ? 4.806 14.578 -17.509 1.00 10.73 87 THR B C 1
ATOM 2983 O O . THR B 1 87 ? 4.407 14.391 -16.352 1.00 10.13 87 THR B O 1
ATOM 2987 N N . GLY B 1 88 ? 3.995 14.810 -18.533 1.00 10.26 88 GLY B N 1
ATOM 2988 C CA . GLY B 1 88 ? 2.554 14.753 -18.403 1.00 9.40 88 GLY B CA 1
ATOM 2989 C C . GLY B 1 88 ? 2.104 13.445 -17.769 1.00 9.48 88 GLY B C 1
ATOM 2990 O O . GLY B 1 88 ? 2.643 12.373 -18.058 1.00 9.17 88 GLY B O 1
ATOM 2991 N N . ILE B 1 89 ? 1.137 13.548 -16.874 1.00 9.09 89 ILE B N 1
ATOM 2992 C CA . ILE B 1 89 ? 0.518 12.398 -16.282 1.00 10.28 89 ILE B CA 1
ATOM 2993 C C . ILE B 1 89 ? -0.993 12.619 -16.258 1.00 10.18 89 ILE B C 1
ATOM 2994 O O . ILE B 1 89 ? -1.490 13.744 -16.119 1.00 9.43 89 ILE B O 1
ATOM 2999 N N . VAL B 1 90 ? -1.711 11.528 -16.438 1.00 10.25 90 VAL B N 1
ATOM 3000 C CA . VAL B 1 90 ? -3.132 11.523 -16.233 1.00 10.82 90 VAL B CA 1
ATOM 3001 C C . VAL B 1 90 ? -3.508 10.199 -15.571 1.00 10.02 90 VAL B C 1
ATOM 3002 O O . VAL B 1 90 ? -3.052 9.118 -15.977 1.00 10.27 90 VAL B O 1
ATOM 3006 N N . PHE B 1 91 ? -4.328 10.303 -14.550 1.00 9.55 91 PHE B N 1
ATOM 3007 C CA . PHE B 1 91 ? -4.868 9.123 -13.872 1.00 10.51 91 PHE B CA 1
ATOM 3008 C C . PHE B 1 91 ? -6.208 8.852 -14.478 1.00 11.19 91 PHE B C 1
ATOM 3009 O O . PHE B 1 91 ? -7.058 9.736 -14.513 1.00 11.43 91 PHE B O 1
ATOM 3017 N N . VAL B 1 92 ? -6.361 7.636 -14.987 1.00 12.15 92 VAL B N 1
ATOM 3018 C CA . VAL B 1 92 ? -7.482 7.286 -15.840 1.00 13.22 92 VAL B CA 1
ATOM 3019 C C . VAL B 1 92 ? -8.315 6.184 -15.201 1.00 13.47 92 VAL B C 1
ATOM 3020 O O . VAL B 1 92 ? -7.785 5.161 -14.764 1.00 12.96 92 VAL B O 1
ATOM 3024 N N . GLN B 1 93 ? -9.622 6.409 -15.121 1.00 14.47 93 GLN B N 1
ATOM 3025 C CA . GLN B 1 93 ? -10.530 5.325 -14.816 1.00 14.78 93 GLN B CA 1
ATOM 3026 C C . GLN B 1 93 ? -11.385 5.084 -16.039 1.00 16.65 93 GLN B C 1
ATOM 3027 O O . GLN B 1 93 ? -12.303 5.857 -16.318 1.00 16.32 93 GLN B O 1
ATOM 3033 N N . LEU B 1 94 ? -11.082 4.010 -16.753 1.00 17.44 94 LEU B N 1
ATOM 3034 C CA . LEU B 1 94 ? -11.772 3.682 -17.990 1.00 20.02 94 LEU B CA 1
ATOM 3035 C C . LEU B 1 94 ? -13.036 2.868 -17.745 1.00 21.62 94 LEU B C 1
ATOM 3036 O O . LEU B 1 94 ? -13.904 2.785 -18.619 1.00 21.97 94 LEU B O 1
ATOM 3041 N N . LYS B 1 95 ? -13.124 2.256 -16.569 1.00 23.19 95 LYS B N 1
ATOM 3042 C CA . LYS B 1 95 ? -14.224 1.356 -16.266 1.00 25.02 95 LYS B CA 1
ATOM 3043 C C . LYS B 1 95 ? -15.404 2.105 -15.675 1.00 25.79 95 LYS B C 1
ATOM 3044 O O . LYS B 1 95 ? -15.258 3.206 -15.115 1.00 25.29 95 LYS B O 1
ATOM 3050 N N . GLY B 1 96 ? -16.579 1.493 -15.807 1.00 27.11 96 GLY B N 1
ATOM 3051 C CA . GLY B 1 96 ? -17.791 2.025 -15.224 1.00 28.64 96 GLY B CA 1
ATOM 3052 C C . GLY B 1 96 ? -18.684 2.744 -16.213 1.00 29.92 96 GLY B C 1
ATOM 3053 O O . GLY B 1 96 ? -18.313 2.965 -17.375 1.00 30.12 96 GLY B O 1
ATOM 3054 N N . ALA B 1 97 ? -19.871 3.112 -15.738 1.00 30.88 97 ALA B N 1
ATOM 3055 C CA . ALA B 1 97 ? -20.836 3.862 -16.540 1.00 31.66 97 ALA B CA 1
ATOM 3056 C C . ALA B 1 97 ? -20.307 5.256 -16.859 1.00 31.88 97 ALA B C 1
ATOM 3057 O O . ALA B 1 97 ? -20.681 5.851 -17.875 1.00 32.43 97 ALA B O 1
ATOM 3059 N N . SER B 1 98 ? -19.424 5.757 -15.992 1.00 31.68 98 SER B N 1
ATOM 3060 C CA . SER B 1 98 ? -18.906 7.111 -16.100 1.00 31.26 98 SER B CA 1
ATOM 3061 C C . SER B 1 98 ? -17.372 7.177 -15.973 1.00 30.40 98 SER B C 1
ATOM 3062 O O . SER B 1 98 ? -16.851 7.545 -14.913 1.00 31.05 98 SER B O 1
ATOM 3065 N N . PRO B 1 99 ? -16.640 6.828 -17.050 1.00 29.27 99 PRO B N 1
ATOM 3066 C CA . PRO B 1 99 ? -15.177 6.904 -16.986 1.00 28.05 99 PRO B CA 1
ATOM 3067 C C . PRO B 1 99 ? -14.667 8.315 -16.681 1.00 26.33 99 PRO B C 1
ATOM 3068 O O . PRO B 1 99 ? -15.267 9.309 -17.098 1.00 26.26 99 PRO B O 1
ATOM 3072 N N . SER B 1 100 ? -13.570 8.395 -15.942 1.00 23.60 100 SER B N 1
ATOM 3073 C CA . SER B 1 100 ? -13.103 9.673 -15.452 1.00 21.48 100 SER B CA 1
ATOM 3074 C C . SER B 1 100 ? -11.584 9.761 -15.555 1.00 19.92 100 SER B C 1
ATOM 3075 O O . SER B 1 100 ? -10.894 8.773 -15.840 1.00 18.52 100 SER B O 1
ATOM 3078 N N . PHE B 1 101 ? -11.069 10.962 -15.365 1.00 17.97 101 PHE B N 1
ATOM 3079 C CA . PHE B 1 101 ? -9.639 11.155 -15.425 1.00 16.90 101 PHE B CA 1
ATOM 3080 C C . PHE B 1 101 ? -9.267 12.272 -14.512 1.00 15.80 101 PHE B C 1
ATOM 3081 O O . PHE B 1 101 ? -10.103 13.101 -14.148 1.00 14.75 101 PHE B O 1
ATOM 3089 N N . LEU B 1 102 ? -8.003 12.277 -14.115 1.00 14.52 102 LEU B N 1
ATOM 3090 C CA . LEU B 1 102 ? -7.462 13.378 -13.363 1.00 13.34 102 LEU B CA 1
ATOM 3091 C C . LEU B 1 102 ? -6.184 13.707 -14.099 1.00 12.24 102 LEU B C 1
ATOM 3092 O O . LEU B 1 102 ? -5.184 12.973 -14.000 1.00 10.79 102 LEU B O 1
ATOM 3097 N N . LEU B 1 103 ? -6.231 14.791 -14.858 1.00 11.36 103 LEU B N 1
ATOM 3098 C CA . LEU B 1 103 ? -5.109 15.175 -15.684 1.00 10.71 103 LEU B CA 1
ATOM 3099 C C . LEU B 1 103 ? -4.338 16.305 -15.014 1.00 11.45 103 LEU B C 1
ATOM 3100 O O . LEU B 1 103 ? -4.916 17.334 -14.647 1.00 11.01 103 LEU B O 1
ATOM 3105 N N . TYR B 1 104 ? -3.027 16.118 -14.909 1.00 10.75 104 TYR B N 1
ATOM 3106 C CA . TYR B 1 104 ? -2.144 17.088 -14.279 1.00 10.85 104 TYR B CA 1
ATOM 3107 C C . TYR B 1 104 ? -1.718 18.046 -15.362 1.00 11.19 104 TYR B C 1
ATOM 3108 O O . TYR B 1 104 ? -1.073 17.648 -16.326 1.00 10.83 104 TYR B O 1
ATOM 3117 N N . ASP B 1 105 ? -2.151 19.291 -15.226 1.00 11.34 105 ASP B N 1
ATOM 3118 C CA . ASP B 1 105 ? -2.024 20.243 -16.317 1.00 13.17 105 ASP B CA 1
ATOM 3119 C C . ASP B 1 105 ? -0.711 21.004 -16.268 1.00 13.52 105 ASP B C 1
ATOM 3120 O O . ASP B 1 105 ? -0.283 21.549 -17.297 1.00 14.23 105 ASP B O 1
ATOM 3125 N N . ASP B 1 106 ? -0.068 21.081 -15.102 1.00 13.93 106 ASP B N 1
ATOM 3126 C CA . ASP B 1 106 ? 1.186 21.861 -15.049 1.00 15.16 106 ASP B CA 1
ATOM 3127 C C . ASP B 1 106 ? 2.360 20.944 -15.337 1.00 14.17 106 ASP B C 1
ATOM 3128 O O . ASP B 1 106 ? 3.118 20.551 -14.441 1.00 14.52 106 ASP B O 1
ATOM 3133 N N . VAL B 1 107 ? 2.477 20.606 -16.613 1.00 12.51 107 VAL B N 1
ATOM 3134 C CA . VAL B 1 107 ? 3.331 19.520 -17.076 1.00 10.84 107 VAL B CA 1
ATOM 3135 C C . VAL B 1 107 ? 3.954 19.925 -18.404 1.00 10.61 107 VAL B C 1
ATOM 3136 O O . VAL B 1 107 ? 3.575 20.945 -19.006 1.00 10.24 107 VAL B O 1
ATOM 3140 N N . ALA B 1 108 ? 4.924 19.137 -18.833 1.00 10.43 108 ALA B N 1
ATOM 3141 C CA . ALA B 1 108 ? 5.836 19.528 -19.891 1.00 10.92 108 ALA B CA 1
ATOM 3142 C C . ALA B 1 108 ? 5.174 19.774 -21.245 1.00 11.20 108 ALA B C 1
ATOM 3143 O O . ALA B 1 108 ? 5.497 20.743 -21.947 1.00 11.22 108 ALA B O 1
ATOM 3145 N N . TYR B 1 109 ? 4.218 18.927 -21.607 1.00 10.97 109 TYR B N 1
ATOM 3146 C CA . TYR B 1 109 ? 3.609 19.043 -22.921 1.00 10.79 109 TYR B CA 1
ATOM 3147 C C . TYR B 1 109 ? 2.783 20.322 -23.087 1.00 11.09 109 TYR B C 1
ATOM 3148 O O . TYR B 1 109 ? 2.547 20.748 -24.216 1.00 11.83 109 TYR B O 1
ATOM 3157 N N . PHE B 1 110 ? 2.349 20.911 -21.974 1.00 11.19 110 PHE B N 1
ATOM 3158 C CA . PHE B 1 110 ? 1.605 22.172 -22.006 1.00 12.14 110 PHE B CA 1
ATOM 3159 C C . PHE B 1 110 ? 2.541 23.379 -22.004 1.00 12.77 110 PHE B C 1
ATOM 3160 O O . PHE B 1 110 ? 2.077 24.522 -22.055 1.00 12.65 110 PHE B O 1
ATOM 3168 N N . ASN B 1 111 ? 3.843 23.105 -21.952 1.00 13.82 111 ASN B N 1
ATOM 3169 C CA . ASN B 1 111 ? 4.870 24.146 -21.860 1.00 15.64 111 ASN B CA 1
ATOM 3170 C C . ASN B 1 111 ? 5.717 24.280 -23.133 1.00 16.75 111 ASN B C 1
ATOM 3171 O O . ASN B 1 111 ? 6.897 24.659 -23.089 1.00 16.11 111 ASN B O 1
ATOM 3184 N N . THR B 1 113 ? 7.099 25.948 -26.379 1.00 19.47 113 THR B N 1
ATOM 3185 C CA . THR B 1 113 ? 7.366 27.242 -27.003 1.00 19.20 113 THR B CA 1
ATOM 3186 C C . THR B 1 113 ? 7.768 27.023 -28.458 1.00 19.11 113 THR B C 1
ATOM 3187 O O . THR B 1 113 ? 8.010 25.894 -28.884 1.00 18.26 113 THR B O 1
ATOM 3191 N N . LEU B 1 114 ? 7.887 28.102 -29.225 1.00 19.06 114 LEU B N 1
ATOM 3192 C CA . LEU B 1 114 ? 8.331 27.942 -30.595 1.00 18.98 114 LEU B CA 1
ATOM 3193 C C . LEU B 1 114 ? 9.778 27.437 -30.683 1.00 18.82 114 LEU B C 1
ATOM 3194 O O . LEU B 1 114 ? 10.145 26.771 -31.659 1.00 18.03 114 LEU B O 1
ATOM 3199 N N . ASN B 1 115 ? 10.567 27.715 -29.640 1.00 18.97 115 ASN B N 1
ATOM 3200 C CA . ASN B 1 115 ? 11.936 27.212 -29.534 1.00 20.44 115 ASN B CA 1
ATOM 3201 C C . ASN B 1 115 ? 11.998 25.686 -29.474 1.00 20.26 115 ASN B C 1
ATOM 3202 O O . ASN B 1 115 ? 13.038 25.089 -29.749 1.00 20.57 115 ASN B O 1
ATOM 3207 N N . ASP B 1 116 ? 10.871 25.066 -29.137 1.00 20.34 116 ASP B N 1
ATOM 3208 C CA . ASP B 1 116 ? 10.789 23.620 -28.926 1.00 20.73 116 ASP B CA 1
ATOM 3209 C C . ASP B 1 116 ? 10.424 22.861 -30.202 1.00 20.77 116 ASP B C 1
ATOM 3210 O O . ASP B 1 116 ? 10.524 21.638 -30.247 1.00 21.26 116 ASP B O 1
ATOM 3215 N N . ILE B 1 117 ? 10.018 23.592 -31.236 1.00 20.24 117 ILE B N 1
ATOM 3216 C CA . ILE B 1 117 ? 9.517 22.974 -32.456 1.00 20.11 117 ILE B CA 1
ATOM 3217 C C . ILE B 1 117 ? 10.655 22.580 -33.382 1.00 20.61 117 ILE B C 1
ATOM 3218 O O . ILE B 1 117 ? 11.494 23.420 -33.758 1.00 20.49 117 ILE B O 1
ATOM 3223 N N . ASN B 1 118 ? 10.691 21.293 -33.717 1.00 20.54 118 ASN B N 1
ATOM 3224 C CA . ASN B 1 118 ? 11.588 20.783 -34.751 1.00 20.90 118 ASN B CA 1
ATOM 3225 C C . ASN B 1 118 ? 10.990 21.108 -36.110 1.00 21.20 118 ASN B C 1
ATOM 3226 O O . ASN B 1 118 ? 10.004 20.499 -36.539 1.00 20.38 118 ASN B O 1
ATOM 3231 N N . TRP B 1 119 ? 11.581 22.090 -36.785 1.00 21.42 119 TRP B N 1
ATOM 3232 C CA . TRP B 1 119 ? 11.013 22.575 -38.040 1.00 22.41 119 TRP B CA 1
ATOM 3233 C C . TRP B 1 119 ? 11.255 21.625 -39.204 1.00 23.06 119 TRP B C 1
ATOM 3234 O O . TRP B 1 119 ? 10.446 21.565 -40.108 1.00 23.65 119 TRP B O 1
ATOM 3245 N N . ASP B 1 120 ? 12.338 20.857 -39.157 1.00 24.33 120 ASP B N 1
ATOM 3246 C CA . ASP B 1 120 ? 12.564 19.823 -40.165 1.00 25.38 120 ASP B CA 1
ATOM 3247 C C . ASP B 1 120 ? 11.376 18.862 -40.247 1.00 25.56 120 ASP B C 1
ATOM 3248 O O . ASP B 1 120 ? 10.861 18.580 -41.325 1.00 25.36 120 ASP B O 1
ATOM 3253 N N . ILE B 1 121 ? 10.928 18.400 -39.084 1.00 26.31 121 ILE B N 1
ATOM 3254 C CA . ILE B 1 121 ? 9.780 17.506 -38.977 1.00 26.86 121 ILE B CA 1
ATOM 3255 C C . ILE B 1 121 ? 8.477 18.125 -39.490 1.00 27.06 121 ILE B C 1
ATOM 3256 O O . ILE B 1 121 ? 7.779 17.504 -40.304 1.00 26.96 121 ILE B O 1
ATOM 3261 N N . VAL B 1 122 ? 8.146 19.338 -39.039 1.00 27.26 122 VAL B N 1
ATOM 3262 C CA . VAL B 1 122 ? 6.902 19.974 -39.491 1.00 27.82 122 VAL B CA 1
ATOM 3263 C C . VAL B 1 122 ? 6.887 20.169 -41.012 1.00 27.88 122 VAL B C 1
ATOM 3264 O O . VAL B 1 122 ? 5.848 20.017 -41.660 1.00 27.81 122 VAL B O 1
ATOM 3268 N N . GLU B 1 123 ? 8.052 20.493 -41.566 1.00 28.50 123 GLU B N 1
ATOM 3269 C CA . GLU B 1 123 ? 8.182 20.808 -42.986 1.00 29.04 123 GLU B CA 1
ATOM 3270 C C . GLU B 1 123 ? 8.196 19.556 -43.852 1.00 28.34 123 GLU B C 1
ATOM 3271 O O . GLU B 1 123 ? 7.793 19.586 -45.010 1.00 28.69 123 GLU B O 1
ATOM 3277 N N . GLU B 1 124 ? 8.653 18.455 -43.275 1.00 27.53 124 GLU B N 1
ATOM 3278 C CA . GLU B 1 124 ? 8.680 17.169 -43.944 1.00 27.08 124 GLU B CA 1
ATOM 3279 C C . GLU B 1 124 ? 7.283 16.513 -43.990 1.00 25.38 124 GLU B C 1
ATOM 3280 O O . GLU B 1 124 ? 7.029 15.630 -44.809 1.00 25.24 124 GLU B O 1
ATOM 3286 N N . ALA B 1 125 ? 6.381 16.944 -43.111 1.00 23.26 125 ALA B N 1
ATOM 3287 C CA . ALA B 1 125 ? 5.080 16.292 -42.977 1.00 21.78 125 ALA B CA 1
ATOM 3288 C C . ALA B 1 125 ? 4.111 16.612 -44.113 1.00 20.53 125 ALA B C 1
ATOM 3289 O O . ALA B 1 125 ? 3.964 17.762 -44.520 1.00 20.03 125 ALA B O 1
ATOM 3291 N N . LYS B 1 126 ? 3.465 15.569 -44.612 1.00 19.62 126 LYS B N 1
ATOM 3292 C CA . LYS B 1 126 ? 2.415 15.703 -45.614 1.00 19.32 126 LYS B CA 1
ATOM 3293 C C . LYS B 1 126 ? 1.090 15.919 -44.901 1.00 18.17 126 LYS B C 1
ATOM 3294 O O . LYS B 1 126 ? 0.181 16.583 -45.423 1.00 17.59 126 LYS B O 1
ATOM 3300 N N . ILE B 1 127 ? 0.988 15.337 -43.707 1.00 16.56 127 ILE B N 1
ATOM 3301 C CA . ILE B 1 127 ? -0.159 15.527 -42.848 1.00 16.20 127 ILE B CA 1
ATOM 3302 C C . ILE B 1 127 ? 0.352 15.876 -41.457 1.00 15.43 127 ILE B C 1
ATOM 3303 O O . ILE B 1 127 ? 1.278 15.243 -40.943 1.00 14.74 127 ILE B O 1
ATOM 3308 N N . VAL B 1 128 ? -0.214 16.929 -40.882 1.00 14.52 128 VAL B N 1
ATOM 3309 C CA . VAL B 1 128 ? 0.042 17.265 -39.487 1.00 14.28 128 VAL B CA 1
ATOM 3310 C C . VAL B 1 128 ? -1.263 17.082 -38.702 1.00 13.87 128 VAL B C 1
ATOM 3311 O O . VAL B 1 128 ? -2.324 17.619 -39.054 1.00 13.44 128 VAL B O 1
ATOM 3315 N N . ASN B 1 129 ? -1.159 16.297 -37.641 1.00 13.69 129 ASN B N 1
ATOM 3316 C CA . ASN B 1 129 ? -2.278 15.922 -36.809 1.00 13.93 129 ASN B CA 1
ATOM 3317 C C . ASN B 1 129 ? -2.134 16.580 -35.439 1.00 14.29 129 ASN B C 1
ATOM 3318 O O . ASN B 1 129 ? -1.075 16.501 -34.819 1.00 13.54 129 ASN B O 1
ATOM 3323 N N . PHE B 1 130 ? -3.203 17.223 -34.990 1.00 14.48 130 PHE B N 1
ATOM 3324 C CA . PHE B 1 130 ? -3.282 17.787 -33.646 1.00 15.82 130 PHE B CA 1
ATOM 3325 C C . PHE B 1 130 ? -4.704 17.642 -33.099 1.00 15.85 130 PHE B C 1
ATOM 3326 O O . PHE B 1 130 ? -5.629 17.317 -33.838 1.00 17.48 130 PHE B O 1
ATOM 3334 N N . GLY B 1 131 ? -4.864 17.842 -31.802 1.00 16.73 131 GLY B N 1
ATOM 3335 C CA . GLY B 1 131 ? -6.152 17.657 -31.140 1.00 16.11 131 GLY B CA 1
ATOM 3336 C C . GLY B 1 131 ? 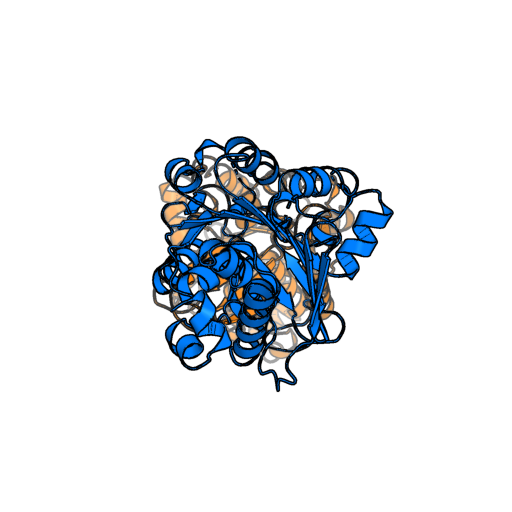-6.346 18.795 -30.170 1.00 15.67 131 GLY B C 1
ATOM 3337 O O . GLY B 1 131 ? -5.430 19.605 -29.977 1.00 16.02 131 GLY B O 1
ATOM 3338 N N . SER B 1 132 ? -7.531 18.862 -29.573 1.00 15.03 132 SER B N 1
ATOM 3339 C CA . SER B 1 132 ? -7.861 19.993 -28.731 1.00 14.70 132 SER B CA 1
ATOM 3340 C C . SER B 1 132 ? -7.174 19.976 -27.370 1.00 13.78 132 SER B C 1
ATOM 3341 O O . SER B 1 132 ? -7.017 21.032 -26.761 1.00 12.95 132 SER B O 1
ATOM 3344 N N . VAL B 1 133 ? -6.758 18.796 -26.900 1.00 12.77 133 VAL B N 1
ATOM 3345 C CA . VAL B 1 133 ? -6.217 18.703 -25.539 1.00 12.52 133 VAL B CA 1
ATOM 3346 C C . VAL B 1 133 ? -5.006 19.589 -25.356 1.00 12.64 133 VAL B C 1
ATOM 3347 O O . VAL B 1 133 ? -4.897 20.295 -24.339 1.00 11.91 133 VAL B O 1
ATOM 3351 N N . ILE B 1 134 ? -4.142 19.608 -26.367 1.00 11.95 134 ILE B N 1
ATOM 3352 C CA . ILE B 1 134 ? -2.907 20.381 -26.282 1.00 12.62 134 ILE B CA 1
ATOM 3353 C C . ILE B 1 134 ? -3.183 21.896 -26.178 1.00 11.91 134 ILE B C 1
ATOM 3354 O O . ILE B 1 134 ? -2.369 22.642 -25.637 1.00 12.29 134 ILE B O 1
ATOM 3359 N N . LEU B 1 135 ? -4.354 22.311 -26.654 1.00 12.52 135 LEU B N 1
ATOM 3360 C CA . LEU B 1 135 ? -4.690 23.725 -26.755 1.00 13.48 135 LEU B CA 1
ATOM 3361 C C . LEU B 1 135 ? -5.253 24.229 -25.439 1.00 14.01 135 LEU B C 1
ATOM 3362 O O . LEU B 1 135 ? -5.457 25.425 -25.276 1.00 13.71 135 LEU B O 1
ATOM 3367 N N . ALA B 1 136 ? -5.509 23.311 -24.514 1.00 13.75 136 ALA B N 1
ATOM 3368 C CA . ALA B 1 136 ? -6.082 23.662 -23.210 1.00 14.60 136 ALA B CA 1
ATOM 3369 C C . ALA B 1 136 ? -5.237 24.650 -22.401 1.00 13.95 136 ALA B C 1
ATOM 3370 O O . ALA B 1 136 ? -5.770 25.362 -21.540 1.00 14.58 136 ALA B O 1
ATOM 3372 N N . ARG B 1 137 ? -3.935 24.691 -22.657 1.00 13.97 137 ARG B N 1
ATOM 3373 C CA . ARG B 1 137 ? -3.056 25.604 -21.932 1.00 14.70 137 ARG B CA 1
ATOM 3374 C C . ARG B 1 137 ? -2.017 26.252 -22.815 1.00 15.60 137 ARG B C 1
ATOM 3375 O O . ARG B 1 137 ? -1.530 25.652 -23.773 1.00 15.59 137 ARG B O 1
ATOM 3383 N N . ASN B 1 138 ? -1.637 27.463 -22.423 1.00 16.12 138 ASN B N 1
ATOM 3384 C CA . ASN B 1 138 ? -0.500 28.154 -22.969 1.00 16.61 138 ASN B CA 1
ATOM 3385 C C . ASN B 1 138 ? 0.745 27.795 -22.152 1.00 16.62 138 ASN B C 1
ATOM 3386 O O . ASN B 1 138 ? 0.633 27.480 -20.957 1.00 17.08 138 ASN B O 1
ATOM 3391 N N . PRO B 1 139 ? 1.936 27.883 -22.760 1.00 16.11 139 PRO B N 1
ATOM 3392 C CA . PRO B 1 139 ? 2.228 28.362 -24.124 1.00 15.57 139 PRO B CA 1
ATOM 3393 C C . PRO B 1 139 ? 1.957 27.369 -25.264 1.00 15.08 139 PRO B C 1
ATOM 3394 O O . PRO B 1 139 ? 2.008 27.768 -26.420 1.00 15.16 139 PRO B O 1
ATOM 3398 N N . SER B 1 140 ? 1.655 26.107 -24.947 1.00 13.94 140 SER B N 1
ATOM 3399 C CA . SER B 1 140 ? 1.453 25.107 -25.987 1.00 13.28 140 SER B CA 1
ATOM 3400 C C . SER B 1 140 ? 0.318 25.479 -26.939 1.00 13.47 140 SER B C 1
ATOM 3401 O O . SER B 1 140 ? 0.431 25.231 -28.120 1.00 13.97 140 SER B O 1
ATOM 3404 N N . ARG B 1 141 ? -0.773 26.050 -26.431 1.00 13.23 141 ARG B N 1
ATOM 3405 C CA . ARG B 1 141 ? -1.855 26.492 -27.314 1.00 13.89 141 ARG B CA 1
ATOM 3406 C C . ARG B 1 141 ? -1.320 27.415 -28.415 1.00 14.17 141 ARG B C 1
ATOM 3407 O O . ARG B 1 141 ? -1.511 27.146 -29.599 1.00 13.57 141 ARG B O 1
ATOM 3415 N N . GLU B 1 142 ? -0.661 28.496 -27.996 1.00 14.48 142 GLU B N 1
ATOM 3416 C CA . GLU B 1 142 ? -0.129 29.493 -28.918 1.00 16.07 142 GLU B CA 1
ATOM 3417 C C . GLU B 1 142 ? 0.828 28.844 -29.888 1.00 15.45 142 GLU B C 1
ATOM 3418 O O . GLU B 1 142 ? 0.740 29.048 -31.102 1.00 15.75 142 GLU B O 1
ATOM 3424 N N . THR B 1 143 ? 1.757 28.080 -29.329 1.00 14.78 143 THR B N 1
ATOM 3425 C CA . THR B 1 143 ? 2.805 27.434 -30.093 1.00 14.64 143 THR B CA 1
ATOM 3426 C C . THR B 1 143 ? 2.206 26.529 -31.151 1.00 14.35 143 THR B C 1
ATOM 3427 O O . THR B 1 143 ? 2.587 26.602 -32.310 1.00 13.82 143 THR B O 1
ATOM 3431 N N . VAL B 1 144 ? 1.266 25.682 -30.749 1.00 13.91 144 VAL B N 1
ATOM 3432 C CA . VAL B 1 144 ? 0.651 24.759 -31.688 1.00 14.01 144 VAL B CA 1
ATOM 3433 C C . VAL B 1 144 ? -0.125 25.502 -32.774 1.00 14.51 144 VAL B C 1
ATOM 3434 O O . VAL B 1 144 ? -0.008 25.174 -33.945 1.00 13.27 144 VAL B O 1
ATOM 3446 N N . LYS B 1 146 ? 0.298 28.452 -33.952 1.00 17.59 146 LYS B N 1
ATOM 3447 C CA . LYS B 1 146 ? 1.225 29.124 -34.871 1.00 18.42 146 LYS B CA 1
ATOM 3448 C C . LYS B 1 146 ? 1.847 28.122 -35.829 1.00 18.72 146 LYS B C 1
ATOM 3449 O O . LYS B 1 146 ? 2.000 28.421 -37.003 1.00 18.31 146 LYS B O 1
ATOM 3455 N N . VAL B 1 147 ? 2.185 26.936 -35.324 1.00 18.31 147 VAL B N 1
ATOM 3456 C CA . VAL B 1 147 ? 2.698 25.846 -36.164 1.00 19.23 147 VAL B CA 1
ATOM 3457 C C . VAL B 1 147 ? 1.664 25.445 -37.228 1.00 19.78 147 VAL B C 1
ATOM 3458 O O . VAL B 1 147 ? 1.999 25.319 -38.411 1.00 20.26 147 VAL B O 1
ATOM 3462 N N . ILE B 1 148 ? 0.412 25.266 -36.812 1.00 19.89 148 ILE B N 1
ATOM 3463 C CA . ILE B 1 148 ? -0.646 24.836 -37.729 1.00 20.44 148 ILE B CA 1
ATOM 3464 C C . ILE B 1 148 ? -0.943 25.923 -38.765 1.00 21.46 148 ILE B C 1
ATOM 3465 O O . ILE B 1 148 ? -1.055 25.643 -39.960 1.00 21.36 148 ILE B O 1
ATOM 3470 N N . LYS B 1 149 ? -1.055 27.159 -38.294 1.00 22.65 149 LYS B N 1
ATOM 3471 C CA . LYS B 1 149 ? -1.272 28.298 -39.185 1.00 23.94 149 LYS B CA 1
ATOM 3472 C C . LYS B 1 149 ? -0.197 28.369 -40.249 1.00 24.50 149 LYS B C 1
ATOM 3473 O O . LYS B 1 149 ? -0.498 28.515 -41.439 1.00 24.39 149 LYS B O 1
ATOM 3479 N N . LYS B 1 150 ? 1.054 28.259 -39.809 1.00 24.94 150 LYS B N 1
ATOM 3480 C CA . LYS B 1 150 ? 2.198 28.242 -40.708 1.00 26.37 150 LYS B CA 1
ATOM 3481 C C . LYS B 1 150 ? 2.134 27.164 -41.799 1.00 27.29 150 LYS B C 1
ATOM 3482 O O . LYS B 1 150 ? 2.259 27.469 -42.986 1.00 28.03 150 LYS B O 1
ATOM 3488 N N . ILE B 1 151 ? 1.951 25.908 -41.400 1.00 27.83 151 ILE B N 1
ATOM 3489 C CA . ILE B 1 151 ? 2.020 24.797 -42.350 1.00 28.52 151 ILE B CA 1
ATOM 3490 C C . ILE B 1 151 ? 0.734 24.643 -43.168 1.00 28.86 151 ILE B C 1
ATOM 3491 O O . ILE B 1 151 ? 0.694 23.858 -44.113 1.00 29.00 151 ILE B O 1
ATOM 3496 N N . LYS B 1 152 ? -0.302 25.386 -42.784 1.00 29.12 152 LYS B N 1
ATOM 3497 C CA . LYS B 1 152 ? -1.554 25.495 -43.534 1.00 29.93 152 LYS B CA 1
ATOM 3498 C C . LYS B 1 152 ? -1.311 25.739 -45.032 1.00 30.11 152 LYS B C 1
ATOM 3499 O O . LYS B 1 152 ? -0.810 26.791 -45.426 1.00 30.08 152 LYS B O 1
ATOM 3505 N N . GLY B 1 153 ? -1.662 24.752 -45.854 1.00 30.10 153 GLY B N 1
ATOM 3506 C CA . GLY B 1 153 ? -1.528 24.880 -47.305 1.00 29.88 153 GLY B CA 1
ATOM 3507 C C . GLY B 1 153 ? -0.332 24.115 -47.835 1.00 29.61 153 GLY B C 1
ATOM 3508 O O . GLY B 1 153 ? -0.290 23.757 -49.016 1.00 30.26 153 GLY B O 1
ATOM 3509 N N . SER B 1 154 ? 0.626 23.870 -46.943 1.00 28.76 154 SER B N 1
ATOM 3510 C CA A SER B 1 154 ? 1.832 23.126 -47.270 0.60 27.99 154 SER B CA 1
ATOM 3511 C CA B SER B 1 154 ? 1.844 23.127 -47.258 0.40 27.97 154 SER B CA 1
ATOM 3512 C C . SER B 1 154 ? 1.737 21.674 -46.805 1.00 27.46 154 SER B C 1
ATOM 3513 O O . SER B 1 154 ? 2.410 20.799 -47.350 1.00 27.95 154 SER B O 1
ATOM 3518 N N . SER B 1 155 ? 0.909 21.435 -45.788 1.00 25.85 155 SER B N 1
ATOM 3519 C CA . SER B 1 155 ? 0.592 20.089 -45.311 1.00 24.16 155 SER B CA 1
ATOM 3520 C C . SER B 1 155 ? -0.903 20.032 -45.099 1.00 22.25 155 SER B C 1
ATOM 3521 O O . SER B 1 155 ? -1.534 21.035 -44.759 1.00 21.78 155 SER B O 1
ATOM 3524 N N . LEU B 1 156 ? -1.472 18.852 -45.264 1.00 20.23 156 LEU B N 1
ATOM 3525 C CA . LEU B 1 156 ? -2.831 18.642 -44.814 1.00 18.39 156 LEU B CA 1
ATOM 3526 C C . LEU B 1 156 ? -2.833 18.749 -43.297 1.00 17.35 156 LEU B C 1
ATOM 3527 O O . LEU B 1 156 ? -1.879 18.328 -42.639 1.00 17.03 156 LEU B O 1
ATOM 3532 N N . ILE B 1 157 ? -3.887 19.342 -42.756 1.00 15.95 157 ILE B N 1
ATOM 3533 C CA . ILE B 1 157 ? -4.026 19.483 -41.309 1.00 14.97 157 ILE B CA 1
ATOM 3534 C C . ILE B 1 157 ? -5.188 18.635 -40.811 1.00 14.19 157 ILE B C 1
ATOM 3535 O O . ILE B 1 157 ? -6.310 18.702 -41.343 1.00 14.16 157 ILE B O 1
ATOM 3540 N N . ALA B 1 158 ? -4.914 17.837 -39.789 1.00 13.04 158 ALA B N 1
ATOM 3541 C CA . ALA B 1 158 ? -5.945 16.994 -39.207 1.00 12.78 158 ALA B CA 1
ATOM 3542 C C . ALA B 1 158 ? -6.127 17.372 -37.755 1.00 12.98 158 ALA B C 1
ATOM 3543 O O . ALA B 1 158 ? -5.150 17.563 -37.026 1.00 12.21 158 ALA B O 1
ATOM 3545 N N . PHE B 1 159 ? -7.390 17.491 -37.365 1.00 13.17 159 PHE B N 1
ATOM 3546 C CA . PHE B 1 159 ? -7.781 17.927 -36.041 1.00 13.56 159 PHE B CA 1
ATOM 3547 C C . PHE B 1 159 ? -8.824 16.978 -35.460 1.00 14.19 159 PHE B C 1
ATOM 3548 O O . PHE B 1 159 ? -9.912 16.794 -36.035 1.00 14.06 159 PHE B O 1
ATOM 3556 N N . ASP B 1 160 ? -8.481 16.359 -34.333 1.00 13.99 160 ASP B N 1
ATOM 3557 C CA . ASP B 1 160 ? -9.435 15.589 -33.564 1.00 14.45 160 ASP B CA 1
ATOM 3558 C C . ASP B 1 160 ? -9.963 16.519 -32.487 1.00 14.31 160 ASP B C 1
ATOM 3559 O O . ASP B 1 160 ? -9.201 17.004 -31.646 1.00 14.36 160 ASP B O 1
ATOM 3564 N N . VAL B 1 161 ? -11.266 16.778 -32.527 1.00 13.99 161 VAL B N 1
ATOM 3565 C CA . VAL B 1 161 ? -11.901 17.691 -31.593 1.00 14.03 161 VAL B CA 1
ATOM 3566 C C . VAL B 1 161 ? -11.606 17.245 -30.161 1.00 14.14 161 VAL B C 1
ATOM 3567 O O . VAL B 1 161 ? -11.273 18.072 -29.314 1.00 13.83 161 VAL B O 1
ATOM 3571 N N . ASN B 1 162 ? -11.721 15.941 -29.921 1.00 13.46 162 ASN B N 1
ATOM 3572 C CA . ASN B 1 162 ? -11.321 15.309 -28.666 1.00 14.73 162 ASN B CA 1
ATOM 3573 C C . ASN B 1 162 ? -11.560 16.236 -27.476 1.00 14.53 162 ASN B C 1
ATOM 3574 O O . ASN B 1 162 ? -10.642 16.626 -26.758 1.00 15.32 162 ASN B O 1
ATOM 3579 N N . LEU B 1 163 ? -12.817 16.604 -27.314 1.00 15.69 163 LEU B N 1
ATOM 3580 C CA . LEU B 1 163 ? -13.191 17.646 -26.390 1.00 16.59 163 LEU B CA 1
ATOM 3581 C C . LEU B 1 163 ? -13.261 17.102 -24.972 1.00 16.71 163 LEU B C 1
ATOM 3582 O O . LEU B 1 163 ? -13.927 16.091 -24.720 1.00 17.33 163 LEU B O 1
ATOM 3587 N N . ARG B 1 164 ? -12.543 17.757 -24.068 1.00 16.58 164 ARG B N 1
ATOM 3588 C CA . ARG B 1 164 ? -12.543 17.407 -22.648 1.00 17.29 164 ARG B CA 1
ATOM 3589 C C . ARG B 1 164 ? -12.852 18.694 -21.907 1.00 16.89 164 ARG B C 1
ATOM 3590 O O . ARG B 1 164 ? -11.950 19.467 -21.604 1.00 16.52 164 ARG B O 1
ATOM 3598 N N . LEU B 1 165 ? -14.131 18.926 -21.650 1.00 17.43 165 LEU B N 1
ATOM 3599 C CA . LEU B 1 165 ? -14.584 20.167 -21.014 1.00 18.77 165 LEU B CA 1
ATOM 3600 C C . LEU B 1 165 ? -13.858 20.537 -19.724 1.00 18.63 165 LEU B C 1
ATOM 3601 O O . LEU B 1 165 ? -13.596 21.723 -19.496 1.00 18.47 165 LEU B O 1
ATOM 3606 N N . ASP B 1 166 ? -13.518 19.524 -18.910 1.00 19.01 166 ASP B N 1
ATOM 3607 C CA . ASP B 1 166 ? -12.744 19.691 -17.658 1.00 19.79 166 ASP B CA 1
ATOM 3608 C C . ASP B 1 166 ? -11.472 20.504 -17.864 1.00 19.06 166 ASP B C 1
ATOM 3609 O O . ASP B 1 166 ? -11.010 21.188 -16.954 1.00 18.89 166 ASP B O 1
ATOM 3614 N N . LEU B 1 167 ? -10.889 20.389 -19.056 1.00 17.75 167 LEU B N 1
ATOM 3615 C CA . LEU B 1 167 ? -9.628 21.052 -19.370 1.00 17.17 167 LEU B CA 1
ATOM 3616 C C . LEU B 1 167 ? -9.805 22.537 -19.682 1.00 17.13 167 LEU B C 1
ATOM 3617 O O . LEU B 1 167 ? -8.832 23.273 -19.877 1.00 16.90 167 LEU B O 1
ATOM 3622 N N . TRP B 1 168 ? -11.054 22.965 -19.714 1.00 17.29 168 TRP B N 1
ATOM 3623 C CA . TRP B 1 168 ? -11.383 24.315 -20.135 1.00 17.75 168 TRP B CA 1
ATOM 3624 C C . TRP B 1 168 ? -12.190 25.089 -19.095 1.00 18.87 168 TRP B C 1
ATOM 3625 O O . TRP B 1 168 ? -12.711 26.166 -19.395 1.00 18.74 168 TRP B O 1
ATOM 3636 N N . ARG B 1 169 ? -12.284 24.555 -17.878 1.00 19.79 169 ARG B N 1
ATOM 3637 C CA . ARG B 1 169 ? -13.040 25.246 -16.827 1.00 21.34 169 ARG B CA 1
ATOM 3638 C C . ARG B 1 169 ? -12.478 26.642 -16.589 1.00 20.00 169 ARG B C 1
ATOM 3639 O O . ARG B 1 169 ? -11.267 26.838 -16.528 1.00 19.70 169 ARG B O 1
ATOM 3647 N N . GLY B 1 170 ? -13.385 27.609 -16.495 1.00 20.06 170 GLY B N 1
ATOM 3648 C CA . GLY B 1 170 ? -13.032 29.000 -16.281 1.00 20.07 170 GLY B CA 1
ATOM 3649 C C . GLY B 1 170 ? -12.514 29.691 -17.533 1.00 20.32 170 GLY B C 1
ATOM 3650 O O . GLY B 1 170 ? -12.147 30.869 -17.479 1.00 19.67 170 GLY B O 1
ATOM 3651 N N . GLN B 1 171 ? -12.473 28.957 -18.650 1.00 19.70 171 GLN B N 1
ATOM 3652 C CA . GLN B 1 171 ? -12.014 29.512 -19.930 1.00 20.08 171 GLN B CA 1
ATOM 3653 C C . GLN B 1 171 ? -12.793 28.968 -21.132 1.00 20.22 171 GLN B C 1
ATOM 3654 O O . GLN B 1 171 ? -12.243 28.805 -22.223 1.00 20.36 171 GLN B O 1
ATOM 3660 N N . GLU B 1 172 ? -14.078 28.709 -20.935 1.00 20.18 172 GLU B N 1
ATOM 3661 C CA . GLU B 1 172 ? -14.903 28.117 -21.983 1.00 21.12 172 GLU B CA 1
ATOM 3662 C C . GLU B 1 172 ? -15.154 29.061 -23.174 1.00 20.92 172 GLU B C 1
ATOM 3663 O O . GLU B 1 172 ? -15.379 28.609 -24.297 1.00 20.38 172 GLU B O 1
ATOM 3669 N N . GLU B 1 173 ? -15.089 30.366 -22.932 1.00 21.16 173 GLU B N 1
ATOM 3670 C CA . GLU B 1 173 ? -15.135 31.334 -24.040 1.00 21.98 173 GLU B CA 1
ATOM 3671 C C . GLU B 1 173 ? -13.957 31.118 -24.988 1.00 22.21 173 GLU B C 1
ATOM 3672 O O . GLU B 1 173 ? -14.133 31.010 -26.207 1.00 22.48 173 GLU B O 1
ATOM 3678 N N . GLU B 1 174 ? -12.762 31.057 -24.409 1.00 22.68 174 GLU B N 1
ATOM 3679 C CA . GLU B 1 174 ? -11.534 30.789 -25.145 1.00 23.87 174 GLU B CA 1
ATOM 3680 C C . GLU B 1 174 ? -11.596 29.422 -25.831 1.00 23.90 174 GLU B C 1
ATOM 3681 O O . GLU B 1 174 ? -11.175 29.278 -26.970 1.00 23.80 174 GLU B O 1
ATOM 3695 N N . ILE B 1 176 ? -14.152 27.761 -27.102 1.00 24.07 176 ILE B N 1
ATOM 3696 C CA . ILE B 1 176 ? -14.930 27.858 -28.322 1.00 23.62 176 ILE B CA 1
ATOM 3697 C C . ILE B 1 176 ? -14.151 28.577 -29.413 1.00 23.04 176 ILE B C 1
ATOM 3698 O O . ILE B 1 176 ? -14.118 28.110 -30.544 1.00 22.98 176 ILE B O 1
ATOM 3703 N N . LYS B 1 177 ? -13.501 29.684 -29.057 1.00 22.48 177 LYS B N 1
ATOM 3704 C CA . LYS B 1 177 ? -12.657 30.428 -29.998 1.00 22.33 177 LYS B CA 1
ATOM 3705 C C . LYS B 1 177 ? -11.548 29.569 -30.602 1.00 21.96 177 LYS B C 1
ATOM 3706 O O . LYS B 1 177 ? -11.339 29.599 -31.817 1.00 21.53 177 LYS B O 1
ATOM 3712 N N . VAL B 1 178 ? -10.830 28.823 -29.760 1.00 21.34 178 VAL B N 1
ATOM 3713 C CA . VAL B 1 178 ? -9.712 28.007 -30.258 1.00 21.40 178 VAL B CA 1
ATOM 3714 C C . VAL B 1 178 ? -10.176 26.787 -31.057 1.00 20.37 178 VAL B C 1
ATOM 3715 O O . VAL B 1 178 ? -9.512 26.399 -32.014 1.00 19.89 178 VAL B O 1
ATOM 3719 N N . LEU B 1 179 ? -11.287 26.175 -30.647 1.00 20.27 179 LEU B N 1
ATOM 3720 C CA . LEU B 1 179 ? -11.831 25.032 -31.380 1.00 20.54 179 LEU B CA 1
ATOM 3721 C C . LEU B 1 179 ? -12.291 25.474 -32.747 1.00 20.35 179 LEU B C 1
ATOM 3722 O O . LEU B 1 179 ? -12.036 24.807 -33.745 1.00 20.07 179 LEU B O 1
ATOM 3727 N N . GLU B 1 180 ? -12.966 26.613 -32.785 1.00 20.12 180 GLU B N 1
ATOM 3728 C CA . GLU B 1 180 ? -13.440 27.145 -34.043 1.00 20.72 180 GLU B CA 1
ATOM 3729 C C . GLU B 1 180 ? -12.257 27.448 -34.947 1.00 20.30 180 GLU B C 1
ATOM 3730 O O . GLU B 1 180 ? -12.218 26.996 -36.093 1.00 20.44 180 GLU B O 1
ATOM 3736 N N . GLU B 1 181 ? -11.279 28.180 -34.427 1.00 20.78 181 GLU B N 1
ATOM 3737 C CA . GLU B 1 181 ? -10.097 28.525 -35.209 1.00 21.41 181 GLU B CA 1
ATOM 3738 C C . GLU B 1 181 ? -9.381 27.264 -35.711 1.00 20.83 181 GLU B C 1
ATOM 3739 O O . GLU B 1 181 ? -8.966 27.201 -36.875 1.00 21.52 181 GLU B O 1
ATOM 3745 N N . SER B 1 182 ? -9.257 26.265 -34.836 1.00 19.79 182 SER B N 1
ATOM 3746 C CA . SER B 1 182 ? -8.576 25.012 -35.180 1.00 19.11 182 SER B CA 1
ATOM 3747 C C . SER B 1 182 ? -9.348 24.243 -36.238 1.00 18.58 182 SER B C 1
ATOM 3748 O O . SER B 1 182 ? -8.754 23.689 -37.156 1.00 18.25 182 SER B O 1
ATOM 3751 N N . ILE B 1 183 ? -10.667 24.178 -36.083 1.00 18.72 183 ILE B N 1
ATOM 3752 C CA . ILE B 1 183 ? -11.513 23.486 -37.055 1.00 19.62 183 ILE B CA 1
ATOM 3753 C C . ILE B 1 183 ? -11.373 24.165 -38.414 1.00 20.43 183 ILE B C 1
ATOM 3754 O O . ILE B 1 183 ? -11.247 23.484 -39.432 1.00 20.70 183 ILE B O 1
ATOM 3759 N N . LYS B 1 184 ? -11.356 25.499 -38.417 1.00 20.71 184 LYS B N 1
ATOM 3760 C CA . LYS B 1 184 ? -11.248 26.271 -39.666 1.00 21.95 184 LYS B CA 1
ATOM 3761 C C . LYS B 1 184 ? -9.924 26.030 -40.390 1.00 21.86 184 LYS B C 1
ATOM 3762 O O . LYS B 1 184 ? -9.864 26.072 -41.621 1.00 22.55 184 LYS B O 1
ATOM 3768 N N . LEU B 1 185 ? -8.880 25.739 -39.613 1.00 21.72 185 LEU B N 1
ATOM 3769 C CA . LEU B 1 185 ? -7.559 25.439 -40.143 1.00 20.84 185 LEU B CA 1
ATOM 3770 C C . LEU B 1 185 ? -7.444 24.022 -40.698 1.00 20.51 185 LEU B C 1
ATOM 3771 O O . LEU B 1 185 ? -6.497 23.732 -41.425 1.00 20.10 185 LEU B O 1
ATOM 3776 N N . ALA B 1 186 ? -8.393 23.152 -40.335 1.00 19.98 186 ALA B N 1
ATOM 3777 C CA . ALA B 1 186 ? -8.264 21.714 -40.557 1.00 19.52 186 ALA B CA 1
ATOM 3778 C C . ALA B 1 186 ? -8.846 21.239 -41.877 1.00 19.25 186 ALA B C 1
ATOM 3779 O O . ALA B 1 186 ? -9.982 21.562 -42.219 1.00 19.20 186 ALA B O 1
ATOM 3781 N N . ASP B 1 187 ? -8.054 20.448 -42.592 1.00 18.14 187 ASP B N 1
ATOM 3782 C CA .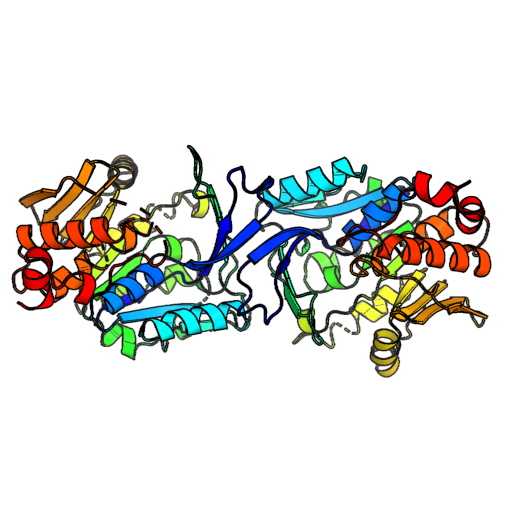 ASP B 1 187 ? -8.506 19.744 -43.783 1.00 18.05 187 ASP B CA 1
ATOM 3783 C C . ASP B 1 187 ? -9.363 18.552 -43.396 1.00 17.14 187 ASP B C 1
ATOM 3784 O O . ASP B 1 187 ? -10.367 18.254 -44.036 1.00 16.90 187 ASP B O 1
ATOM 3789 N N . ILE B 1 188 ? -8.954 17.891 -42.320 1.00 16.68 188 ILE B N 1
ATOM 3790 C CA . ILE B 1 188 ? -9.596 16.680 -41.831 1.00 16.20 188 ILE B CA 1
ATOM 3791 C C . ILE B 1 188 ? -9.981 16.921 -40.378 1.00 15.45 188 ILE B C 1
ATOM 3792 O O . ILE B 1 188 ? -9.131 17.230 -39.551 1.00 15.39 188 ILE B O 1
ATOM 3797 N N . VAL B 1 189 ? -11.267 16.802 -40.079 1.00 14.86 189 VAL B N 1
ATOM 3798 C CA . VAL B 1 189 ? -11.732 16.897 -38.710 1.00 14.11 189 VAL B CA 1
ATOM 3799 C C . VAL B 1 189 ? -12.335 15.571 -38.293 1.00 14.64 189 VAL B C 1
ATOM 3800 O O . VAL B 1 189 ? -13.157 14.978 -39.013 1.00 15.25 189 VAL B O 1
ATOM 3804 N N . LYS B 1 190 ? -11.912 15.115 -37.122 1.00 14.19 190 LYS B N 1
ATOM 3805 C CA . LYS B 1 190 ? -12.535 13.995 -36.448 1.00 14.28 190 LYS B CA 1
ATOM 3806 C C . LYS B 1 190 ? -13.278 14.493 -35.216 1.00 14.35 190 LYS B C 1
ATOM 3807 O O . LYS B 1 190 ? -12.746 15.267 -34.409 1.00 13.84 190 LYS B O 1
ATOM 3813 N N . ALA B 1 191 ? -14.524 14.057 -35.086 1.00 14.42 191 ALA B N 1
ATOM 3814 C CA . ALA B 1 191 ? -15.351 14.463 -33.965 1.00 15.49 191 ALA B CA 1
ATOM 3815 C C . ALA B 1 191 ? -16.397 13.393 -33.696 1.00 16.41 191 ALA B C 1
ATOM 3816 O O . ALA B 1 191 ? -16.836 12.707 -34.604 1.00 17.12 191 ALA B O 1
ATOM 3818 N N . SER B 1 192 ? -16.785 13.241 -32.438 1.00 17.41 192 SER B N 1
ATOM 3819 C CA . SER B 1 192 ? -17.907 12.398 -32.105 1.00 18.21 192 SER B CA 1
ATOM 3820 C C . SER B 1 192 ? -19.166 13.219 -32.393 1.00 19.07 192 SER B C 1
ATOM 3821 O O . SER B 1 192 ? -19.114 14.447 -32.433 1.00 18.60 192 SER B O 1
ATOM 3824 N N . GLU B 1 193 ? -20.300 12.561 -32.591 1.00 20.74 193 GLU B N 1
ATOM 3825 C CA . GLU B 1 193 ? -21.515 13.325 -32.874 1.00 22.81 193 GLU B CA 1
ATOM 3826 C C . GLU B 1 193 ? -21.969 14.164 -31.676 1.00 23.04 193 GLU B C 1
ATOM 3827 O O . GLU B 1 193 ? -22.606 15.207 -31.851 1.00 23.80 193 GLU B O 1
ATOM 3833 N N . GLU B 1 194 ? -21.590 13.734 -30.473 1.00 23.44 194 GLU B N 1
ATOM 3834 C CA . GLU B 1 194 ? -21.773 14.532 -29.249 1.00 23.70 194 GLU B CA 1
ATOM 3835 C C . GLU B 1 194 ? -21.058 15.876 -29.382 1.00 22.74 194 GLU B C 1
ATOM 3836 O O . GLU B 1 194 ? -21.640 16.938 -29.143 1.00 22.50 194 GLU B O 1
ATOM 3842 N N . GLU B 1 195 ? -19.791 15.816 -29.782 1.00 21.85 195 GLU B N 1
ATOM 3843 C CA . GLU B 1 195 ? -18.975 17.008 -30.010 1.00 21.23 195 GLU B CA 1
ATOM 3844 C C . GLU B 1 195 ? -19.547 17.905 -31.102 1.00 22.06 195 GLU B C 1
ATOM 3845 O O . GLU B 1 195 ? -19.614 19.129 -30.931 1.00 21.84 195 GLU B O 1
ATOM 3851 N N . VAL B 1 196 ? -19.945 17.285 -32.217 1.00 23.17 196 VAL B N 1
ATOM 3852 C CA . VAL B 1 196 ? -20.582 17.984 -33.333 1.00 24.22 196 VAL B CA 1
ATOM 3853 C C . VAL B 1 196 ? -21.812 18.749 -32.843 1.00 25.39 196 VAL B C 1
ATOM 3854 O O . VAL B 1 196 ? -21.917 19.946 -33.085 1.00 25.51 196 VAL B O 1
ATOM 3858 N N . LEU B 1 197 ? -22.712 18.058 -32.142 1.00 26.82 197 LEU B N 1
ATOM 3859 C CA . LEU B 1 197 ? -23.915 18.681 -31.562 1.00 28.60 197 LEU B CA 1
ATOM 3860 C C . LEU B 1 197 ? -23.566 19.820 -30.618 1.00 28.76 197 LEU B C 1
ATOM 3861 O O . LEU B 1 197 ? -24.135 20.904 -30.717 1.00 29.14 197 LEU B O 1
ATOM 3866 N N . TYR B 1 198 ? -22.637 19.553 -29.698 1.00 28.76 198 TYR B N 1
ATOM 3867 C CA . TYR B 1 198 ? -22.279 20.495 -28.657 1.00 29.00 198 TYR B CA 1
ATOM 3868 C C . TYR B 1 198 ? -21.728 21.772 -29.276 1.00 29.19 198 TYR B C 1
ATOM 3869 O O . TYR B 1 198 ? -22.113 22.874 -28.888 1.00 28.60 198 TYR B O 1
ATOM 3878 N N . LEU B 1 199 ? -20.834 21.616 -30.250 1.00 29.35 199 LEU B N 1
ATOM 3879 C CA . LEU B 1 199 ? -20.155 22.761 -30.837 1.00 29.69 199 LEU B CA 1
ATOM 3880 C C . LEU B 1 199 ? -21.045 23.526 -31.802 1.00 30.32 199 LEU B C 1
ATOM 3881 O O . LEU B 1 199 ? -20.934 24.744 -31.903 1.00 29.93 199 LEU B O 1
ATOM 3886 N N . GLU B 1 200 ? -21.911 22.808 -32.514 1.00 31.57 200 GLU B N 1
ATOM 3887 C CA . GLU B 1 200 ? -22.842 23.459 -33.436 1.00 33.42 200 GLU B CA 1
ATOM 3888 C C . GLU B 1 200 ? -23.929 24.196 -32.648 1.00 34.02 200 GLU B C 1
ATOM 3889 O O . GLU B 1 200 ? -24.324 25.303 -33.021 1.00 34.36 200 GLU B O 1
ATOM 3895 N N . ASN B 1 201 ? -24.362 23.605 -31.532 1.00 35.00 201 ASN B N 1
ATOM 3896 C CA . ASN B 1 201 ? -25.235 24.300 -30.570 1.00 35.79 201 ASN B CA 1
ATOM 3897 C C . ASN B 1 201 ? -24.582 25.552 -29.998 1.00 35.88 201 ASN B C 1
ATOM 3898 O O . ASN B 1 201 ? -25.241 26.355 -29.337 1.00 36.71 201 ASN B O 1
ATOM 3903 N N . GLN B 1 202 ? -23.284 25.707 -30.252 1.00 35.91 202 GLN B N 1
ATOM 3904 C CA . GLN B 1 202 ? -22.517 26.881 -29.832 1.00 35.45 202 GLN B CA 1
ATOM 3905 C C . GLN B 1 202 ? -22.148 27.727 -31.045 1.00 34.92 202 GLN B C 1
ATOM 3906 O O . GLN B 1 202 ? -21.329 28.643 -30.950 1.00 35.06 202 GLN B O 1
ATOM 3912 N N . GLY B 1 203 ? -22.744 27.404 -32.191 1.00 34.44 203 GLY B N 1
ATOM 3913 C CA . GLY B 1 203 ? -22.507 28.151 -33.427 1.00 33.86 203 GLY B CA 1
ATOM 3914 C C . GLY B 1 203 ? -21.197 27.852 -34.137 1.00 33.41 203 GLY B C 1
ATOM 3915 O O . GLY B 1 203 ? -20.767 28.621 -35.002 1.00 33.48 203 GLY B O 1
ATOM 3916 N N . VAL B 1 204 ? -20.556 26.739 -33.774 1.00 32.55 204 VAL B N 1
ATOM 3917 C CA . VAL B 1 204 ? -19.296 26.338 -34.404 1.00 31.56 204 VAL B CA 1
ATOM 3918 C C . VAL B 1 204 ? -19.584 25.153 -35.318 1.00 31.08 204 VAL B C 1
ATOM 3919 O O . VAL B 1 204 ? -20.047 24.114 -34.856 1.00 30.53 204 VAL B O 1
ATOM 3923 N N . GLU B 1 205 ? -19.342 25.316 -36.615 1.00 30.62 205 GLU B N 1
ATOM 3924 C CA . GLU B 1 205 ? -19.552 24.206 -37.545 1.00 30.56 205 GLU B CA 1
ATOM 3925 C C . GLU B 1 205 ? -18.363 23.238 -37.500 1.00 29.45 205 GLU B C 1
ATOM 3926 O O . GLU B 1 205 ? -17.207 23.645 -37.601 1.00 29.11 205 GLU B O 1
ATOM 3932 N N . VAL B 1 206 ? -18.667 21.962 -37.312 1.00 28.18 206 VAL B N 1
ATOM 3933 C CA . VAL B 1 206 ? -17.631 20.964 -37.127 1.00 27.44 206 VAL B CA 1
ATOM 3934 C C . VAL B 1 206 ? -17.445 20.192 -38.423 1.00 26.47 206 VAL B C 1
ATOM 3935 O O . VAL B 1 206 ? -18.118 19.193 -38.671 1.00 26.66 206 VAL B O 1
ATOM 3939 N N . LYS B 1 207 ? -16.535 20.696 -39.246 1.00 25.74 207 LYS B N 1
ATOM 3940 C CA . LYS B 1 207 ? -16.234 20.134 -40.561 1.00 25.39 207 LYS B CA 1
ATOM 3941 C C . LYS B 1 207 ? -14.806 20.471 -40.942 1.00 24.79 207 LYS B C 1
ATOM 3942 O O . LYS B 1 207 ? -14.310 21.572 -40.656 1.00 24.36 207 LYS B O 1
ATOM 3948 N N . GLY B 1 208 ? -14.146 19.515 -41.584 1.00 24.47 208 GLY B N 1
ATOM 3949 C CA . GLY B 1 208 ? -12.879 19.782 -42.228 1.00 24.87 208 GLY B CA 1
ATOM 3950 C C . GLY B 1 208 ? -13.167 20.366 -43.595 1.00 25.38 208 GLY B C 1
ATOM 3951 O O . GLY B 1 208 ? -14.229 20.108 -44.179 1.00 25.48 208 GLY B O 1
ATOM 3952 N N . SER B 1 209 ? -12.230 21.154 -44.105 1.00 25.87 209 SER B N 1
ATOM 3953 C CA . SER B 1 209 ? -12.327 21.664 -45.468 1.00 27.15 209 SER B CA 1
ATOM 3954 C C . SER B 1 209 ? -12.303 20.529 -46.506 1.00 27.91 209 SER B C 1
ATOM 3955 O O . SER B 1 209 ? -12.981 20.610 -47.531 1.00 28.19 209 SER B O 1
ATOM 3966 N N . LEU B 1 211 ? -12.288 16.796 -45.435 1.00 25.31 211 LEU B N 1
ATOM 3967 C CA . LEU B 1 211 ? -12.967 15.593 -44.972 1.00 23.41 211 LEU B CA 1
ATOM 3968 C C . LEU B 1 211 ? -13.378 15.701 -43.512 1.00 21.53 211 LEU B C 1
ATOM 3969 O O . LEU B 1 211 ? -12.660 16.267 -42.698 1.00 21.22 211 LEU B O 1
ATOM 3974 N N . THR B 1 212 ? -14.527 15.125 -43.186 1.00 19.79 212 THR B N 1
ATOM 3975 C CA . THR B 1 212 ? -14.976 15.061 -41.812 1.00 18.45 212 THR B CA 1
ATOM 3976 C C . THR B 1 212 ? -15.309 13.630 -41.446 1.00 18.28 212 THR B C 1
ATOM 3977 O O . THR B 1 212 ? -16.039 12.939 -42.168 1.00 18.18 212 THR B O 1
ATOM 3981 N N . ALA B 1 213 ? -14.761 13.190 -40.319 1.00 17.81 213 ALA B N 1
ATOM 3982 C CA . ALA B 1 213 ? -15.062 11.878 -39.771 1.00 17.86 213 ALA B CA 1
ATOM 3983 C C . ALA B 1 213 ? -15.843 12.060 -38.482 1.00 18.09 213 ALA B C 1
ATOM 3984 O O . ALA B 1 213 ? -15.342 12.621 -37.499 1.00 17.81 213 ALA B O 1
ATOM 3986 N N . ILE B 1 214 ? -17.086 11.601 -38.492 1.00 18.28 214 ILE B N 1
ATOM 3987 C CA . ILE B 1 214 ? -17.921 11.720 -37.316 1.00 18.73 214 ILE B CA 1
ATOM 3988 C C . ILE B 1 214 ? -18.059 10.344 -36.696 1.00 19.76 214 ILE B C 1
ATOM 3989 O O . ILE B 1 214 ? -18.591 9.412 -37.315 1.00 19.45 214 ILE B O 1
ATOM 3994 N N . THR B 1 215 ? -17.555 10.214 -35.477 1.00 20.77 215 THR B N 1
ATOM 3995 C CA . THR B 1 215 ? -17.635 8.941 -34.764 1.00 22.32 215 THR B CA 1
ATOM 3996 C C . THR B 1 215 ? -18.990 8.829 -34.074 1.00 23.94 215 THR B C 1
ATOM 3997 O O . THR B 1 215 ? -19.504 9.809 -33.525 1.00 23.80 215 THR B O 1
ATOM 4001 N N . LEU B 1 216 ? -19.566 7.631 -34.123 1.00 26.41 216 LEU B N 1
ATOM 4002 C CA . LEU B 1 216 ? -20.930 7.390 -33.645 1.00 29.19 216 LEU B CA 1
ATOM 4003 C C . LEU B 1 216 ? -20.986 6.343 -32.526 1.00 30.86 216 LEU B C 1
ATOM 4004 O O . LEU B 1 216 ? -22.043 5.779 -32.251 1.00 31.85 216 LEU B O 1
ATOM 4009 N N . GLY B 1 217 ? -19.849 6.109 -31.876 1.00 32.76 217 GLY B N 1
ATOM 4010 C CA . GLY B 1 217 ? -19.743 5.120 -30.802 1.00 34.59 217 GLY B CA 1
ATOM 4011 C C . GLY B 1 217 ? -19.969 3.696 -31.280 1.00 36.04 217 GLY B C 1
ATOM 4012 O O . GLY B 1 217 ? -19.195 3.188 -32.102 1.00 36.40 217 GLY B O 1
ATOM 4013 N N . PRO B 1 218 ? -21.035 3.042 -30.767 1.00 36.91 218 PRO B N 1
ATOM 4014 C CA . PRO B 1 218 ? -21.422 1.689 -31.179 1.00 37.38 218 PRO B CA 1
ATOM 4015 C C . PRO B 1 218 ? -21.844 1.631 -32.648 1.00 37.49 218 PRO B C 1
ATOM 4016 O O . PRO B 1 218 ? -21.472 0.691 -33.356 1.00 38.12 218 PRO B O 1
ATOM 4020 N N . LYS B 1 219 ? -22.599 2.641 -33.088 1.00 37.28 219 LYS B N 1
ATOM 4021 C CA . LYS B 1 219 ? -23.124 2.731 -34.454 1.00 36.66 219 LYS B CA 1
ATOM 4022 C C . LYS B 1 219 ? -22.055 2.934 -35.542 1.00 35.68 219 LYS B C 1
ATOM 4023 O O . LYS B 1 219 ? -22.393 3.122 -36.719 1.00 35.95 219 LYS B O 1
ATOM 4029 N N . GLY B 1 220 ? -20.779 2.902 -35.156 1.00 33.98 220 GLY B N 1
ATOM 4030 C CA . GLY B 1 220 ? -19.680 3.038 -36.111 1.00 31.98 220 GLY B CA 1
ATOM 4031 C C . GLY B 1 220 ? -19.279 4.485 -36.339 1.00 30.57 220 GLY B C 1
ATOM 4032 O O . GLY B 1 220 ? -19.023 5.220 -35.386 1.00 30.49 220 GLY B O 1
ATOM 4033 N N . CYS B 1 221 ? -19.221 4.894 -37.604 1.00 28.99 221 CYS B N 1
ATOM 4034 C CA . CYS B 1 221 ? -18.857 6.266 -37.938 1.00 27.85 221 CYS B CA 1
ATOM 4035 C C . CYS B 1 221 ? -19.314 6.695 -39.331 1.00 26.25 221 CYS B C 1
ATOM 4036 O O . CYS B 1 221 ? -19.821 5.896 -40.117 1.00 25.86 221 CYS B O 1
ATOM 4039 N N . ARG B 1 222 ? -19.091 7.967 -39.624 1.00 24.56 222 ARG B N 1
ATOM 4040 C CA . ARG B 1 222 ? -19.549 8.581 -40.848 1.00 23.99 222 ARG B CA 1
ATOM 4041 C C . ARG B 1 222 ? -18.399 9.377 -41.440 1.00 22.49 222 ARG B C 1
ATOM 4042 O O . ARG B 1 222 ? -17.729 10.116 -40.735 1.00 22.53 222 ARG B O 1
ATOM 4050 N N . LEU B 1 223 ? -18.167 9.211 -42.735 1.00 21.33 223 LEU B N 1
ATOM 4051 C CA . LEU B 1 223 ? -17.213 10.049 -43.444 1.00 20.19 223 LEU B CA 1
ATOM 4052 C C . LEU B 1 223 ? -17.971 10.975 -44.373 1.00 19.77 223 LEU B C 1
ATOM 4053 O O . LEU B 1 223 ? -18.827 10.517 -45.136 1.00 19.37 223 LEU B O 1
ATOM 4058 N N . ILE B 1 224 ? -17.656 12.266 -44.281 1.00 18.67 224 ILE B N 1
ATOM 4059 C CA . ILE B 1 224 ? -18.269 13.308 -45.093 1.00 19.13 224 ILE B CA 1
ATOM 4060 C C . ILE B 1 224 ? -17.200 14.023 -45.887 1.00 19.78 224 ILE B C 1
ATOM 4061 O O . ILE B 1 224 ? -16.204 14.502 -45.344 1.00 18.84 224 ILE B O 1
ATOM 4066 N N . LYS B 1 225 ? -17.420 14.078 -47.191 1.00 20.95 225 LYS B N 1
ATOM 4067 C CA . LYS B 1 225 ? -16.543 14.770 -48.096 1.00 23.02 225 LYS B CA 1
ATOM 4068 C C . LYS B 1 225 ? -17.478 15.611 -48.948 1.00 24.11 225 LYS B C 1
ATOM 4069 O O . LYS B 1 225 ? -18.221 15.078 -49.772 1.00 23.88 225 LYS B O 1
ATOM 4075 N N . ASN B 1 226 ? -17.485 16.915 -48.681 1.00 25.14 226 ASN B N 1
ATOM 4076 C CA . ASN B 1 226 ? -18.429 17.852 -49.304 1.00 26.89 226 ASN B CA 1
ATOM 4077 C C . ASN B 1 226 ? -19.860 17.443 -48.969 1.00 26.45 226 ASN B C 1
ATOM 4078 O O . ASN B 1 226 ? -20.283 17.564 -47.818 1.00 26.68 226 ASN B O 1
ATOM 4083 N N . GLU B 1 227 ? -20.597 16.932 -49.957 1.00 25.92 227 GLU B N 1
ATOM 4084 C CA . GLU B 1 227 ? -21.938 16.412 -49.695 1.00 25.36 227 GLU B CA 1
ATOM 4085 C C . GLU B 1 227 ? -22.049 14.904 -49.876 1.00 24.45 227 GLU B C 1
ATOM 4086 O O . GLU B 1 227 ? -23.147 14.343 -49.871 1.00 24.15 227 GLU B O 1
ATOM 4092 N N . THR B 1 228 ? -20.906 14.249 -50.007 1.00 23.33 228 THR B N 1
ATOM 4093 C CA . THR B 1 228 ? -20.868 12.799 -50.075 1.00 23.06 228 THR B CA 1
ATOM 4094 C C . THR B 1 228 ? -20.700 12.189 -48.685 1.00 23.14 228 THR B C 1
ATOM 4095 O O . THR B 1 228 ? -19.710 12.439 -48.002 1.00 22.61 228 THR B O 1
ATOM 4099 N N . VAL B 1 229 ? -21.677 11.381 -48.291 1.00 23.18 229 VAL B N 1
ATOM 4100 C CA . VAL B 1 229 ? -21.735 10.848 -46.933 1.00 24.04 229 VAL B CA 1
ATOM 4101 C C . VAL B 1 229 ? -21.662 9.330 -46.948 1.00 24.32 229 VAL B C 1
ATOM 4102 O O . VAL B 1 229 ? -22.510 8.661 -47.546 1.00 24.05 229 VAL B O 1
ATOM 4106 N N . VAL B 1 230 ? -20.637 8.804 -46.284 1.00 24.67 230 VAL B N 1
ATOM 4107 C CA . VAL B 1 230 ? -20.440 7.377 -46.167 1.00 25.37 230 VAL B CA 1
ATOM 4108 C C . VAL B 1 230 ? -20.631 6.957 -44.724 1.00 26.04 230 VAL B C 1
ATOM 4109 O O . VAL B 1 230 ? -19.848 7.340 -43.850 1.00 25.39 230 VAL B O 1
ATOM 4113 N N . ASP B 1 231 ? -21.674 6.168 -44.487 1.00 27.03 231 ASP B N 1
ATOM 4114 C CA . ASP B 1 231 ? -21.924 5.626 -43.164 1.00 28.76 231 ASP B CA 1
ATOM 4115 C C . ASP B 1 231 ? -21.353 4.225 -43.080 1.00 29.39 231 ASP B C 1
ATOM 4116 O O . ASP B 1 231 ? -21.637 3.371 -43.928 1.00 29.29 231 ASP B O 1
ATOM 4121 N N . VAL B 1 232 ? -20.520 4.008 -42.067 1.00 30.24 232 VAL B N 1
ATOM 4122 C CA . VAL B 1 232 ? -19.868 2.722 -41.852 1.00 31.11 232 VAL B CA 1
ATOM 4123 C C . VAL B 1 232 ? -20.211 2.194 -40.452 1.00 32.24 232 VAL B C 1
ATOM 4124 O O . VAL B 1 232 ? -19.615 2.630 -39.457 1.00 32.05 232 VAL B O 1
ATOM 4128 N N . PRO B 1 233 ? -21.186 1.263 -40.369 1.00 33.14 233 PRO B N 1
ATOM 4129 C CA . PRO B 1 233 ? -21.513 0.608 -39.099 1.00 33.91 233 PRO B CA 1
ATOM 4130 C C . PRO B 1 233 ? -20.333 -0.215 -38.593 1.00 34.39 233 PRO B C 1
ATOM 4131 O O . PRO B 1 233 ? -19.635 -0.835 -39.393 1.00 34.76 233 PRO B O 1
ATOM 4135 N N . SER B 1 234 ? -20.110 -0.204 -37.280 1.00 35.32 234 SER B N 1
ATOM 4136 C CA . SER B 1 234 ? -18.958 -0.885 -36.676 1.00 36.05 234 SER B CA 1
ATOM 4137 C C . SER B 1 234 ? -19.134 -2.399 -36.659 1.00 36.60 234 SER B C 1
ATOM 4138 O O . SER B 1 234 ? -20.243 -2.900 -36.467 1.00 37.50 234 SER B O 1
ATOM 4140 N N . GLY B 1 244 ? -8.673 3.834 -27.096 1.00 25.13 244 GLY B N 1
ATOM 4141 C CA . GLY B 1 244 ? -7.637 3.450 -28.083 1.00 24.07 244 GLY B CA 1
ATOM 4142 C C . GLY B 1 244 ? -8.091 3.248 -29.533 1.00 23.42 244 GLY B C 1
ATOM 4143 O O . GLY B 1 244 ? -7.324 3.507 -30.486 1.00 23.30 244 GLY B O 1
ATOM 4144 N N . ALA B 1 245 ? -9.327 2.783 -29.709 1.00 22.04 245 ALA B N 1
ATOM 4145 C CA . ALA B 1 245 ? -9.912 2.600 -31.036 1.00 20.78 245 ALA B CA 1
ATOM 4146 C C . ALA B 1 245 ? -10.065 3.899 -31.832 1.00 19.50 245 ALA B C 1
ATOM 4147 O O . ALA B 1 245 ? -9.888 3.898 -33.035 1.00 18.56 245 ALA B O 1
ATOM 4149 N N . GLY B 1 246 ? -10.396 5.001 -31.160 1.00 19.17 246 GLY B N 1
ATOM 4150 C CA . GLY B 1 246 ? -10.569 6.270 -31.844 1.00 17.14 246 GLY B CA 1
ATOM 4151 C C . GLY B 1 246 ? -9.256 6.739 -32.463 1.00 16.23 246 GLY B C 1
ATOM 4152 O O . GLY B 1 246 ? -9.229 7.267 -33.568 1.00 16.07 246 GLY B O 1
ATOM 4153 N N . ASP B 1 247 ? -8.167 6.559 -31.729 1.00 14.72 247 ASP B N 1
ATOM 4154 C CA . ASP B 1 247 ? -6.868 6.978 -32.198 1.00 14.80 247 ASP B CA 1
ATOM 4155 C C . ASP B 1 247 ? -6.356 6.037 -33.298 1.00 14.08 247 ASP B C 1
ATOM 4156 O O . ASP B 1 247 ? -5.640 6.479 -34.195 1.00 13.61 247 ASP B O 1
ATOM 4161 N N . ALA B 1 248 ? -6.740 4.757 -33.213 1.00 13.68 248 ALA B N 1
ATOM 4162 C CA . ALA B 1 248 ? -6.443 3.755 -34.265 1.00 13.71 248 ALA B CA 1
ATOM 4163 C C . ALA B 1 248 ? -7.159 4.154 -35.536 1.00 13.48 248 ALA B C 1
ATOM 4164 O O . ALA B 1 248 ? -6.611 4.091 -36.637 1.00 13.22 248 ALA B O 1
ATOM 4166 N N . PHE B 1 249 ? -8.402 4.571 -35.345 1.00 13.87 249 PHE B N 1
ATOM 4167 C CA . PHE B 1 249 ? -9.271 5.003 -36.408 1.00 14.11 249 PHE B CA 1
ATOM 4168 C C . PHE B 1 249 ? -8.702 6.221 -37.114 1.00 13.65 249 PHE B C 1
ATOM 4169 O O . PHE B 1 249 ? -8.671 6.275 -38.337 1.00 13.15 249 PHE B O 1
ATOM 4185 N N . ALA B 1 251 ? -5.492 7.172 -37.058 1.00 12.69 251 ALA B N 1
ATOM 4186 C CA . ALA B 1 251 ? -4.260 6.741 -37.725 1.00 12.67 251 ALA B CA 1
ATOM 4187 C C . ALA B 1 251 ? -4.607 6.142 -39.095 1.00 12.72 251 ALA B C 1
ATOM 4188 O O . ALA B 1 251 ? -4.007 6.491 -40.101 1.00 13.06 251 ALA B O 1
ATOM 4190 N N . ALA B 1 252 ? -5.620 5.290 -39.110 1.00 13.08 252 ALA B N 1
ATOM 4191 C CA . ALA B 1 252 ? -6.133 4.638 -40.318 1.00 13.38 252 ALA B CA 1
ATOM 4192 C C . ALA B 1 252 ? -6.606 5.654 -41.348 1.00 13.88 252 ALA B C 1
ATOM 4193 O O . ALA B 1 252 ? -6.271 5.548 -42.530 1.00 14.74 252 ALA B O 1
ATOM 4195 N N . LEU B 1 253 ? -7.353 6.658 -40.890 1.00 13.88 253 LEU B N 1
ATOM 4196 C CA . LEU B 1 253 ? -7.842 7.710 -41.772 1.00 13.69 253 LEU B CA 1
ATOM 4197 C C . LEU B 1 253 ? -6.690 8.451 -42.409 1.00 12.85 253 LEU B C 1
ATOM 4198 O O . LEU B 1 253 ? -6.689 8.656 -43.610 1.00 12.64 253 LEU B O 1
ATOM 4203 N N . LEU B 1 254 ? -5.706 8.840 -41.607 1.00 11.43 254 LEU B N 1
ATOM 4204 C CA . LEU B 1 254 ? -4.625 9.665 -42.108 1.00 11.68 254 LEU B CA 1
ATOM 4205 C C . LEU B 1 254 ? -3.749 8.879 -43.052 1.00 11.77 254 LEU B C 1
ATOM 4206 O O . LEU B 1 254 ? -3.379 9.372 -44.118 1.00 11.64 254 LEU B O 1
ATOM 4211 N N . VAL B 1 255 ? -3.456 7.646 -42.671 1.00 12.47 255 VAL B N 1
ATOM 4212 C CA . VAL B 1 255 ? -2.709 6.735 -43.546 1.00 13.26 255 VAL B CA 1
ATOM 4213 C C . VAL B 1 255 ? -3.472 6.520 -44.858 1.00 13.99 255 VAL B C 1
ATOM 4214 O O . VAL B 1 255 ? -2.901 6.698 -45.924 1.00 14.37 255 VAL B O 1
ATOM 4218 N N . GLY B 1 256 ? -4.760 6.197 -44.765 1.00 14.96 256 GLY B N 1
ATOM 4219 C CA . GLY B 1 256 ? -5.648 6.087 -45.934 1.00 16.38 256 GLY B CA 1
ATOM 4220 C C . GLY B 1 256 ? -5.659 7.315 -46.841 1.00 17.74 256 GLY B C 1
ATOM 4221 O O . GLY B 1 256 ? -5.571 7.194 -48.071 1.00 18.02 256 GLY B O 1
ATOM 4222 N N . ILE B 1 257 ? -5.771 8.494 -46.238 1.00 17.72 257 ILE B N 1
ATOM 4223 C CA . ILE B 1 257 ? -5.725 9.754 -46.972 1.00 19.10 257 ILE B CA 1
ATOM 4224 C C . ILE B 1 257 ? -4.405 9.918 -47.725 1.00 20.29 257 ILE B C 1
ATOM 4225 O O . ILE B 1 257 ? -4.387 10.306 -48.900 1.00 20.06 257 ILE B O 1
ATOM 4230 N N . LEU B 1 258 ? -3.307 9.577 -47.058 1.00 21.44 258 LEU B N 1
ATOM 4231 C CA . LEU B 1 258 ? -1.988 9.673 -47.655 1.00 23.53 258 LEU B CA 1
ATOM 4232 C C . LEU B 1 258 ? -1.839 8.665 -48.801 1.00 24.10 258 LEU B C 1
ATOM 4233 O O . LEU B 1 258 ? -1.256 8.990 -49.825 1.00 24.69 258 LEU B O 1
ATOM 4238 N N . LYS B 1 259 ? -2.385 7.462 -48.619 1.00 24.79 259 LYS B N 1
ATOM 4239 C CA . LYS B 1 259 ? -2.211 6.337 -49.547 1.00 26.32 259 LYS B CA 1
ATOM 4240 C C . LYS B 1 259 ? -3.181 6.325 -50.736 1.00 27.15 259 LYS B C 1
ATOM 4241 O O . LYS B 1 259 ? -2.810 5.940 -51.848 1.00 27.49 259 LYS B O 1
ATOM 4247 N N . LEU B 1 260 ? -4.427 6.700 -50.492 1.00 28.19 260 LEU B N 1
ATOM 4248 C CA . LEU B 1 260 ? -5.458 6.612 -51.519 1.00 29.90 260 LEU B CA 1
ATOM 4249 C C . LEU B 1 260 ? -5.395 7.811 -52.457 1.00 31.18 260 LEU B C 1
ATOM 4250 O O . LEU B 1 260 ? -5.762 8.930 -52.082 1.00 31.60 260 LEU B O 1
ATOM 4255 N N . LYS B 1 261 ? -4.913 7.554 -53.674 1.00 32.80 261 LYS B N 1
ATOM 4256 C CA . LYS B 1 261 ? -4.653 8.596 -54.681 1.00 33.91 261 LYS B CA 1
ATOM 4257 C C . LYS B 1 261 ? -5.775 9.635 -54.782 1.00 34.15 261 LYS B C 1
ATOM 4258 O O . LYS B 1 261 ? -5.540 10.842 -54.595 1.00 34.63 261 LYS B O 1
ATOM 4264 N N . GLY B 1 262 ? -6.993 9.160 -55.041 1.00 34.35 262 GLY B N 1
ATOM 4265 C CA . GLY B 1 262 ? -8.137 10.050 -55.254 1.00 34.12 262 GLY B CA 1
ATOM 4266 C C . GLY B 1 262 ? -9.175 10.052 -54.143 1.00 33.91 262 GLY B C 1
ATOM 4267 O O . GLY B 1 262 ? -10.360 10.311 -54.396 1.00 33.68 262 GLY B O 1
ATOM 4268 N N . LEU B 1 263 ? -8.732 9.761 -52.918 1.00 33.43 263 LEU B N 1
ATOM 4269 C CA . LEU B 1 263 ? -9.577 9.867 -51.715 1.00 32.90 263 LEU B CA 1
ATOM 4270 C C . LEU B 1 263 ? -10.851 9.033 -51.786 1.00 32.02 263 LEU B C 1
ATOM 4271 O O . LEU B 1 263 ? -11.929 9.474 -51.372 1.00 31.75 263 LEU B O 1
ATOM 4276 N N . ASP B 1 264 ? -10.712 7.826 -52.319 1.00 31.14 264 ASP B N 1
ATOM 4277 C CA . ASP B 1 264 ? -11.810 6.887 -52.413 1.00 30.08 264 ASP B CA 1
ATOM 4278 C C . ASP B 1 264 ? -12.395 6.689 -51.017 1.00 29.43 264 ASP B C 1
ATOM 4279 O O . ASP B 1 264 ? -11.801 6.003 -50.175 1.00 28.65 264 ASP B O 1
ATOM 4284 N N . LEU B 1 265 ? -13.545 7.326 -50.777 1.00 28.31 265 LEU B N 1
ATOM 4285 C CA . LEU B 1 265 ? -14.207 7.305 -49.473 1.00 27.83 265 LEU B CA 1
ATOM 4286 C C . LEU B 1 265 ? -14.657 5.929 -49.048 1.00 27.21 265 LEU B C 1
ATOM 4287 O O . LEU B 1 265 ? -14.596 5.598 -47.863 1.00 27.10 265 LEU B O 1
ATOM 4292 N N . LEU B 1 266 ? -15.125 5.131 -50.005 1.00 26.61 266 LEU B N 1
ATOM 4293 C CA . LEU B 1 266 ? -15.562 3.768 -49.704 1.00 26.15 266 LEU B CA 1
ATOM 4294 C C . LEU B 1 266 ? -14.410 2.952 -49.164 1.00 25.52 266 LEU B C 1
ATOM 4295 O O . LEU B 1 266 ? -14.542 2.303 -48.128 1.00 25.48 266 LEU B O 1
ATOM 4300 N N . LYS B 1 267 ? -13.284 3.003 -49.874 1.00 24.31 267 LYS B N 1
ATOM 4301 C CA . LYS B 1 267 ? -12.068 2.313 -49.460 1.00 23.91 267 LYS B CA 1
ATOM 4302 C C . LYS B 1 267 ? -11.564 2.856 -48.121 1.00 22.80 267 LYS B C 1
ATOM 4303 O O . LYS B 1 267 ? -11.297 2.093 -47.212 1.00 22.97 267 LYS B O 1
ATOM 4309 N N . LEU B 1 268 ? -11.479 4.175 -48.003 1.00 22.21 268 LEU B N 1
ATOM 4310 C CA . LEU B 1 268 ? -11.122 4.822 -46.740 1.00 21.39 268 LEU B CA 1
ATOM 4311 C C . LEU B 1 268 ? -11.979 4.295 -45.592 1.00 21.03 268 LEU B C 1
ATOM 4312 O O . LEU B 1 268 ? -11.446 3.803 -44.596 1.00 20.15 268 LEU B O 1
ATOM 4317 N N . GLY B 1 269 ? -13.301 4.387 -45.757 1.00 21.05 269 GLY B N 1
ATOM 4318 C CA . GLY B 1 269 ? -14.262 3.910 -44.769 1.00 21.41 269 GLY B CA 1
ATOM 4319 C C . GLY B 1 269 ? -14.023 2.474 -44.362 1.00 22.01 269 GLY B C 1
ATOM 4320 O O . GLY B 1 269 ? -13.968 2.157 -43.171 1.00 22.08 269 GLY B O 1
ATOM 4321 N N . LYS B 1 270 ? -13.872 1.608 -45.362 1.00 21.97 270 LYS B N 1
ATOM 4322 C CA . LYS B 1 270 ? -13.678 0.187 -45.125 1.00 21.97 270 LYS B CA 1
ATOM 4323 C C . LYS B 1 270 ? -12.368 -0.081 -44.398 1.00 20.95 270 LYS B C 1
ATOM 4324 O O . LYS B 1 270 ? -12.316 -0.911 -43.491 1.00 20.84 270 LYS B O 1
ATOM 4330 N N . PHE B 1 271 ? -11.322 0.632 -44.801 1.00 20.00 271 PHE B N 1
ATOM 4331 C CA . PHE B 1 271 ? -10.019 0.503 -44.166 1.00 20.01 271 PHE B CA 1
ATOM 4332 C C . PHE B 1 271 ? -10.022 0.996 -42.715 1.00 19.42 271 PHE B C 1
ATOM 4333 O O . PHE B 1 271 ? -9.560 0.292 -41.819 1.00 18.61 271 PHE B O 1
ATOM 4341 N N . ALA B 1 272 ? -10.530 2.210 -42.504 1.00 19.06 272 ALA B N 1
ATOM 4342 C CA . ALA B 1 272 ? -10.649 2.785 -41.163 1.00 19.66 272 ALA B CA 1
ATOM 4343 C C . ALA B 1 272 ? -11.484 1.917 -40.223 1.00 20.31 272 ALA B C 1
ATOM 4344 O O . ALA B 1 272 ? -11.132 1.737 -39.053 1.00 19.84 272 ALA B O 1
ATOM 4346 N N . ASN B 1 273 ? -12.591 1.375 -40.729 1.00 20.40 273 ASN B N 1
ATOM 4347 C CA . ASN B 1 273 ? -13.422 0.506 -39.911 1.00 21.19 273 ASN B CA 1
ATOM 4348 C C . ASN B 1 273 ? -12.691 -0.759 -39.496 1.00 20.85 273 ASN B C 1
ATOM 4349 O O . ASN B 1 273 ? -12.812 -1.205 -38.349 1.00 20.65 273 ASN B O 1
ATOM 4354 N N . LEU B 1 274 ? -11.930 -1.321 -40.431 1.00 20.77 274 LEU B N 1
ATOM 4355 C CA . LEU B 1 274 ? -11.165 -2.537 -40.191 1.00 20.68 274 LEU B CA 1
ATOM 4356 C C . LEU B 1 274 ? -10.126 -2.292 -39.115 1.00 20.62 274 LEU B C 1
ATOM 4357 O O . LEU B 1 274 ? -10.018 -3.061 -38.154 1.00 20.87 274 LEU B O 1
ATOM 4362 N N . VAL B 1 275 ? -9.359 -1.216 -39.274 1.00 20.20 275 VAL B N 1
ATOM 4363 C CA . VAL B 1 275 ? -8.316 -0.895 -38.307 1.00 19.81 275 VAL B CA 1
ATOM 4364 C C . VAL B 1 275 ? -8.936 -0.665 -36.932 1.00 19.89 275 VAL B C 1
ATOM 4365 O O . VAL B 1 275 ? -8.469 -1.221 -35.934 1.00 19.23 275 VAL B O 1
ATOM 4369 N N . ALA B 1 276 ? -10.003 0.134 -36.891 1.00 20.22 276 ALA B N 1
ATOM 4370 C CA . ALA B 1 276 ? -10.744 0.360 -35.658 1.00 21.12 276 ALA B CA 1
ATOM 4371 C C . ALA B 1 276 ? -11.275 -0.941 -35.025 1.00 22.11 276 ALA B C 1
ATOM 4372 O O . ALA B 1 276 ? -11.125 -1.142 -33.826 1.00 22.06 276 ALA B O 1
ATOM 4374 N N . ALA B 1 277 ? -11.863 -1.814 -35.840 1.00 23.77 277 ALA B N 1
ATOM 4375 C CA . ALA B 1 277 ? -12.385 -3.103 -35.387 1.00 25.64 277 ALA B CA 1
ATOM 4376 C C . ALA B 1 277 ? -11.280 -3.993 -34.818 1.00 26.86 277 ALA B C 1
ATOM 4377 O O . ALA B 1 277 ? -11.424 -4.557 -33.734 1.00 26.93 277 ALA B O 1
ATOM 4379 N N . LEU B 1 278 ? -10.178 -4.105 -35.554 1.00 28.33 278 LEU B N 1
ATOM 4380 C CA . LEU B 1 278 ? -9.034 -4.907 -35.118 1.00 29.85 278 LEU B CA 1
ATOM 4381 C C . LEU B 1 278 ? -8.277 -4.307 -33.929 1.00 30.63 278 LEU B C 1
ATOM 4382 O O . LEU B 1 278 ? -7.584 -5.020 -33.213 1.00 30.95 278 LEU B O 1
ATOM 4387 N N . SER B 1 279 ? -8.413 -3.004 -33.708 1.00 32.11 279 SER B N 1
ATOM 4388 C CA . SER B 1 279 ? -7.808 -2.383 -32.543 1.00 33.51 279 SER B CA 1
ATOM 4389 C C . SER B 1 279 ? -8.493 -2.895 -31.285 1.00 34.72 279 SER B C 1
ATOM 4390 O O . SER B 1 279 ? -7.848 -3.127 -30.262 1.00 35.14 279 SER B O 1
ATOM 4393 N N . THR B 1 280 ? -9.808 -3.081 -31.381 1.00 36.21 280 THR B N 1
ATOM 4394 C CA . THR B 1 280 ? -10.603 -3.570 -30.266 1.00 37.22 280 THR B CA 1
ATOM 4395 C C . THR B 1 280 ? -10.383 -5.073 -30.104 1.00 37.45 280 THR B C 1
ATOM 4396 O O . THR B 1 280 ? -10.870 -5.679 -29.151 1.00 38.00 280 THR B O 1
ATOM 4400 N N . ALA B 1 285 ? -3.472 2.450 -24.628 1.00 25.23 285 ALA B N 1
ATOM 4401 C CA . ALA B 1 285 ? -4.013 3.339 -25.665 1.00 24.83 285 ALA B CA 1
ATOM 4402 C C . ALA B 1 285 ? -3.432 3.056 -27.056 1.00 24.48 285 ALA B C 1
ATOM 4403 O O . ALA B 1 285 ? -3.979 3.519 -28.054 1.00 24.62 285 ALA B O 1
ATOM 4405 N N . TRP B 1 286 ? -2.336 2.292 -27.120 1.00 24.13 286 TRP B N 1
ATOM 4406 C CA . TRP B 1 286 ? -1.711 1.922 -28.405 1.00 23.51 286 TRP B CA 1
ATOM 4407 C C . TRP B 1 286 ? -2.260 0.616 -28.945 1.00 23.81 286 TRP B C 1
ATOM 4408 O O . TRP B 1 286 ? -1.617 -0.432 -28.859 1.00 23.93 286 TRP B O 1
ATOM 4419 N N . SER B 1 287 ? -3.450 0.690 -29.527 1.00 23.94 287 SER B N 1
ATOM 4420 C CA . SER B 1 287 ? -4.186 -0.511 -29.904 1.00 24.20 287 SER B CA 1
ATOM 4421 C C . SER B 1 287 ? -4.241 -0.777 -31.414 1.00 23.63 287 SER B C 1
ATOM 4422 O O . SER B 1 287 ? -4.824 -1.767 -31.847 1.00 23.67 287 SER B O 1
ATOM 4425 N N . THR B 1 288 ? -3.599 0.082 -32.208 1.00 22.76 288 THR B N 1
ATOM 4426 C CA . THR B 1 288 ? -3.636 -0.050 -33.657 1.00 22.68 288 THR B CA 1
ATOM 4427 C C . THR B 1 288 ? -2.970 -1.348 -34.117 1.00 23.17 288 THR B C 1
ATOM 4428 O O . THR B 1 288 ? -1.831 -1.617 -33.748 1.00 22.46 288 THR B O 1
ATOM 4432 N N . PRO B 1 289 ? -3.682 -2.150 -34.936 1.00 24.08 289 PRO B N 1
ATOM 4433 C CA . PRO B 1 289 ? -3.062 -3.351 -35.503 1.00 24.97 289 PRO B CA 1
ATOM 4434 C C . PRO B 1 289 ? -1.836 -3.014 -36.348 1.00 26.30 289 PRO B C 1
ATOM 4435 O O . PRO B 1 289 ? -1.773 -1.941 -36.968 1.00 26.12 289 PRO B O 1
ATOM 4439 N N . ARG B 1 290 ? -0.878 -3.932 -36.385 1.00 27.80 290 ARG B N 1
ATOM 4440 C CA . ARG B 1 290 ? 0.286 -3.782 -37.252 1.00 29.66 290 ARG B CA 1
ATOM 4441 C C . ARG B 1 290 ? -0.064 -4.089 -38.707 1.00 30.35 290 ARG B C 1
ATOM 4442 O O . ARG B 1 290 ? -1.046 -4.785 -38.984 1.00 30.59 290 ARG B O 1
ATOM 4450 N N . LYS B 1 291 ? 0.735 -3.557 -39.627 1.00 31.19 291 LYS B N 1
ATOM 4451 C CA . LYS B 1 291 ? 0.476 -3.682 -41.053 1.00 32.64 291 LYS B CA 1
ATOM 4452 C C . LYS B 1 291 ? 0.155 -5.127 -41.459 1.00 33.57 291 LYS B C 1
ATOM 4453 O O . LYS B 1 291 ? -0.869 -5.380 -42.092 1.00 33.56 291 LYS B O 1
ATOM 4459 N N . ASP B 1 292 ? 1.003 -6.079 -41.079 1.00 34.41 292 ASP B N 1
ATOM 4460 C CA . ASP B 1 292 ? 0.786 -7.452 -41.549 1.00 35.13 292 ASP B CA 1
ATOM 4461 C C . ASP B 1 292 ? -0.294 -8.241 -40.796 1.00 34.89 292 ASP B C 1
ATOM 4462 O O . ASP B 1 292 ? -0.633 -9.350 -41.191 1.00 35.18 292 ASP B O 1
ATOM 4467 N N . GLU B 1 293 ? -0.855 -7.657 -39.737 1.00 34.68 293 GLU B N 1
ATOM 4468 C CA . GLU B 1 293 ? -2.118 -8.148 -39.181 1.00 34.30 293 GLU B CA 1
ATOM 4469 C C . GLU B 1 293 ? -3.257 -7.834 -40.142 1.00 33.79 293 GLU B C 1
ATOM 4470 O O . GLU B 1 293 ? -4.365 -8.354 -40.002 1.00 33.80 293 GLU B O 1
ATOM 4476 N N . LEU B 1 294 ? -2.976 -6.968 -41.111 1.00 32.90 294 LEU B N 1
ATOM 4477 C CA . LEU B 1 294 ? -3.994 -6.469 -42.022 1.00 32.26 294 LEU B CA 1
ATOM 4478 C C . LEU B 1 294 ? -3.759 -6.967 -43.440 1.00 31.83 294 LEU B C 1
ATOM 4479 O O . LEU B 1 294 ? -4.542 -6.682 -44.344 1.00 31.48 294 LEU B O 1
ATOM 4484 N N . LEU B 1 295 ? -2.687 -7.720 -43.647 1.00 31.51 295 LEU B N 1
ATOM 4485 C CA . LEU B 1 295 ? -2.423 -8.186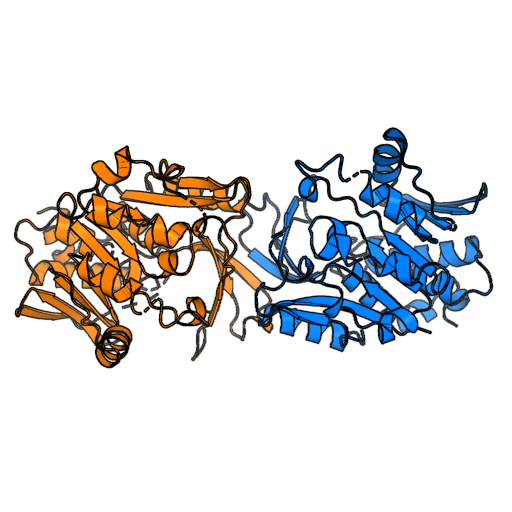 -45.004 1.00 31.80 295 LEU B CA 1
ATOM 4486 C C . LEU B 1 295 ? -3.413 -9.198 -45.535 1.00 31.22 295 LEU B C 1
ATOM 4487 O O . LEU B 1 295 ? -3.612 -9.282 -46.744 1.00 31.24 295 LEU B O 1
ATOM 4492 N N . LYS B 1 296 ? -4.050 -9.938 -44.628 1.00 31.17 296 LYS B N 1
ATOM 4493 C CA . LYS B 1 296 ? -5.082 -10.903 -45.001 1.00 31.50 296 LYS B CA 1
ATOM 4494 C C . LYS B 1 296 ? -6.387 -10.248 -45.477 1.00 31.27 296 LYS B C 1
ATOM 4495 O O . LYS B 1 296 ? -7.228 -10.912 -46.099 1.00 31.72 296 LYS B O 1
ATOM 4501 N N . TYR B 1 297 ? -6.538 -8.952 -45.196 1.00 30.35 297 TYR B N 1
ATOM 4502 C CA . TYR B 1 297 ? -7.765 -8.220 -45.508 1.00 29.76 297 TYR B CA 1
ATOM 4503 C C . TYR B 1 297 ? -7.676 -7.419 -46.805 1.00 29.37 297 TYR B C 1
ATOM 4504 O O . TYR B 1 297 ? -6.849 -6.507 -46.954 1.00 28.76 297 TYR B O 1
ATOM 4513 N N . LYS B 1 298 ? -8.555 -7.767 -47.737 1.00 28.85 298 LYS B N 1
ATOM 4514 C CA . LYS B 1 298 ? -8.680 -7.048 -48.989 1.00 28.96 298 LYS B CA 1
ATOM 4515 C C . LYS B 1 298 ? -8.769 -5.542 -48.753 1.00 28.39 298 LYS B C 1
ATOM 4516 O O . LYS B 1 298 ? -8.060 -4.781 -49.415 1.00 27.47 298 LYS B O 1
ATOM 4522 N N . GLU B 1 299 ? -9.618 -5.144 -47.794 1.00 27.97 299 GLU B N 1
ATOM 4523 C CA . GLU B 1 299 ? -9.832 -3.734 -47.401 1.00 28.13 299 GLU B CA 1
ATOM 4524 C C . GLU B 1 299 ? -8.540 -3.002 -47.049 1.00 27.37 299 GLU B C 1
ATOM 4525 O O . GLU B 1 299 ? -8.396 -1.822 -47.367 1.00 27.63 299 GLU B O 1
ATOM 4531 N N . ALA B 1 300 ? -7.618 -3.693 -46.380 1.00 26.52 300 ALA B N 1
ATOM 4532 C CA . ALA B 1 300 ? -6.321 -3.110 -46.046 1.00 25.76 300 ALA B CA 1
ATOM 4533 C C . ALA B 1 300 ? -5.376 -3.076 -47.245 1.00 25.50 300 ALA B C 1
ATOM 4534 O O . ALA B 1 300 ? -4.727 -2.054 -47.494 1.00 24.64 300 ALA B O 1
ATOM 4536 N N . ARG B 1 301 ? -5.301 -4.184 -47.994 1.00 25.36 301 ARG B N 1
ATOM 4537 C CA . ARG B 1 301 ? -4.415 -4.242 -49.164 1.00 25.65 301 ARG B CA 1
ATOM 4538 C C . ARG B 1 301 ? -4.774 -3.155 -50.168 1.00 26.00 301 ARG B C 1
ATOM 4539 O O . ARG B 1 301 ? -3.892 -2.498 -50.732 1.00 25.72 301 ARG B O 1
ATOM 4547 N N . GLU B 1 302 ? -6.079 -2.954 -50.352 1.00 27.01 302 GLU B N 1
ATOM 4548 C CA . GLU B 1 302 ? -6.620 -1.846 -51.159 1.00 27.87 302 GLU B CA 1
ATOM 4549 C C . GLU B 1 302 ? -5.972 -0.518 -50.808 1.00 27.76 302 GLU B C 1
ATOM 4550 O O . GLU B 1 302 ? -5.681 0.298 -51.684 1.00 28.12 302 GLU B O 1
ATOM 4556 N N . VAL B 1 303 ? -5.732 -0.306 -49.519 1.00 28.00 303 VAL B N 1
ATOM 4557 C CA . VAL B 1 303 ? -5.156 0.955 -49.071 1.00 28.31 303 VAL B CA 1
ATOM 4558 C C . VAL B 1 303 ? -3.631 0.877 -48.948 1.00 29.15 303 VAL B C 1
ATOM 4559 O O . VAL B 1 303 ? -2.915 1.721 -49.495 1.00 28.97 303 VAL B O 1
ATOM 4563 N N . LEU B 1 304 ? -3.150 -0.148 -48.255 1.00 30.21 304 LEU B N 1
ATOM 4564 C CA . LEU B 1 304 ? -1.740 -0.256 -47.878 1.00 31.69 304 LEU B CA 1
ATOM 4565 C C . LEU B 1 304 ? -0.813 -0.671 -49.029 1.00 33.15 304 LEU B C 1
ATOM 4566 O O . LEU B 1 304 ? 0.310 -0.163 -49.142 1.00 33.12 304 LEU B O 1
ATOM 4571 N N . ALA B 1 305 ? -1.298 -1.576 -49.879 1.00 34.59 305 ALA B N 1
ATOM 4572 C CA . ALA B 1 305 ? -0.508 -2.137 -50.981 1.00 36.14 305 ALA B CA 1
ATOM 4573 C C . ALA B 1 305 ? -0.798 -1.499 -52.350 1.00 37.14 305 ALA B C 1
ATOM 4574 O O . ALA B 1 305 ? 0.106 -1.390 -53.185 1.00 37.52 305 ALA B O 1
ATOM 4576 N N . GLU B 1 306 ? -2.050 -1.100 -52.585 1.00 38.00 306 GLU B N 1
ATOM 4577 C CA . GLU B 1 306 ? -2.415 -0.340 -53.792 1.00 38.92 306 GLU B CA 1
ATOM 4578 C C . GLU B 1 306 ? -3.062 1.011 -53.470 1.00 39.33 306 GLU B C 1
ATOM 4579 O O . GLU B 1 306 ? -3.910 1.500 -54.224 1.00 39.90 306 GLU B O 1
#

Radius of gyration: 27.8 Å; Cα contacts (8 Å, |Δi|>4): 1428; chains: 2; bounding box: 55×44×88 Å